Protein AF-A0A819EN70-F1 (afdb_monomer_lite)

pLDDT: mean 70.23, std 19.03, range [30.27, 96.5]

Sequence (640 aa):
MEIKSQLNESVAQLKSLNICFSTIIQRQNETIIMLKDTINECLEINKYIIQAVCLMMTKSSDQQYEGIIKQISNVPIAERQSSIDKIFSTYTPLIDELTSKIVAITKQMQHTDWGCEGNSVSGNLIVSWLELTGNEMIIPDKPTSRRSNSIIDFGLTHDATGWHTEVLEDGTSDHLPILLQSPLCVPLTAVFKKTNWKIFIFFLNTVDEYWLSLVYNYDEQFFFIQFSDFLASLWDRCSTYESARRYRPPWPPHLVALAREVKALFMDERSQLTPQKYESKREWILKDQNIWNFVRPTFHSFSPPFRGLTVNSVIMKNPKDIVDTLANHYERHFAEPTPDMNNVIQQKYISIYDKIALLPNIPLDPIPINEVIKEWRKMSSKKSTDSVDTSAFLLKKLPGQYLNIMTVLFNQCSDKGDFFLAAKHAKLICIPKEGIYPAPNRIKCIAFREARDVGTTFINRHRVADKVHRSVQFVTDWWEKPYDQCFADYSNADRKLKLSPASQDIIFKASSRQRKSCSVVAKKIAEKPKEYVTRRTINNYRHREGLKPFHVIPKPPKSETHISDRLWLCDWLKDWTEEDFLHLAPSDEFYVWVVRRPNYQNDRIWAKSVDDIEEDERYREMIKNQPCIGVFVIFIAKRL

Radius of gyration: 38.66 Å; chains: 1; bounding box: 116×92×97 Å

Foldseek 3Di:
DVVVVVVVVVVVVVVVVVVVVVVVVVVVVVVVVVVVVVVVVVVVVVVVVVVVVVVVVPDDDDDDPPDPVPDPDDDDDPPAPPFQPPFVPPCVVVVVVVVVVVVVLLVFQDDPVQFGPHHGPSVVVVVVVCVVVLKDKARAPFAFAPVGRHNSDIDIGSDNPPWHKDFAPDFPDRTTDIDIDDPPDPDQPQWDKDFPLVQLQVVCVVCLVVLLVVLVVDDLLVSVLVVLLVLVVSRRVRIDIHGCPPDDDDPDVVVVVVVVVVVVVVVVVVVVVVVVVVVVVVVVCVVPVFVPVVVQVVPDPPPDRQCADQDPNDRHNPRNVRVVVVVVVVCQVPPDPDQPPVPPVSVVVVVVVVVCVVVLWDQDDQDDLVVLVVVLVVDDLDCDAAPSRDGNVSVNSHDSSVSVSVSSSVNVCNRRSHDHPRDDDDDDDDDDPPPPDCQLLNDFLCVLLVVVVVPPVVRDLVVNCVSNVHDSVVSVVRSPDDPVRVPPPPVVVDDPQLADPVLVVLLVCCLPPVLDQLVVSQVVQVVDPPRHDDSVSSVVSCVVVVSDRDDDPDDPDADPVNVVVVVVVCVVCVPDDPVNVLQDWDKDKDKAFPDPLQPVVPNDDDDPHNVRVPDCPVVVVCPPTTDIDIDIDIHHNDDD

Structure (mmCIF, N/CA/C/O backbone):
data_AF-A0A819EN70-F1
#
_entry.id   AF-A0A819EN70-F1
#
loop_
_atom_site.group_PDB
_atom_site.id
_atom_site.type_symbol
_atom_site.label_atom_id
_atom_site.label_alt_id
_atom_site.label_comp_id
_atom_site.label_asym_id
_atom_site.label_entity_id
_atom_site.label_seq_id
_atom_site.pdbx_PDB_ins_code
_atom_site.Cartn_x
_atom_site.Cartn_y
_atom_site.Cartn_z
_atom_site.occupancy
_atom_site.B_iso_or_equiv
_atom_site.auth_seq_id
_atom_site.auth_comp_id
_atom_site.auth_asym_id
_atom_site.auth_atom_id
_atom_site.pdbx_PDB_model_num
ATOM 1 N N . MET A 1 1 ? -69.971 10.848 53.864 1.00 67.94 1 MET A N 1
ATOM 2 C CA . MET A 1 1 ? -69.895 12.119 53.104 1.00 67.94 1 MET A CA 1
ATOM 3 C C . MET A 1 1 ? -68.479 12.385 52.602 1.00 67.94 1 MET A C 1
ATOM 5 O O . MET A 1 1 ? -68.323 12.669 51.424 1.00 67.94 1 MET A O 1
ATOM 9 N N . GLU A 1 2 ? -67.461 12.187 53.436 1.00 69.12 2 GLU A N 1
ATOM 10 C CA . GLU A 1 2 ? -66.042 12.424 53.119 1.00 69.12 2 GLU A CA 1
ATOM 11 C C . GLU A 1 2 ? -65.498 11.607 51.930 1.00 69.12 2 GLU A C 1
ATOM 13 O O . GLU A 1 2 ? -64.937 12.179 51.002 1.00 69.12 2 GLU A O 1
ATOM 18 N N . ILE A 1 3 ? -65.804 10.305 51.854 1.00 70.75 3 ILE A N 1
ATOM 19 C CA . ILE A 1 3 ? -65.399 9.446 50.719 1.00 70.75 3 ILE A CA 1
ATOM 20 C C . ILE A 1 3 ? -66.013 9.922 49.391 1.00 70.75 3 ILE A C 1
ATOM 22 O O . ILE A 1 3 ? -65.359 9.908 48.354 1.00 70.75 3 ILE A O 1
ATOM 26 N N . LYS A 1 4 ? -67.268 10.395 49.411 1.00 72.06 4 LYS A N 1
ATOM 27 C CA . LYS A 1 4 ? -67.938 10.927 48.212 1.00 72.06 4 LYS A CA 1
ATOM 28 C C . LYS A 1 4 ? -67.310 12.254 47.768 1.00 72.06 4 LYS A C 1
ATOM 30 O O . LYS A 1 4 ? -67.243 12.514 46.573 1.00 72.06 4 LYS A O 1
ATOM 35 N N . SER A 1 5 ? -66.816 13.054 48.716 1.00 81.31 5 SER A N 1
ATOM 36 C CA . SER A 1 5 ? -66.064 14.281 48.434 1.00 81.31 5 SER A CA 1
ATOM 37 C C . SER A 1 5 ? -64.713 13.971 47.783 1.00 81.31 5 SER A C 1
ATOM 39 O O . SER A 1 5 ? -64.430 14.492 46.710 1.00 81.31 5 SER A O 1
ATOM 41 N N . GLN A 1 6 ? -63.933 13.052 48.361 1.00 75.12 6 GLN A N 1
ATOM 42 C CA . GLN A 1 6 ? -62.622 12.646 47.832 1.00 75.12 6 GLN A CA 1
ATOM 43 C C . GLN A 1 6 ? -62.724 11.972 46.455 1.00 75.12 6 GLN A C 1
ATOM 45 O O . GLN A 1 6 ? -61.894 12.208 45.575 1.00 75.12 6 GLN A O 1
ATOM 50 N N . LEU A 1 7 ? -63.772 11.169 46.236 1.00 74.38 7 LEU A N 1
ATOM 51 C CA . LEU A 1 7 ? -64.030 10.541 44.941 1.00 74.38 7 LEU A CA 1
ATOM 52 C C . LEU A 1 7 ? -64.379 11.587 43.875 1.00 74.38 7 LEU A C 1
ATOM 54 O O . LEU A 1 7 ? -63.862 11.525 42.763 1.00 74.38 7 LEU A O 1
ATOM 58 N N . ASN A 1 8 ? -65.215 12.573 44.211 1.00 83.56 8 ASN A N 1
ATOM 59 C CA . ASN A 1 8 ? -65.559 13.656 43.289 1.00 83.56 8 ASN A CA 1
ATOM 60 C C . ASN A 1 8 ? -64.342 14.525 42.944 1.00 83.56 8 ASN A C 1
ATOM 62 O O . ASN A 1 8 ? -64.190 14.926 41.791 1.00 83.56 8 ASN A O 1
ATOM 66 N N . GLU A 1 9 ? -63.459 14.770 43.910 1.00 83.19 9 GLU A N 1
ATOM 67 C CA . GLU A 1 9 ? -62.216 15.514 43.707 1.00 83.19 9 GLU A CA 1
ATOM 68 C C . GLU A 1 9 ? -61.230 14.740 42.817 1.00 83.19 9 GLU A C 1
ATOM 70 O O . GLU A 1 9 ? -60.704 15.290 41.850 1.00 83.19 9 GLU A O 1
ATOM 75 N N . SER A 1 10 ? -61.081 13.431 43.041 1.00 69.31 10 SER A N 1
ATOM 76 C CA . SER A 1 10 ? -60.254 12.556 42.196 1.00 69.31 10 SER A CA 1
ATOM 77 C C . SER A 1 10 ? -60.795 12.448 40.764 1.00 69.31 10 SER A C 1
ATOM 79 O O . SER A 1 10 ? -60.036 12.481 39.796 1.00 69.31 10 SER A O 1
ATOM 81 N N . VAL A 1 11 ? -62.121 12.381 40.595 1.00 77.88 11 VAL A N 1
ATOM 82 C CA . VAL A 1 11 ? -62.768 12.382 39.270 1.00 77.88 11 VAL A CA 1
ATOM 83 C C . VAL A 1 11 ? -62.592 13.732 38.568 1.00 77.88 11 VAL A C 1
ATOM 85 O O . VAL A 1 11 ? -62.380 13.762 37.354 1.00 77.88 11 VAL A O 1
ATOM 88 N N . ALA A 1 12 ? -62.641 14.849 39.298 1.00 80.88 12 ALA A N 1
ATOM 89 C CA . ALA A 1 12 ? -62.367 16.173 38.742 1.00 80.88 12 ALA A CA 1
ATOM 90 C C . ALA A 1 12 ? -60.899 16.310 38.297 1.00 80.88 12 ALA A C 1
ATOM 92 O O . ALA A 1 12 ? -60.639 16.812 37.201 1.00 80.88 12 ALA A O 1
ATOM 93 N N . GLN A 1 13 ? -59.952 15.790 39.083 1.00 72.88 13 GLN A N 1
ATOM 94 C CA . GLN A 1 13 ? -58.530 15.753 38.728 1.00 72.88 13 GLN A CA 1
ATOM 95 C C . GLN A 1 13 ? -58.268 14.881 37.494 1.00 72.88 13 GLN A C 1
ATOM 97 O O . GLN A 1 13 ? -57.567 15.318 36.585 1.00 72.88 13 GLN A O 1
ATOM 102 N N . LEU A 1 14 ? -58.889 13.700 37.398 1.00 64.56 14 LEU A N 1
ATOM 103 C CA . LEU A 1 14 ? -58.770 12.826 36.224 1.00 64.56 14 LEU A CA 1
ATOM 104 C C . LEU A 1 14 ? -59.365 13.456 34.960 1.00 64.56 14 LEU A C 1
ATOM 106 O O . LEU A 1 14 ? -58.781 13.339 33.884 1.00 64.56 14 LEU A O 1
ATOM 110 N N . LYS A 1 15 ? -60.492 14.169 35.073 1.00 76.50 15 LYS A N 1
ATOM 111 C CA . LYS A 1 15 ? -61.065 14.926 33.948 1.00 76.50 15 LYS A CA 1
ATOM 112 C C . LYS A 1 15 ? -60.146 16.066 33.505 1.00 76.50 15 LYS A C 1
ATOM 114 O O . LYS A 1 15 ? -59.951 16.238 32.307 1.00 76.50 15 LYS A O 1
ATOM 119 N N . SER A 1 16 ? -59.546 16.789 34.451 1.00 75.19 16 SER A N 1
ATOM 120 C CA . SER A 1 16 ? -58.556 17.837 34.166 1.00 75.19 16 SER A CA 1
ATOM 121 C C . SER A 1 16 ? -57.312 17.275 33.462 1.00 75.19 16 SER A C 1
ATOM 123 O O . SER A 1 16 ? -56.881 17.804 32.438 1.00 75.19 16 SER A O 1
ATOM 125 N N . LEU A 1 17 ? -56.793 16.137 33.937 1.00 58.84 17 LEU A N 1
ATOM 126 C CA . LEU A 1 17 ? -55.664 15.436 33.319 1.00 58.84 17 LEU A CA 1
ATOM 127 C C . LEU A 1 17 ? -55.988 14.951 31.905 1.00 58.84 17 LEU A C 1
ATOM 129 O O . LEU A 1 17 ? -55.162 15.105 31.012 1.00 58.84 17 LEU A O 1
ATOM 133 N N . ASN A 1 18 ? -57.190 14.420 31.678 1.00 64.94 18 ASN A N 1
ATOM 134 C CA . ASN A 1 18 ? -57.604 13.955 30.356 1.00 64.94 18 ASN A CA 1
ATOM 135 C C . ASN A 1 18 ? -57.753 15.121 29.359 1.00 64.94 18 ASN A C 1
ATOM 137 O O . ASN A 1 18 ? -57.300 15.031 28.220 1.00 64.94 18 ASN A O 1
ATOM 141 N N . ILE A 1 19 ? -58.290 16.263 29.805 1.00 75.75 19 ILE A N 1
ATOM 142 C CA . ILE A 1 19 ? -58.328 17.494 28.998 1.00 75.75 19 ILE A CA 1
ATOM 143 C C . ILE A 1 19 ? -56.900 17.962 28.675 1.00 75.75 19 ILE A C 1
ATOM 145 O O . ILE A 1 19 ? -56.603 18.263 27.517 1.00 75.75 19 ILE A O 1
ATOM 149 N N . CYS A 1 20 ? -55.989 17.938 29.651 1.00 58.97 20 CYS A N 1
ATOM 150 C CA . CYS A 1 20 ? -54.585 18.297 29.446 1.00 58.97 20 CYS A CA 1
ATOM 151 C C . CYS A 1 20 ? -53.895 17.365 28.431 1.00 58.97 20 CYS A C 1
ATOM 153 O O . CYS A 1 20 ? -53.274 17.841 27.482 1.00 58.97 20 CYS A O 1
ATOM 155 N N . PHE A 1 21 ? -54.089 16.047 28.550 1.00 50.59 21 PHE A N 1
ATOM 156 C CA . PHE A 1 21 ? -53.553 15.060 27.608 1.00 50.59 21 PHE A CA 1
ATOM 157 C C . PHE A 1 21 ? -54.125 15.222 26.198 1.00 50.59 21 PHE A C 1
ATOM 159 O O . PHE A 1 21 ? -53.363 15.219 25.235 1.00 50.59 21 PHE A O 1
ATOM 166 N N . SER A 1 22 ? -55.437 15.430 26.063 1.00 62.84 22 SER A N 1
ATOM 167 C CA . SER A 1 22 ? -56.062 15.668 24.755 1.00 62.84 22 SER A CA 1
ATOM 168 C C . SER A 1 22 ? -55.529 16.940 24.086 1.00 62.84 22 SER A C 1
ATOM 170 O O . SER A 1 22 ? -55.234 16.927 22.894 1.00 62.84 22 SER A O 1
ATOM 172 N N . THR A 1 23 ? -55.283 17.999 24.866 1.00 63.47 23 THR A N 1
ATOM 173 C CA . THR A 1 23 ? -54.694 19.256 24.379 1.00 63.47 23 THR A CA 1
ATOM 174 C C . THR A 1 23 ? -53.229 19.070 23.963 1.00 63.47 23 THR A C 1
ATOM 176 O O . THR A 1 23 ? -52.792 19.647 22.969 1.00 63.47 23 THR A O 1
ATOM 179 N N . ILE A 1 24 ? -52.460 18.245 24.685 1.00 51.81 24 ILE A N 1
ATOM 180 C CA . ILE A 1 24 ? -51.070 17.912 24.332 1.00 51.81 24 ILE A CA 1
ATOM 181 C C . ILE A 1 24 ? -51.020 17.089 23.042 1.00 51.81 24 ILE A C 1
ATOM 183 O O . ILE A 1 24 ? -50.232 17.411 22.157 1.00 51.81 24 ILE A O 1
ATOM 187 N N . ILE A 1 25 ? -51.883 16.080 22.899 1.00 54.25 25 ILE A N 1
ATOM 188 C CA . ILE A 1 25 ? -51.968 15.256 21.685 1.00 54.25 25 ILE A CA 1
ATOM 189 C C . ILE A 1 25 ? -52.411 16.105 20.489 1.00 54.25 25 ILE A C 1
ATOM 191 O O . ILE A 1 25 ? -51.842 15.983 19.407 1.00 54.25 25 ILE A O 1
ATOM 195 N N . GLN A 1 26 ? -53.374 17.010 20.677 1.00 65.44 26 GLN A N 1
ATOM 196 C CA . GLN A 1 26 ? -53.791 17.937 19.629 1.00 65.44 26 GLN A CA 1
ATOM 197 C C . GLN A 1 26 ? -52.635 18.851 19.194 1.00 65.44 26 GLN A C 1
ATOM 199 O O . GLN A 1 26 ? -52.356 18.936 18.002 1.00 65.44 26 GLN A O 1
ATOM 204 N N . ARG A 1 27 ? -51.890 19.443 20.139 1.00 52.53 27 ARG A N 1
ATOM 205 C CA . ARG A 1 27 ? -50.700 20.256 19.825 1.00 52.53 27 ARG A CA 1
ATOM 206 C C . ARG A 1 27 ? -49.592 19.449 19.150 1.00 52.53 27 ARG A C 1
ATOM 208 O O . ARG A 1 27 ? -48.925 19.964 18.257 1.00 52.53 27 ARG A O 1
ATOM 215 N N . GLN A 1 28 ? -49.389 18.192 19.546 1.00 52.34 28 GLN A N 1
ATOM 216 C CA . GLN A 1 28 ? -48.430 17.298 18.891 1.00 52.34 28 GLN A CA 1
ATOM 217 C C . GLN A 1 28 ? -48.847 16.998 17.451 1.00 52.34 28 GLN A C 1
ATOM 219 O O . GLN A 1 28 ? -48.013 17.077 16.556 1.00 52.34 28 GLN A O 1
ATOM 224 N N . ASN A 1 29 ? -50.129 16.734 17.205 1.00 56.31 29 ASN A N 1
ATOM 225 C CA . ASN A 1 29 ? -50.647 16.499 15.860 1.00 56.31 29 ASN A CA 1
ATOM 226 C C . ASN A 1 29 ? -50.568 17.756 14.982 1.00 56.31 29 ASN A C 1
ATOM 228 O O . ASN A 1 29 ? -50.140 17.658 13.836 1.00 56.31 29 ASN A O 1
ATOM 232 N N . GLU A 1 30 ? -50.888 18.936 15.519 1.00 58.22 30 GLU A N 1
ATOM 233 C CA . GLU A 1 30 ? -50.702 20.225 14.832 1.00 58.22 30 GLU A CA 1
ATOM 234 C C . GLU A 1 30 ? -49.219 20.480 14.506 1.00 58.22 30 GLU A C 1
ATOM 236 O O . GLU A 1 30 ? -48.891 20.908 13.402 1.00 58.22 30 GLU A O 1
ATOM 241 N N . THR A 1 31 ? -48.305 20.124 15.417 1.00 44.84 31 THR A N 1
ATOM 242 C CA . THR A 1 31 ? -46.849 20.226 15.200 1.00 44.84 31 THR A CA 1
ATOM 243 C C . THR A 1 31 ? -46.352 19.228 14.152 1.00 44.84 31 THR A C 1
ATOM 245 O O . THR A 1 31 ? -45.489 19.567 13.352 1.00 44.84 31 THR A O 1
ATOM 248 N N . ILE A 1 32 ? -46.903 18.011 14.108 1.00 47.41 32 ILE A N 1
ATOM 249 C CA . ILE A 1 32 ? -46.570 16.992 13.100 1.00 47.41 32 ILE A CA 1
ATOM 250 C C . ILE A 1 32 ? -47.083 17.397 11.715 1.00 47.41 32 ILE A C 1
ATOM 252 O O . ILE A 1 32 ? -46.392 17.160 10.727 1.00 47.41 32 ILE A O 1
ATOM 256 N N . ILE A 1 33 ? -48.270 18.002 11.630 1.00 55.81 33 ILE A N 1
ATOM 257 C CA . ILE A 1 33 ? -48.811 18.540 10.375 1.00 55.81 33 ILE A CA 1
ATOM 258 C C . ILE A 1 33 ? -47.938 19.703 9.899 1.00 55.81 33 ILE A C 1
ATOM 260 O O . ILE A 1 33 ? -47.471 19.665 8.766 1.00 55.81 33 ILE A O 1
ATOM 264 N N . MET A 1 34 ? -47.599 20.646 10.786 1.00 45.91 34 MET A N 1
ATOM 265 C CA . MET A 1 34 ? -46.679 21.739 10.462 1.00 45.91 34 MET A CA 1
ATOM 266 C C . MET A 1 34 ? -45.308 21.212 10.012 1.00 45.91 34 MET A C 1
ATOM 268 O O . MET A 1 34 ? -44.798 21.648 8.992 1.00 45.91 34 MET A O 1
ATOM 272 N N . LEU A 1 35 ? -44.743 20.212 10.701 1.00 40.41 35 LEU A N 1
ATOM 273 C CA . LEU A 1 35 ? -43.484 19.570 10.309 1.00 40.41 35 LEU A CA 1
ATOM 274 C C . LEU A 1 35 ? -43.589 18.854 8.964 1.00 40.41 35 LEU A C 1
ATOM 276 O O . LEU A 1 35 ? -42.641 18.906 8.193 1.00 40.41 35 LEU A O 1
ATOM 280 N N . LYS A 1 36 ? -44.709 18.195 8.655 1.00 47.00 36 LYS A N 1
ATOM 281 C CA . LYS A 1 36 ? -44.927 17.568 7.344 1.00 47.00 36 LYS A CA 1
ATOM 282 C C . LYS A 1 36 ? -45.023 18.604 6.233 1.00 47.00 36 LYS A C 1
ATOM 284 O O . LYS A 1 36 ? -44.421 18.397 5.184 1.00 47.00 36 LYS A O 1
ATOM 289 N N . ASP A 1 37 ? -45.720 19.708 6.471 1.00 45.78 37 ASP A N 1
ATOM 290 C CA . ASP A 1 37 ? -45.845 20.797 5.505 1.00 45.78 37 ASP A CA 1
ATOM 291 C C . ASP A 1 37 ? -44.495 21.499 5.305 1.00 45.78 37 ASP A C 1
ATOM 293 O O . ASP A 1 37 ? -44.071 21.678 4.168 1.00 45.78 37 ASP A O 1
ATOM 297 N N . THR A 1 38 ? -43.737 21.746 6.380 1.00 39.91 38 THR A N 1
ATOM 298 C CA . THR A 1 38 ? -42.359 22.261 6.321 1.00 39.91 38 THR A CA 1
ATOM 299 C C . THR A 1 38 ? -41.394 21.273 5.660 1.00 39.91 38 THR A C 1
ATOM 301 O O . THR A 1 38 ? -40.519 21.689 4.914 1.00 39.91 38 THR A O 1
ATOM 304 N N . ILE A 1 39 ? -41.534 19.960 5.873 1.00 41.97 39 ILE A N 1
ATOM 305 C CA . ILE A 1 39 ? -40.716 18.940 5.194 1.00 41.97 39 ILE A CA 1
ATOM 306 C C . ILE A 1 39 ? -41.052 18.895 3.702 1.00 41.97 39 ILE A C 1
ATOM 308 O O . ILE A 1 39 ? -40.138 18.822 2.888 1.00 41.97 39 ILE A O 1
ATOM 312 N N . ASN A 1 40 ? -42.327 18.984 3.322 1.00 44.88 40 ASN A N 1
ATOM 313 C CA . ASN A 1 40 ? -42.736 19.038 1.918 1.00 44.88 40 ASN A CA 1
ATOM 314 C C . ASN A 1 40 ? -42.264 20.330 1.237 1.00 44.88 40 ASN A C 1
ATOM 316 O O . ASN A 1 40 ? -41.796 20.286 0.101 1.00 44.88 40 ASN A O 1
ATOM 320 N N . GLU A 1 41 ? -42.300 21.457 1.947 1.00 40.84 41 GLU A N 1
ATOM 321 C CA . GLU A 1 41 ? -41.747 22.733 1.492 1.00 40.84 41 GLU A CA 1
ATOM 322 C C . GLU A 1 41 ? -40.214 22.656 1.360 1.00 40.84 41 GLU A C 1
ATOM 324 O O . GLU A 1 41 ? -39.667 23.043 0.332 1.00 40.84 41 GLU A O 1
ATOM 329 N N . CYS A 1 42 ? -39.514 22.027 2.312 1.00 38.66 42 CYS A N 1
ATOM 330 C CA . CYS A 1 42 ? -38.077 21.736 2.238 1.00 38.66 42 CYS A CA 1
ATOM 331 C C . CYS A 1 42 ? -37.713 20.751 1.116 1.00 38.66 42 CYS A C 1
ATOM 333 O O . CYS A 1 42 ? -36.623 20.843 0.553 1.00 38.66 42 CYS A O 1
ATOM 335 N N . LEU A 1 43 ? -38.594 19.809 0.772 1.00 42.94 43 LEU A N 1
ATOM 336 C CA . LEU A 1 43 ? -38.400 18.863 -0.329 1.00 42.94 43 LEU A CA 1
ATOM 337 C C . LEU A 1 43 ? -38.622 19.526 -1.694 1.00 42.94 43 LEU A C 1
ATOM 339 O O . LEU A 1 43 ? -37.846 19.270 -2.614 1.00 42.94 43 LEU A O 1
ATOM 343 N N . GLU A 1 44 ? -39.603 20.424 -1.826 1.00 42.78 44 GLU A N 1
ATOM 344 C CA . GLU A 1 44 ? -39.756 21.262 -3.023 1.00 42.78 44 GLU A CA 1
ATOM 345 C C . GLU A 1 44 ? -38.605 22.274 -3.142 1.00 42.78 44 GLU A C 1
ATOM 347 O O . GLU A 1 44 ? -38.032 22.418 -4.221 1.00 42.78 44 GLU A O 1
ATOM 352 N N . ILE A 1 45 ? -38.148 22.876 -2.038 1.00 41.44 45 ILE A N 1
ATOM 353 C CA . ILE A 1 45 ? -36.926 23.697 -2.007 1.00 41.44 45 ILE A CA 1
ATOM 354 C C . ILE A 1 45 ? -35.704 22.861 -2.418 1.00 41.44 45 ILE A C 1
ATOM 356 O O . ILE A 1 45 ? -34.926 23.308 -3.254 1.00 41.44 45 ILE A O 1
ATOM 360 N N . ASN A 1 46 ? -35.554 21.624 -1.933 1.00 41.66 46 ASN A N 1
ATOM 361 C CA . ASN A 1 46 ? -34.473 20.724 -2.351 1.00 41.66 46 ASN A CA 1
ATOM 362 C C . ASN A 1 46 ? -34.570 20.327 -3.827 1.00 41.66 46 ASN A C 1
ATOM 364 O O . ASN A 1 46 ? -33.548 20.194 -4.491 1.00 41.66 46 ASN A O 1
ATOM 368 N N . LYS A 1 47 ? -35.774 20.186 -4.379 1.00 43.84 47 LYS A N 1
ATOM 369 C CA . LYS A 1 47 ? -35.997 19.948 -5.810 1.00 43.84 47 LYS A CA 1
ATOM 370 C C . LYS A 1 47 ? -35.603 21.164 -6.654 1.00 43.84 47 LYS A C 1
ATOM 372 O O . LYS A 1 47 ? -34.961 20.979 -7.688 1.00 43.84 47 LYS A O 1
ATOM 377 N N . TYR A 1 48 ? -35.874 22.387 -6.190 1.00 40.16 48 TYR A N 1
ATOM 378 C CA . TYR A 1 48 ? -35.383 23.625 -6.811 1.00 40.16 48 TYR A CA 1
ATOM 379 C C . TYR A 1 48 ? -33.870 23.821 -6.636 1.00 40.16 48 TYR A C 1
ATOM 381 O O . TYR A 1 48 ? -33.214 24.269 -7.572 1.00 40.16 48 TYR A O 1
ATOM 389 N N . ILE A 1 49 ? -33.286 23.420 -5.501 1.00 41.34 49 ILE A N 1
ATOM 390 C CA . ILE A 1 49 ? -31.832 23.413 -5.267 1.00 41.34 49 ILE A CA 1
ATOM 391 C C . ILE A 1 49 ? -31.155 22.385 -6.174 1.00 41.34 49 ILE A C 1
ATOM 393 O O . ILE A 1 49 ? -30.137 22.694 -6.777 1.00 41.34 49 ILE A O 1
ATOM 397 N N . ILE A 1 50 ? -31.724 21.192 -6.348 1.00 44.53 50 ILE A N 1
ATOM 398 C CA . ILE A 1 50 ? -31.209 20.173 -7.270 1.00 44.53 50 ILE A CA 1
ATOM 399 C C . ILE A 1 50 ? -31.343 20.654 -8.721 1.00 44.53 50 ILE A C 1
ATOM 401 O O . ILE A 1 50 ? -30.394 20.508 -9.484 1.00 44.53 50 ILE A O 1
ATOM 405 N N . GLN A 1 51 ? -32.451 21.303 -9.099 1.00 42.44 51 GLN A N 1
ATOM 406 C CA . GLN A 1 51 ? -32.593 21.949 -10.412 1.00 42.44 51 GLN A CA 1
ATOM 407 C C . GLN A 1 51 ? -31.585 23.093 -10.612 1.00 42.44 51 GLN A C 1
ATOM 409 O O . GLN A 1 51 ? -30.990 23.184 -11.683 1.00 42.44 51 GLN A O 1
ATOM 414 N N . ALA A 1 52 ? -31.323 23.910 -9.588 1.00 36.69 52 ALA A N 1
ATOM 415 C CA . ALA A 1 52 ? -30.328 24.982 -9.608 1.00 36.69 52 ALA A CA 1
ATOM 416 C C . ALA A 1 52 ? -28.887 24.445 -9.639 1.00 36.69 52 ALA A C 1
ATOM 418 O O . ALA A 1 52 ? -28.051 24.992 -10.345 1.00 36.69 52 ALA A O 1
ATOM 419 N N . VAL A 1 53 ? -28.595 23.335 -8.955 1.00 40.22 53 VAL A N 1
ATOM 420 C CA . VAL A 1 53 ? -27.308 22.620 -9.007 1.00 40.22 53 VAL A CA 1
ATOM 421 C C . VAL A 1 53 ? -27.115 21.954 -10.372 1.00 40.22 53 VAL A C 1
ATOM 423 O O . VAL A 1 53 ? -26.014 21.990 -10.919 1.00 40.22 53 VAL A O 1
ATOM 426 N N . CYS A 1 54 ? -28.177 21.420 -10.980 1.00 38.91 54 CYS A N 1
ATOM 427 C CA . CYS A 1 54 ? -28.160 20.945 -12.364 1.00 38.91 54 CYS A CA 1
ATOM 428 C C . CYS A 1 54 ? -27.918 22.089 -13.366 1.00 38.91 54 CYS A C 1
ATOM 430 O O . CYS A 1 54 ? -27.158 21.894 -14.313 1.00 38.91 54 CYS A O 1
ATOM 432 N N . LEU A 1 55 ? -28.479 23.280 -13.122 1.00 36.25 55 LEU A N 1
ATOM 433 C CA . LEU A 1 55 ? -28.201 24.514 -13.874 1.00 36.25 55 LEU A CA 1
ATOM 434 C C . LEU A 1 55 ? -26.782 25.073 -13.616 1.00 36.25 55 LEU A C 1
ATOM 436 O O . LEU A 1 55 ? -26.159 25.588 -14.538 1.00 36.25 55 LEU A O 1
ATOM 440 N N . MET A 1 56 ? -26.217 24.920 -12.410 1.00 35.25 56 MET A N 1
ATOM 441 C CA . MET A 1 56 ? -24.826 25.298 -12.088 1.00 35.25 56 MET A CA 1
ATOM 442 C C . MET A 1 56 ? -23.784 24.346 -12.697 1.00 35.25 56 MET A C 1
ATOM 444 O O . MET A 1 56 ? -22.652 24.745 -12.965 1.00 35.25 56 MET A O 1
ATOM 448 N N . MET A 1 57 ? -24.143 23.082 -12.940 1.00 40.62 57 MET A N 1
ATOM 449 C CA . MET A 1 57 ? -23.264 22.100 -13.594 1.00 40.62 57 MET A CA 1
ATOM 450 C C . MET A 1 57 ? -23.215 22.267 -15.123 1.00 40.62 57 MET A C 1
ATOM 452 O O . MET A 1 57 ? -22.339 21.695 -15.779 1.00 40.62 57 MET A O 1
ATOM 456 N N . THR A 1 58 ? -24.083 23.103 -15.698 1.00 42.81 58 THR A N 1
ATOM 457 C CA . THR A 1 58 ? -23.952 23.620 -17.064 1.00 42.81 58 THR A CA 1
ATOM 458 C C . THR A 1 58 ? -23.192 24.952 -17.042 1.00 42.81 58 THR A C 1
ATOM 460 O O . THR A 1 58 ? -23.797 26.004 -16.931 1.00 42.81 58 THR A O 1
ATOM 463 N N . LYS A 1 59 ? -21.851 24.879 -17.094 1.00 40.31 59 LYS A N 1
ATOM 464 C CA . LYS A 1 59 ? -20.860 25.975 -17.268 1.00 40.31 59 LYS A CA 1
ATOM 465 C C . LYS A 1 59 ? -21.320 27.428 -16.974 1.00 40.31 59 LYS A C 1
ATOM 467 O O . LYS A 1 59 ? -21.860 28.068 -17.871 1.00 40.31 59 LYS A O 1
ATOM 472 N N . SER A 1 60 ? -20.836 27.996 -15.855 1.00 39.62 60 SER A N 1
ATOM 473 C CA . SER A 1 60 ? -20.052 29.264 -15.827 1.00 39.62 60 SER A CA 1
ATOM 474 C C . SER A 1 60 ? -19.437 29.605 -14.435 1.00 39.62 60 SER A C 1
ATOM 476 O O . SER A 1 60 ? -20.197 29.762 -13.486 1.00 39.62 60 SER A O 1
ATOM 478 N N . SER A 1 61 ? -18.085 29.749 -14.383 1.00 41.94 61 SER A N 1
ATOM 479 C CA . SER A 1 61 ? -17.133 30.437 -13.427 1.00 41.94 61 SER A CA 1
ATOM 480 C C . SER A 1 61 ? -17.154 30.134 -11.900 1.00 41.94 61 SER A C 1
ATOM 482 O O . SER A 1 61 ? -18.218 30.183 -11.301 1.00 41.94 61 SER A O 1
ATOM 484 N N . ASP A 1 62 ? -16.083 29.690 -11.193 1.00 55.50 62 ASP A N 1
ATOM 485 C CA . ASP A 1 62 ? -14.732 30.227 -10.791 1.00 55.50 62 ASP A CA 1
ATOM 486 C C . ASP A 1 62 ? -14.700 31.099 -9.492 1.00 55.50 62 ASP A C 1
ATOM 488 O O . ASP A 1 62 ? -15.166 32.227 -9.546 1.00 55.50 62 ASP A O 1
ATOM 492 N N . GLN A 1 63 ? -14.142 30.604 -8.345 1.00 43.50 63 GLN A N 1
ATOM 493 C CA . GLN A 1 63 ? -13.232 31.346 -7.403 1.00 43.50 63 GLN A CA 1
ATOM 494 C C . GLN A 1 63 ? -12.806 30.705 -6.034 1.00 43.50 63 GLN A C 1
ATOM 496 O O . GLN A 1 63 ? -11.707 31.001 -5.583 1.00 43.50 63 GLN A O 1
ATOM 501 N N . GLN A 1 64 ? -13.528 29.835 -5.311 1.00 40.00 64 GLN A N 1
ATOM 502 C CA . GLN A 1 64 ? -13.187 29.527 -3.882 1.00 40.00 64 GLN A CA 1
ATOM 503 C C . GLN A 1 64 ? -12.268 28.303 -3.614 1.00 40.00 64 GLN A C 1
ATOM 505 O O . GLN A 1 64 ? -12.456 27.543 -2.663 1.00 40.00 64 GLN A O 1
ATOM 510 N N . TYR A 1 65 ? -11.252 28.084 -4.452 1.00 49.16 65 TYR A N 1
ATOM 511 C CA . TYR A 1 65 ? -10.448 26.848 -4.458 1.00 49.16 65 TYR A CA 1
ATOM 512 C C . TYR A 1 65 ? -9.229 26.794 -3.506 1.00 49.16 65 TYR A C 1
ATOM 514 O O . TYR A 1 65 ? -8.617 25.733 -3.382 1.00 49.16 65 TYR A O 1
ATOM 522 N N . GLU A 1 66 ? -8.838 27.876 -2.825 1.00 38.75 66 GLU A N 1
ATOM 523 C CA . GLU A 1 66 ? -7.458 27.985 -2.301 1.00 38.75 66 GLU A CA 1
ATOM 524 C C . GLU A 1 66 ? -7.207 27.673 -0.805 1.00 38.75 66 GLU A C 1
ATOM 526 O O . GLU A 1 66 ? -6.074 27.366 -0.436 1.00 38.75 66 GLU A O 1
ATOM 531 N N . GLY A 1 67 ? -8.194 27.695 0.095 1.00 36.66 67 GLY A N 1
ATOM 532 C CA . GLY A 1 67 ? -7.899 27.810 1.540 1.00 36.66 67 GLY A CA 1
ATOM 533 C C . GLY A 1 67 ? -7.282 26.589 2.253 1.00 36.66 67 GLY A C 1
ATOM 534 O O . GLY A 1 67 ? -6.511 26.745 3.200 1.00 36.66 67 GLY A O 1
ATOM 535 N N . ILE A 1 68 ? -7.601 25.359 1.841 1.00 36.62 68 ILE A N 1
ATOM 536 C CA . ILE A 1 68 ? -7.482 24.191 2.747 1.00 36.62 68 ILE A CA 1
ATOM 537 C C . ILE A 1 68 ? -6.295 23.271 2.410 1.00 36.62 68 ILE A C 1
ATOM 539 O O . ILE A 1 68 ? -5.894 22.434 3.221 1.00 36.62 68 ILE A O 1
ATOM 543 N N . ILE A 1 69 ? -5.621 23.502 1.276 1.00 37.22 69 ILE A N 1
ATOM 544 C CA . ILE A 1 69 ? -4.375 22.810 0.886 1.00 37.22 69 ILE A CA 1
ATOM 545 C C . ILE A 1 69 ? -3.262 22.922 1.960 1.00 37.22 69 ILE A C 1
ATOM 547 O O . ILE A 1 69 ? -2.294 22.164 1.937 1.00 37.22 69 ILE A O 1
ATOM 551 N N . LYS A 1 70 ? -3.373 23.811 2.951 1.00 37.38 70 LYS A N 1
ATOM 552 C CA . LYS A 1 70 ? -2.221 24.256 3.739 1.00 37.38 70 LYS A CA 1
ATOM 553 C C . LYS A 1 70 ? -1.731 23.405 4.925 1.00 37.38 70 LYS A C 1
ATOM 555 O O . LYS A 1 70 ? -0.635 23.719 5.372 1.00 37.38 70 LYS A O 1
ATOM 560 N N . GLN A 1 71 ? -2.409 22.381 5.471 1.00 30.27 71 GLN A N 1
ATOM 561 C CA . GLN A 1 71 ? -2.067 21.979 6.866 1.00 30.27 71 GLN A CA 1
ATOM 562 C C . GLN A 1 71 ? -1.718 20.526 7.258 1.00 30.27 71 GLN A C 1
ATOM 564 O O . GLN A 1 71 ? -1.290 20.351 8.394 1.00 30.27 71 GLN A O 1
ATOM 569 N N . ILE A 1 72 ? -1.755 19.490 6.405 1.00 31.94 72 ILE A N 1
ATOM 570 C CA . ILE A 1 72 ? -1.469 18.097 6.873 1.00 31.94 72 ILE A CA 1
ATOM 571 C C . ILE A 1 72 ? -0.161 17.511 6.315 1.00 31.94 72 ILE A C 1
ATOM 573 O O . ILE A 1 72 ? -0.061 16.348 5.929 1.00 31.94 72 ILE A O 1
ATOM 577 N N . SER A 1 73 ? 0.896 18.315 6.323 1.00 42.75 73 SER A N 1
ATOM 578 C CA . SER A 1 73 ? 2.255 17.767 6.384 1.00 42.75 73 SER A CA 1
ATOM 579 C C . SER A 1 73 ? 2.610 17.518 7.855 1.00 42.75 73 SER A C 1
ATOM 581 O O . SER A 1 73 ? 2.505 18.473 8.618 1.00 42.75 73 SER A O 1
ATOM 583 N N . ASN A 1 74 ? 3.013 16.286 8.250 1.00 36.62 74 ASN A N 1
ATOM 584 C CA . ASN A 1 74 ? 4.237 16.006 9.057 1.00 36.62 74 ASN A CA 1
ATOM 585 C C . ASN A 1 74 ? 4.466 14.517 9.534 1.00 36.62 74 ASN A C 1
ATOM 587 O O . ASN A 1 74 ? 3.996 14.141 10.600 1.00 36.62 74 ASN A O 1
ATOM 591 N N . VAL A 1 75 ? 5.285 13.756 8.751 1.00 36.69 75 VAL A N 1
ATOM 592 C CA . VAL A 1 75 ? 6.470 12.829 9.007 1.00 36.69 75 VAL A CA 1
ATOM 593 C C . VAL A 1 75 ? 6.418 11.557 9.938 1.00 36.69 75 VAL A C 1
ATOM 595 O O . VAL A 1 75 ? 5.454 11.445 10.682 1.00 36.69 75 VAL A O 1
ATOM 598 N N . PRO A 1 76 ? 7.466 10.661 10.112 1.00 44.53 76 PRO A N 1
ATOM 599 C CA . PRO A 1 76 ? 8.530 9.960 9.282 1.00 44.53 76 PRO A CA 1
ATOM 600 C C . PRO A 1 76 ? 8.649 8.396 9.517 1.00 44.53 76 PRO A C 1
ATOM 602 O O . PRO A 1 76 ? 7.924 7.838 10.320 1.00 44.53 76 PRO A O 1
ATOM 605 N N . ILE A 1 77 ? 9.742 7.666 9.181 1.00 44.00 77 ILE A N 1
ATOM 606 C CA . ILE A 1 77 ? 10.131 6.839 7.991 1.00 44.00 77 ILE A CA 1
ATOM 607 C C . ILE A 1 77 ? 11.261 5.824 8.373 1.00 44.00 77 ILE A C 1
ATOM 609 O O . ILE A 1 77 ? 11.529 4.871 7.644 1.00 44.00 77 ILE A O 1
ATOM 613 N N . ALA A 1 78 ? 11.924 5.984 9.525 1.00 33.50 78 ALA A N 1
ATOM 614 C CA . ALA A 1 78 ? 13.218 5.352 9.829 1.00 33.50 78 ALA A CA 1
ATOM 615 C C . ALA A 1 78 ? 13.232 3.820 10.048 1.00 33.50 78 ALA A C 1
ATOM 617 O O . ALA A 1 78 ? 14.288 3.208 9.923 1.00 33.50 78 ALA A O 1
ATOM 618 N N . GLU A 1 79 ? 12.101 3.179 10.335 1.00 37.47 79 GLU A N 1
ATOM 619 C CA . GLU A 1 79 ? 12.078 1.773 10.784 1.00 37.47 79 GLU A CA 1
ATOM 620 C C . GLU A 1 79 ? 12.199 0.726 9.663 1.00 37.47 79 GLU A C 1
ATOM 622 O O . GLU A 1 79 ? 12.318 -0.464 9.931 1.00 37.47 79 GLU A O 1
ATOM 627 N N . ARG A 1 80 ? 12.192 1.141 8.393 1.00 41.06 80 ARG A N 1
ATOM 628 C CA . ARG A 1 80 ? 11.922 0.226 7.268 1.00 41.06 80 ARG A CA 1
ATOM 629 C C . ARG A 1 80 ? 13.167 -0.330 6.563 1.00 41.06 80 ARG A C 1
ATOM 631 O O . ARG A 1 80 ? 13.061 -1.311 5.844 1.00 41.06 80 ARG A O 1
ATOM 638 N N . GLN A 1 81 ? 14.347 0.260 6.763 1.00 33.91 81 GLN A N 1
ATOM 639 C CA . GLN A 1 81 ? 15.502 0.029 5.878 1.00 33.91 81 GLN A CA 1
ATOM 640 C C . GLN A 1 81 ? 16.419 -1.143 6.289 1.00 33.91 81 GLN A C 1
ATOM 642 O O . GLN A 1 81 ? 17.132 -1.681 5.456 1.00 33.91 81 GLN A O 1
ATOM 647 N N . SER A 1 82 ? 16.417 -1.571 7.555 1.00 34.31 82 SER A N 1
ATOM 648 C CA . SER A 1 82 ? 17.462 -2.475 8.080 1.00 34.31 82 SER A CA 1
ATOM 649 C C . SER A 1 82 ? 17.339 -3.945 7.652 1.00 34.31 82 SER A C 1
ATOM 651 O O . SER A 1 82 ? 18.273 -4.718 7.865 1.00 34.31 82 SER A O 1
ATOM 653 N N . SER A 1 83 ? 16.200 -4.349 7.099 1.00 37.72 83 SER A N 1
ATOM 654 C CA . SER A 1 83 ? 15.898 -5.749 6.769 1.00 37.72 83 SER A CA 1
ATOM 655 C C . SER A 1 83 ? 16.287 -6.111 5.329 1.00 37.72 83 SER A C 1
ATOM 657 O O . SER A 1 83 ? 16.386 -7.288 4.998 1.00 37.72 83 SER A O 1
ATOM 659 N N . ILE A 1 84 ? 16.551 -5.094 4.499 1.00 36.50 84 ILE A N 1
ATOM 660 C CA . ILE A 1 84 ? 16.773 -5.196 3.049 1.00 36.50 84 ILE A CA 1
ATOM 661 C C . ILE A 1 84 ? 18.264 -5.404 2.689 1.00 36.50 84 ILE A C 1
ATOM 663 O O . ILE A 1 84 ? 18.617 -5.637 1.544 1.00 36.50 84 ILE A O 1
ATOM 667 N N . ASP A 1 85 ? 19.180 -5.394 3.653 1.00 34.00 85 ASP A N 1
ATOM 668 C CA . ASP A 1 85 ? 20.614 -5.490 3.324 1.00 34.00 85 ASP A CA 1
ATOM 669 C C . ASP A 1 85 ? 21.188 -6.907 3.495 1.00 34.00 85 ASP A C 1
ATOM 671 O O . ASP A 1 85 ? 22.306 -7.185 3.074 1.00 34.00 85 ASP A O 1
ATOM 675 N N . LYS A 1 86 ? 20.454 -7.823 4.137 1.00 35.19 86 LYS A N 1
ATOM 676 C CA . LYS A 1 86 ? 21.023 -9.100 4.611 1.00 35.19 86 LYS A CA 1
ATOM 677 C C . LYS A 1 86 ? 20.837 -10.272 3.654 1.00 35.19 86 LYS A C 1
ATOM 679 O O . LYS A 1 86 ? 21.474 -11.305 3.811 1.00 35.19 86 LYS A O 1
ATOM 684 N N . ILE A 1 87 ? 19.931 -10.117 2.709 1.00 36.41 87 ILE A N 1
ATOM 685 C CA . ILE A 1 87 ? 19.466 -11.216 1.881 1.00 36.41 87 ILE A CA 1
ATOM 686 C C . ILE A 1 87 ? 20.095 -11.118 0.459 1.00 36.41 87 ILE A C 1
ATOM 688 O O . ILE A 1 87 ? 20.400 -12.140 -0.141 1.00 36.41 87 ILE A O 1
ATOM 692 N N . PHE A 1 88 ? 20.534 -9.922 0.026 1.00 35.38 88 PHE A N 1
ATOM 693 C CA . PHE A 1 88 ? 21.289 -9.699 -1.229 1.00 35.38 88 PHE A CA 1
ATOM 694 C C . PHE A 1 88 ? 22.663 -10.401 -1.299 1.00 35.38 88 PHE A C 1
ATOM 696 O O . PHE A 1 88 ? 23.230 -10.499 -2.376 1.00 35.38 88 PHE A O 1
ATOM 703 N N . SER A 1 89 ? 23.254 -10.866 -0.192 1.00 35.16 89 SER A N 1
ATOM 704 C CA . SER A 1 89 ? 24.639 -11.382 -0.201 1.00 35.16 89 SER A CA 1
ATOM 705 C C . SER A 1 89 ? 24.777 -12.875 -0.509 1.00 35.16 89 SER A C 1
ATOM 707 O O . SER A 1 89 ? 25.896 -13.381 -0.560 1.00 35.16 89 SER A O 1
ATOM 709 N N . THR A 1 90 ? 23.666 -13.604 -0.619 1.00 33.91 90 THR A N 1
ATOM 710 C CA . THR A 1 90 ? 23.674 -15.077 -0.639 1.00 33.91 90 THR A CA 1
ATOM 711 C C . THR A 1 90 ? 23.426 -15.665 -2.031 1.00 33.91 90 THR A C 1
ATOM 713 O O . THR A 1 90 ? 23.864 -16.786 -2.280 1.00 33.91 90 THR A O 1
ATOM 716 N N . TYR A 1 91 ? 22.809 -14.918 -2.950 1.00 36.56 91 TYR A N 1
ATOM 717 C CA . TYR A 1 91 ? 22.343 -15.447 -4.241 1.00 36.56 91 TYR A CA 1
ATOM 718 C C . TYR A 1 91 ? 23.142 -14.979 -5.467 1.00 36.56 91 TYR A C 1
ATOM 720 O O . TYR A 1 91 ? 23.109 -15.642 -6.503 1.00 36.56 91 TYR A O 1
ATOM 728 N N . THR A 1 92 ? 23.966 -13.942 -5.317 1.00 36.03 92 THR A N 1
ATOM 729 C CA . THR A 1 92 ? 24.747 -13.318 -6.399 1.00 36.03 92 THR A CA 1
ATOM 730 C C . THR A 1 92 ? 25.634 -14.290 -7.213 1.00 36.03 92 THR A C 1
ATOM 732 O O . THR A 1 92 ? 25.570 -14.242 -8.436 1.00 36.03 92 THR A O 1
ATOM 735 N N . PRO A 1 93 ? 26.390 -15.249 -6.626 1.00 38.19 93 PRO A N 1
ATOM 736 C CA . PRO A 1 93 ? 27.306 -16.097 -7.410 1.00 38.19 93 PRO A CA 1
ATOM 737 C C . PRO A 1 93 ? 26.612 -17.123 -8.323 1.00 38.19 93 PRO A C 1
ATOM 739 O O . PRO A 1 93 ? 27.210 -17.600 -9.283 1.00 38.19 93 PRO A O 1
ATOM 742 N N . LEU A 1 94 ? 25.368 -17.498 -8.006 1.00 36.25 94 LEU A N 1
ATOM 743 C CA . LEU A 1 94 ? 24.572 -18.450 -8.791 1.00 36.25 94 LEU A CA 1
ATOM 744 C C . LEU A 1 94 ? 23.889 -17.750 -9.977 1.00 36.25 94 LEU A C 1
ATOM 746 O O . LEU A 1 94 ? 23.661 -18.356 -11.024 1.00 36.25 94 LEU A O 1
ATOM 750 N N . ILE A 1 95 ? 23.575 -16.469 -9.793 1.00 39.16 95 ILE A N 1
ATOM 751 C CA . ILE A 1 95 ? 22.948 -15.610 -10.793 1.00 39.16 95 ILE A CA 1
ATOM 752 C C . ILE A 1 95 ? 23.987 -15.180 -11.836 1.00 39.16 95 ILE A C 1
ATOM 754 O O . ILE A 1 95 ? 23.722 -15.323 -13.027 1.00 39.16 95 ILE A O 1
ATOM 758 N N . ASP A 1 96 ? 25.223 -14.889 -11.418 1.00 39.78 96 ASP A N 1
ATOM 759 C CA . ASP A 1 96 ? 26.347 -14.618 -12.328 1.00 39.78 96 ASP A CA 1
ATOM 760 C C . ASP A 1 96 ? 26.630 -15.782 -13.322 1.00 39.78 96 ASP A C 1
ATOM 762 O O . ASP A 1 96 ? 26.968 -15.554 -14.489 1.00 39.78 96 ASP A O 1
ATOM 766 N N . GLU A 1 97 ? 26.463 -17.051 -12.911 1.00 39.34 97 GLU A N 1
ATOM 767 C CA . GLU A 1 97 ? 26.680 -18.226 -13.781 1.00 39.34 97 GLU A CA 1
ATOM 768 C C . GLU A 1 97 ? 25.542 -18.431 -14.804 1.00 39.34 97 GLU A C 1
ATOM 770 O O . GLU A 1 97 ? 25.783 -18.793 -15.963 1.00 39.34 97 GLU A O 1
ATOM 775 N N . LEU A 1 98 ? 24.296 -18.187 -14.391 1.00 37.91 98 LEU A N 1
ATOM 776 C CA . LEU A 1 98 ? 23.105 -18.294 -15.241 1.00 37.91 98 LEU A CA 1
ATOM 777 C C . LEU A 1 98 ? 23.046 -17.164 -16.272 1.00 37.91 98 LEU A C 1
ATOM 779 O O . LEU A 1 98 ? 22.752 -17.409 -17.444 1.00 37.91 98 LEU A O 1
ATOM 783 N N . THR A 1 99 ? 23.404 -15.951 -15.868 1.00 37.31 99 THR A N 1
ATOM 784 C CA . THR A 1 99 ? 23.407 -14.774 -16.738 1.00 37.31 99 THR A CA 1
ATOM 785 C C . THR A 1 99 ? 24.492 -14.861 -17.806 1.00 37.31 99 THR A C 1
ATOM 787 O O . THR A 1 99 ? 24.233 -14.549 -18.967 1.00 37.31 99 THR A O 1
ATOM 790 N N . SER A 1 100 ? 25.663 -15.420 -17.483 1.00 37.88 100 SER A N 1
ATOM 791 C CA . SER A 1 100 ? 26.715 -15.700 -18.472 1.00 37.88 100 SER A CA 1
ATOM 792 C C . SER A 1 100 ? 26.258 -16.680 -19.572 1.00 37.88 100 SER A C 1
ATOM 794 O O . SER A 1 100 ? 26.575 -16.496 -20.749 1.00 37.88 100 SER A O 1
ATOM 796 N N . LYS A 1 101 ? 25.433 -17.681 -19.226 1.00 39.91 101 LYS A N 1
ATOM 797 C CA . LYS A 1 101 ? 24.860 -18.645 -20.187 1.00 39.91 101 LYS A CA 1
ATOM 798 C C . LYS A 1 101 ? 23.718 -18.044 -21.018 1.00 39.91 101 LYS A C 1
ATOM 800 O O . LYS A 1 101 ? 23.631 -18.321 -22.209 1.00 39.91 101 LYS A O 1
ATOM 805 N N . ILE A 1 102 ? 22.881 -17.188 -20.431 1.00 39.09 102 ILE A N 1
ATOM 806 C CA . ILE A 1 102 ? 21.752 -16.541 -21.125 1.00 39.09 102 ILE A CA 1
ATOM 807 C C . ILE A 1 102 ? 22.234 -15.455 -22.103 1.00 39.09 102 ILE A C 1
ATOM 809 O O . ILE A 1 102 ? 21.747 -15.402 -23.230 1.00 39.09 102 ILE A O 1
ATOM 813 N N . VAL A 1 103 ? 23.241 -14.656 -21.731 1.00 36.94 103 VAL A N 1
ATOM 814 C CA . VAL A 1 103 ? 23.848 -13.623 -22.600 1.00 36.94 103 VAL A CA 1
ATOM 815 C C . VAL A 1 103 ? 24.587 -14.236 -23.801 1.00 36.94 103 VAL A C 1
ATOM 817 O O . VAL A 1 103 ? 24.654 -13.630 -24.874 1.00 36.94 103 VAL A O 1
ATOM 820 N N . ALA A 1 104 ? 25.118 -15.455 -23.656 1.00 39.16 104 ALA A N 1
ATOM 821 C CA . ALA A 1 104 ? 25.684 -16.213 -24.772 1.00 39.16 104 ALA A CA 1
ATOM 822 C C . ALA A 1 104 ? 24.604 -16.704 -25.758 1.00 39.16 104 ALA A C 1
ATOM 824 O O . ALA A 1 104 ? 24.857 -16.761 -26.959 1.00 39.16 104 ALA A O 1
ATOM 825 N N . ILE A 1 105 ? 23.394 -16.995 -25.266 1.00 43.84 105 ILE A N 1
ATOM 826 C CA . ILE A 1 105 ? 22.266 -17.503 -26.058 1.00 43.84 105 ILE A CA 1
ATOM 827 C C . ILE A 1 105 ? 21.572 -16.377 -26.846 1.00 43.84 105 ILE A C 1
ATOM 829 O O . ILE A 1 105 ? 21.277 -16.568 -28.023 1.00 43.84 105 ILE A O 1
ATOM 833 N N . THR A 1 106 ? 21.380 -15.182 -26.274 1.00 43.09 106 THR A N 1
ATOM 834 C CA . THR A 1 106 ? 20.752 -14.036 -26.973 1.00 43.09 106 THR A CA 1
ATOM 835 C C . THR A 1 106 ? 21.621 -13.418 -28.069 1.00 43.09 106 THR A C 1
ATOM 837 O O . THR A 1 106 ? 21.089 -12.906 -29.048 1.00 43.09 106 THR A O 1
ATOM 840 N N . LYS A 1 107 ? 22.955 -13.513 -27.981 1.00 46.53 107 LYS A N 1
ATOM 841 C CA . LYS A 1 107 ? 23.864 -13.095 -29.071 1.00 46.53 107 LYS A CA 1
ATOM 842 C C . LYS A 1 107 ? 23.938 -14.085 -30.241 1.00 46.53 107 LYS A C 1
ATOM 844 O O . LYS A 1 107 ? 24.633 -13.811 -31.215 1.00 46.53 107 LYS A O 1
ATOM 849 N N . GLN A 1 108 ? 23.252 -15.223 -30.147 1.00 57.84 108 GLN A N 1
ATOM 850 C CA . GLN A 1 108 ? 23.333 -16.328 -31.101 1.00 57.84 108 GLN A CA 1
ATOM 851 C C . GLN A 1 108 ? 21.950 -16.780 -31.585 1.00 57.84 108 GLN A C 1
ATOM 853 O O . GLN A 1 108 ? 21.776 -17.961 -31.835 1.00 57.84 108 GLN A O 1
ATOM 858 N N . MET A 1 109 ? 20.957 -15.890 -31.691 1.00 69.44 109 MET A N 1
ATOM 859 C CA . MET A 1 109 ? 19.634 -16.207 -32.262 1.00 69.44 109 MET A CA 1
ATOM 860 C C . MET A 1 109 ? 19.502 -15.644 -33.680 1.00 69.44 109 MET A C 1
ATOM 862 O O . MET A 1 109 ? 18.719 -14.740 -33.944 1.00 69.44 109 MET A O 1
ATOM 866 N N . GLN A 1 110 ? 20.319 -16.155 -34.593 1.00 82.75 110 GLN A N 1
ATOM 867 C CA . GLN A 1 110 ? 20.227 -15.846 -36.018 1.00 82.75 110 GLN A CA 1
ATOM 868 C C . GLN A 1 110 ? 19.476 -16.963 -36.743 1.00 82.75 110 GLN A C 1
ATOM 870 O O . GLN A 1 110 ? 19.771 -18.140 -36.512 1.00 82.75 110 GLN A O 1
ATOM 875 N N . HIS A 1 111 ? 18.516 -16.611 -37.592 1.00 91.06 111 HIS A N 1
ATOM 876 C CA . HIS A 1 111 ? 17.899 -17.536 -38.536 1.00 91.06 111 HIS A CA 1
ATOM 877 C C . HIS A 1 111 ? 17.496 -16.792 -39.811 1.00 91.06 111 HIS A C 1
ATOM 879 O O . HIS A 1 111 ? 17.044 -15.646 -39.763 1.00 91.06 111 HIS A O 1
ATOM 885 N N . THR A 1 112 ? 17.658 -17.438 -40.958 1.00 92.62 112 THR A N 1
ATOM 886 C CA . THR A 1 112 ? 17.357 -16.877 -42.278 1.00 92.62 112 THR A CA 1
ATOM 887 C C . THR A 1 112 ? 15.875 -16.573 -42.451 1.00 92.62 112 THR A C 1
ATOM 889 O O . THR A 1 112 ? 15.534 -15.604 -43.122 1.00 92.62 112 THR A O 1
ATOM 892 N N . ASP A 1 113 ? 15.003 -17.344 -41.798 1.00 87.75 113 ASP A N 1
ATOM 893 C CA . ASP A 1 113 ? 13.540 -17.218 -41.925 1.00 87.75 113 ASP A CA 1
ATOM 894 C C . ASP A 1 113 ? 12.995 -15.885 -41.410 1.00 87.75 113 ASP A C 1
ATOM 896 O O . ASP A 1 113 ? 11.915 -15.466 -41.813 1.00 87.75 113 ASP A O 1
ATOM 900 N N . TRP A 1 114 ? 13.752 -15.189 -40.561 1.00 87.81 114 TRP A N 1
ATOM 901 C CA . TRP A 1 114 ? 13.428 -13.833 -40.132 1.00 87.81 114 TRP A CA 1
ATOM 902 C C . TRP A 1 114 ? 14.466 -12.810 -40.572 1.00 87.81 114 TRP A C 1
ATOM 904 O O . TRP A 1 114 ? 14.575 -11.765 -39.955 1.00 87.81 114 TRP A O 1
ATOM 914 N N . GLY A 1 115 ? 15.223 -13.076 -41.638 1.00 86.25 115 GLY A N 1
ATOM 915 C CA . GLY A 1 115 ? 16.094 -12.074 -42.255 1.00 86.25 115 GLY A CA 1
ATOM 916 C C . GLY A 1 115 ? 17.435 -11.859 -41.549 1.00 86.25 115 GLY A C 1
ATOM 917 O O . GLY A 1 115 ? 17.972 -10.753 -41.585 1.00 86.25 115 GLY A O 1
ATOM 918 N N . CYS A 1 116 ? 17.997 -12.882 -40.896 1.00 90.75 116 CYS A N 1
ATOM 919 C CA . CYS A 1 116 ? 19.422 -12.891 -40.545 1.00 90.75 116 CYS A CA 1
ATOM 920 C C . CYS A 1 116 ? 20.282 -13.490 -41.672 1.00 90.75 116 CYS A C 1
ATOM 922 O O . CYS A 1 116 ? 19.814 -14.282 -42.484 1.00 90.75 116 CYS A O 1
ATOM 924 N N . GLU A 1 117 ? 21.578 -13.165 -41.679 1.00 86.94 117 GLU A N 1
ATOM 925 C CA . GLU A 1 117 ? 22.542 -13.646 -42.688 1.00 86.94 117 GLU A CA 1
ATOM 926 C C . GLU A 1 117 ? 22.880 -15.147 -42.572 1.00 86.94 117 GLU A C 1
ATOM 928 O O . GLU A 1 117 ? 23.476 -15.719 -43.483 1.00 86.94 117 GLU A O 1
ATOM 933 N N . GLY A 1 118 ? 22.510 -15.804 -41.469 1.00 89.00 118 GLY A N 1
ATOM 934 C CA . GLY A 1 118 ? 22.782 -17.222 -41.255 1.00 89.00 118 GLY A CA 1
ATOM 935 C C . GLY A 1 118 ? 21.948 -17.841 -40.139 1.00 89.00 118 GLY A C 1
ATOM 936 O O . GLY A 1 118 ? 21.225 -17.151 -39.420 1.00 89.00 118 GLY A O 1
ATOM 937 N N . ASN A 1 119 ? 22.081 -19.161 -39.998 1.00 91.50 119 ASN A N 1
ATOM 938 C CA . ASN A 1 119 ? 21.360 -19.945 -39.002 1.00 91.50 119 ASN A CA 1
ATOM 939 C C . ASN A 1 119 ? 22.269 -20.311 -37.839 1.00 91.50 119 ASN A C 1
ATOM 941 O O . ASN A 1 119 ? 23.373 -20.829 -37.996 1.00 91.50 119 ASN A O 1
ATOM 945 N N . SER A 1 120 ? 21.753 -20.077 -36.649 1.00 87.88 120 SER A N 1
ATOM 946 C CA . SER A 1 120 ? 22.348 -20.465 -35.383 1.00 87.88 120 SER A CA 1
ATOM 947 C C . SER A 1 120 ? 21.569 -21.631 -34.783 1.00 87.88 120 SER A C 1
ATOM 949 O O . SER A 1 120 ? 20.389 -21.823 -35.078 1.00 87.88 120 SER A O 1
ATOM 951 N N . VAL A 1 121 ? 22.205 -22.389 -33.888 1.00 82.19 121 VAL A N 1
ATOM 952 C CA . VAL A 1 121 ? 21.538 -23.497 -33.182 1.00 82.19 121 VAL A CA 1
ATOM 953 C C . VAL A 1 121 ? 20.306 -22.994 -32.420 1.00 82.19 121 VAL A C 1
ATOM 955 O O . VAL A 1 121 ? 19.249 -23.615 -32.486 1.00 82.19 121 VAL A O 1
ATOM 958 N N . SER A 1 122 ? 20.411 -21.839 -31.758 1.00 77.31 122 SER A N 1
ATOM 959 C CA . SER A 1 122 ? 19.289 -21.225 -31.040 1.00 77.31 122 SER A CA 1
ATOM 960 C C . SER A 1 122 ? 18.197 -20.719 -31.984 1.00 77.31 122 SER A C 1
ATOM 962 O O . SER A 1 122 ? 17.020 -20.839 -31.662 1.00 77.31 122 SER A O 1
ATOM 964 N N . GLY A 1 123 ? 18.567 -20.191 -33.156 1.00 85.69 123 GLY A N 1
ATOM 965 C CA . GLY A 1 123 ? 17.613 -19.787 -34.187 1.00 85.69 123 GLY A CA 1
ATOM 966 C C . GLY A 1 123 ? 16.778 -20.965 -34.692 1.00 85.69 123 GLY A C 1
ATOM 967 O O . GLY A 1 123 ? 15.553 -20.902 -34.671 1.00 85.69 123 GLY A O 1
ATOM 968 N N . ASN A 1 124 ? 17.433 -22.082 -35.027 1.00 88.25 124 ASN A N 1
ATOM 969 C CA . ASN A 1 124 ? 16.756 -23.309 -35.465 1.00 88.25 124 ASN A CA 1
ATOM 970 C C . ASN A 1 124 ? 15.803 -23.856 -34.385 1.00 88.25 124 ASN A C 1
ATOM 972 O O . ASN A 1 124 ? 14.717 -24.347 -34.695 1.00 88.25 124 ASN A O 1
ATOM 976 N N . LEU A 1 125 ? 16.203 -23.771 -33.109 1.00 79.75 125 LEU A N 1
ATOM 977 C CA . LEU A 1 125 ? 15.368 -24.190 -31.978 1.00 79.75 125 LEU A CA 1
ATOM 978 C C . LEU A 1 125 ? 14.101 -23.339 -31.848 1.00 79.75 125 LEU A C 1
ATOM 980 O O . LEU A 1 125 ? 13.040 -23.879 -31.547 1.00 79.75 125 LEU A O 1
ATOM 984 N N . ILE A 1 126 ? 14.195 -22.029 -32.087 1.00 78.88 126 ILE A N 1
ATOM 985 C CA . ILE A 1 126 ? 13.036 -21.130 -32.049 1.00 78.88 126 ILE A CA 1
ATOM 986 C C . ILE A 1 126 ? 12.091 -21.426 -33.209 1.00 78.88 126 ILE A C 1
ATOM 988 O O . ILE A 1 126 ? 10.899 -21.557 -32.961 1.00 78.88 126 ILE A O 1
ATOM 992 N N . VAL A 1 127 ? 12.600 -21.605 -34.433 1.00 88.25 127 VAL A N 1
ATOM 993 C CA . VAL A 1 127 ? 11.761 -22.010 -35.577 1.00 88.25 127 VAL A CA 1
ATOM 994 C C . VAL A 1 127 ? 11.031 -23.314 -35.277 1.00 88.25 127 VAL A C 1
ATOM 996 O O . VAL A 1 127 ? 9.810 -23.367 -35.373 1.00 88.25 127 VAL A O 1
ATOM 999 N N . SER A 1 128 ? 11.752 -24.323 -34.780 1.00 84.62 128 SER A N 1
ATOM 1000 C CA . SER A 1 128 ? 11.149 -25.608 -34.403 1.00 84.62 128 SER A CA 1
ATOM 1001 C C . SER A 1 128 ? 10.059 -25.439 -33.336 1.00 84.62 128 SER A C 1
ATOM 1003 O O . SER A 1 128 ? 9.023 -26.096 -33.380 1.00 84.62 128 SER A O 1
ATOM 1005 N N . TRP A 1 129 ? 10.268 -24.554 -32.356 1.00 84.06 129 TRP A N 1
ATOM 1006 C CA . TRP A 1 129 ? 9.277 -24.267 -31.318 1.00 84.06 129 TRP A CA 1
ATOM 1007 C C . TRP A 1 129 ? 8.042 -23.528 -31.857 1.00 84.06 129 TRP A C 1
ATOM 1009 O O . TRP A 1 129 ? 6.922 -23.822 -31.434 1.00 84.06 129 TRP A O 1
ATOM 1019 N N . LEU A 1 130 ? 8.219 -22.596 -32.793 1.00 79.00 130 LEU A N 1
ATOM 1020 C CA . LEU A 1 130 ? 7.121 -21.884 -33.452 1.00 79.00 130 LEU A CA 1
ATOM 1021 C C . LEU A 1 130 ? 6.258 -22.846 -34.269 1.00 79.00 130 LEU A C 1
ATOM 1023 O O . LEU A 1 130 ? 5.044 -22.883 -34.075 1.00 79.00 130 LEU A O 1
ATOM 1027 N N . GLU A 1 131 ? 6.892 -23.709 -35.067 1.00 86.12 131 GLU A N 1
ATOM 1028 C CA . GLU A 1 131 ? 6.222 -24.776 -35.820 1.00 86.12 131 GLU A CA 1
ATOM 1029 C C . GLU A 1 131 ? 5.428 -25.715 -34.902 1.00 86.12 131 GLU A C 1
ATOM 1031 O O . GLU A 1 131 ? 4.275 -26.038 -35.181 1.00 86.12 131 GLU A O 1
ATOM 1036 N N . LEU A 1 132 ? 6.016 -26.120 -33.771 1.00 78.06 132 LEU A N 1
ATOM 1037 C CA . LEU A 1 132 ? 5.365 -27.008 -32.803 1.00 78.06 132 LEU A CA 1
ATOM 1038 C C . LEU A 1 132 ? 4.177 -26.358 -32.087 1.00 78.06 132 LEU A C 1
ATOM 1040 O O . LEU A 1 132 ? 3.231 -27.053 -31.722 1.00 78.06 132 LEU A O 1
ATOM 1044 N N . THR A 1 133 ? 4.238 -25.051 -31.829 1.00 69.00 133 THR A N 1
ATOM 1045 C CA . THR A 1 133 ? 3.212 -24.344 -31.047 1.00 69.00 133 THR A CA 1
ATOM 1046 C C . THR A 1 133 ? 2.137 -23.682 -31.902 1.00 69.00 133 THR A C 1
ATOM 1048 O O . THR A 1 133 ? 1.137 -23.228 -31.349 1.00 69.00 133 THR A O 1
ATOM 1051 N N . GLY A 1 134 ? 2.331 -23.619 -33.222 1.00 83.00 134 GLY A N 1
ATOM 1052 C CA . GLY A 1 134 ? 1.471 -22.855 -34.124 1.00 83.00 134 GLY A CA 1
ATOM 1053 C C . GLY A 1 134 ? 1.558 -21.342 -33.899 1.00 83.00 134 GLY A C 1
ATOM 1054 O O . GLY A 1 134 ? 0.652 -20.621 -34.297 1.00 83.00 134 GLY A O 1
ATOM 1055 N N . ASN A 1 135 ? 2.610 -20.863 -33.225 1.00 81.25 135 ASN A N 1
ATOM 1056 C CA . ASN A 1 135 ? 2.873 -19.434 -33.100 1.00 81.25 135 ASN A CA 1
ATOM 1057 C C . ASN A 1 135 ? 3.644 -18.941 -34.327 1.00 81.25 135 ASN A C 1
ATOM 1059 O O . ASN A 1 135 ? 4.482 -19.641 -34.886 1.00 81.25 135 ASN A O 1
ATOM 1063 N N . GLU A 1 136 ? 3.408 -17.691 -34.686 1.00 88.19 136 GLU A N 1
ATOM 1064 C CA . GLU A 1 136 ? 4.013 -17.003 -35.813 1.00 88.19 136 GLU A CA 1
ATOM 1065 C C . GLU A 1 136 ? 4.878 -15.829 -35.339 1.00 88.19 136 GLU A C 1
ATOM 1067 O O . GLU A 1 136 ? 4.684 -15.244 -34.264 1.00 88.19 136 GLU A O 1
ATOM 1072 N N . MET A 1 137 ? 5.853 -15.466 -36.170 1.00 88.75 137 MET A N 1
ATOM 1073 C CA . MET A 1 137 ? 6.693 -14.294 -35.954 1.00 88.75 137 MET A CA 1
ATOM 1074 C C . MET A 1 137 ? 6.131 -13.078 -36.675 1.00 88.75 137 MET A C 1
ATOM 1076 O O . MET A 1 137 ? 5.781 -13.135 -37.850 1.00 88.75 137 MET A O 1
ATOM 1080 N N . ILE A 1 138 ? 6.136 -11.944 -35.983 1.00 89.88 138 ILE A N 1
ATOM 1081 C CA . ILE A 1 138 ? 5.897 -10.635 -36.581 1.00 89.88 138 ILE A CA 1
ATOM 1082 C C . ILE A 1 138 ? 7.267 -10.067 -36.959 1.00 89.88 138 ILE A C 1
ATOM 1084 O O . ILE A 1 138 ? 7.959 -9.476 -36.120 1.00 89.88 138 ILE A O 1
ATOM 1088 N N . ILE A 1 139 ? 7.668 -10.322 -38.204 1.00 92.75 139 ILE A N 1
ATOM 1089 C CA . ILE A 1 139 ? 8.981 -9.970 -38.750 1.00 92.75 139 ILE A CA 1
ATOM 1090 C C . ILE A 1 139 ? 8.930 -8.529 -39.286 1.00 92.75 139 ILE A C 1
ATOM 1092 O O . ILE A 1 139 ? 8.064 -8.233 -40.109 1.00 92.75 139 ILE A O 1
ATOM 1096 N N . PRO A 1 140 ? 9.831 -7.635 -38.844 1.00 91.38 140 PRO A N 1
ATOM 1097 C CA . PRO A 1 140 ? 9.960 -6.293 -39.401 1.00 91.38 140 PRO A CA 1
ATOM 1098 C C . PRO A 1 140 ? 10.296 -6.282 -40.894 1.00 91.38 140 PRO A C 1
ATOM 1100 O O . PRO A 1 140 ? 10.959 -7.179 -41.407 1.00 91.38 140 PRO A O 1
ATOM 1103 N N . ASP A 1 141 ? 9.897 -5.219 -41.585 1.00 89.19 141 ASP A N 1
ATOM 1104 C CA . ASP A 1 141 ? 10.115 -5.034 -43.025 1.00 89.19 141 ASP A CA 1
ATOM 1105 C C . ASP A 1 141 ? 11.576 -4.719 -43.395 1.00 89.19 141 ASP A C 1
ATOM 1107 O O . ASP A 1 141 ? 11.966 -4.812 -44.561 1.00 89.19 141 ASP A O 1
ATOM 1111 N N . LYS A 1 142 ? 12.395 -4.352 -42.404 1.00 93.69 142 LYS A N 1
ATOM 1112 C CA . LYS A 1 142 ? 13.809 -3.998 -42.553 1.00 93.69 142 LYS A CA 1
ATOM 1113 C C . LYS A 1 142 ? 14.657 -4.600 -41.422 1.00 93.69 142 LYS A C 1
ATOM 1115 O O . LYS A 1 142 ? 14.134 -4.893 -40.347 1.00 93.69 142 LYS A O 1
ATOM 1120 N N . PRO A 1 143 ? 15.982 -4.733 -41.618 1.00 93.94 143 PRO A N 1
ATOM 1121 C CA . PRO A 1 143 ? 16.917 -5.063 -40.547 1.00 93.94 143 PRO A CA 1
ATOM 1122 C C . PRO A 1 143 ? 16.769 -4.125 -39.352 1.00 93.94 143 PRO A C 1
ATOM 1124 O O . PRO A 1 143 ? 16.647 -2.913 -39.517 1.00 93.94 143 PRO A O 1
ATOM 1127 N N . THR A 1 144 ? 16.842 -4.676 -38.144 1.00 91.50 144 THR A N 1
ATOM 1128 C CA . THR A 1 144 ? 16.726 -3.892 -36.903 1.00 91.50 144 THR A CA 1
ATOM 1129 C C . THR A 1 144 ? 18.081 -3.690 -36.240 1.00 91.50 144 THR A C 1
ATOM 1131 O O . THR A 1 144 ? 18.205 -2.927 -35.292 1.00 91.50 144 THR A O 1
ATOM 1134 N N . SER A 1 145 ? 19.143 -4.320 -36.742 1.00 89.56 145 SER A N 1
ATOM 1135 C CA . SER A 1 145 ? 20.512 -4.050 -36.312 1.00 89.56 145 SER A CA 1
ATOM 1136 C C . SER A 1 145 ? 21.100 -2.860 -37.072 1.00 89.56 145 SER A C 1
ATOM 1138 O O . SER A 1 145 ? 21.081 -2.836 -38.297 1.00 89.56 145 SER A O 1
ATOM 1140 N N . ARG A 1 146 ? 21.737 -1.903 -36.379 1.00 87.56 146 ARG A N 1
ATOM 1141 C CA . ARG A 1 146 ? 22.567 -0.883 -37.061 1.00 87.56 146 ARG A CA 1
ATOM 1142 C C . ARG A 1 146 ? 23.937 -1.414 -37.494 1.00 87.56 146 ARG A C 1
ATOM 1144 O O . ARG A 1 146 ? 24.656 -0.735 -38.221 1.00 87.56 146 ARG A O 1
ATOM 1151 N N . ARG A 1 147 ? 24.353 -2.576 -36.979 1.00 88.69 147 ARG A N 1
ATOM 1152 C CA . ARG A 1 147 ? 25.712 -3.124 -37.164 1.00 88.69 147 ARG A CA 1
ATOM 1153 C C . ARG A 1 147 ? 25.795 -4.211 -38.230 1.00 88.69 147 ARG A C 1
ATOM 1155 O O . ARG A 1 147 ? 26.898 -4.602 -38.592 1.00 88.69 147 ARG A O 1
ATOM 1162 N N . SER A 1 148 ? 24.657 -4.732 -38.672 1.00 89.06 148 SER A N 1
ATOM 1163 C CA . SER A 1 148 ? 24.562 -5.856 -39.605 1.00 89.06 148 SER A CA 1
ATOM 1164 C C . SER A 1 148 ? 23.239 -5.791 -40.354 1.00 89.06 148 SER A C 1
ATOM 1166 O O . SER A 1 148 ? 22.322 -5.109 -39.904 1.00 89.06 148 SER A O 1
ATOM 1168 N N . ASN A 1 149 ? 23.099 -6.543 -41.445 1.00 89.94 149 ASN A N 1
ATOM 1169 C CA . ASN A 1 149 ? 21.841 -6.620 -42.185 1.00 89.94 149 ASN A CA 1
ATOM 1170 C C . ASN A 1 149 ? 20.839 -7.600 -41.537 1.00 89.94 149 ASN A C 1
ATOM 1172 O O . ASN A 1 149 ? 20.065 -8.245 -42.233 1.00 89.94 149 ASN A O 1
ATOM 1176 N N . SER A 1 150 ? 20.887 -7.760 -40.208 1.00 91.00 150 SER A N 1
ATOM 1177 C CA . SER A 1 150 ? 20.086 -8.738 -39.464 1.00 91.00 150 SER A CA 1
ATOM 1178 C C . SER A 1 150 ? 18.904 -8.095 -38.741 1.00 91.00 150 SER A C 1
ATOM 1180 O O . SER A 1 150 ? 19.027 -7.034 -38.122 1.00 91.00 150 SER A O 1
ATOM 1182 N N . ILE A 1 151 ? 17.771 -8.791 -38.754 1.00 91.06 151 ILE A N 1
ATOM 1183 C CA . ILE A 1 151 ? 16.636 -8.548 -37.859 1.00 91.06 151 ILE A CA 1
ATOM 1184 C C . ILE A 1 151 ? 16.923 -9.251 -36.534 1.00 91.06 151 ILE A C 1
ATOM 1186 O O . ILE A 1 151 ? 17.054 -10.471 -36.475 1.00 91.06 151 ILE A O 1
ATOM 1190 N N . ILE A 1 152 ? 17.064 -8.463 -35.475 1.00 86.56 152 ILE A N 1
ATOM 1191 C CA . ILE A 1 152 ? 17.379 -8.944 -34.122 1.00 86.56 152 ILE A CA 1
ATOM 1192 C C . ILE A 1 152 ? 16.261 -8.642 -33.121 1.00 86.56 152 ILE A C 1
ATOM 1194 O O . ILE A 1 152 ? 16.311 -9.104 -31.985 1.00 86.56 152 ILE A O 1
ATOM 1198 N N . ASP A 1 153 ? 15.241 -7.909 -33.560 1.00 86.31 153 ASP A N 1
ATOM 1199 C CA . ASP A 1 153 ? 14.050 -7.577 -32.798 1.00 86.31 153 ASP A CA 1
ATOM 1200 C C . ASP A 1 153 ? 12.826 -7.995 -33.634 1.00 86.31 153 ASP A C 1
ATOM 1202 O O . ASP A 1 153 ? 12.745 -7.697 -34.822 1.00 86.31 153 ASP A O 1
ATOM 1206 N N . PHE A 1 154 ? 11.881 -8.725 -33.046 1.00 87.56 154 PHE A N 1
ATOM 1207 C CA . PHE A 1 154 ? 10.660 -9.193 -33.714 1.00 87.56 154 PHE A CA 1
ATOM 1208 C C . PHE A 1 154 ? 9.557 -9.454 -32.681 1.00 87.56 154 PHE A C 1
ATOM 1210 O O . PHE A 1 154 ? 9.826 -9.582 -31.483 1.00 87.56 154 PHE A O 1
ATOM 1217 N N . GLY A 1 155 ? 8.303 -9.514 -33.128 1.00 86.25 155 GLY A N 1
ATOM 1218 C CA . GLY A 1 155 ? 7.166 -9.898 -32.286 1.00 86.25 155 GLY A CA 1
ATOM 1219 C C . GLY A 1 155 ? 6.848 -11.391 -32.390 1.00 86.25 155 GLY A C 1
ATOM 1220 O O . GLY A 1 155 ? 7.200 -12.029 -33.376 1.00 86.25 155 GLY A O 1
ATOM 1221 N N . LEU A 1 156 ? 6.144 -11.936 -31.396 1.00 85.50 156 LEU A N 1
ATOM 1222 C CA . LEU A 1 156 ? 5.558 -13.281 -31.436 1.00 85.50 156 LEU A CA 1
ATOM 1223 C C . LEU A 1 156 ? 4.045 -13.180 -31.230 1.00 85.50 156 LEU A C 1
ATOM 1225 O O . LEU A 1 156 ? 3.587 -12.419 -30.374 1.00 85.50 156 LEU A O 1
ATOM 1229 N N . THR A 1 157 ? 3.278 -13.941 -32.000 1.00 80.31 157 THR A N 1
ATOM 1230 C CA . THR A 1 157 ? 1.808 -13.954 -31.975 1.00 80.31 157 THR A CA 1
ATOM 1231 C C . THR A 1 157 ? 1.299 -15.340 -32.357 1.00 80.31 157 THR A C 1
ATOM 1233 O O . THR A 1 157 ? 2.038 -16.127 -32.925 1.00 80.31 157 THR A O 1
ATOM 1236 N N . HIS A 1 158 ? 0.044 -15.657 -32.056 1.00 76.69 158 HIS A N 1
ATOM 1237 C CA . HIS A 1 158 ? -0.589 -16.879 -32.565 1.00 76.69 158 HIS A CA 1
ATOM 1238 C C . HIS A 1 158 ? -1.038 -16.716 -34.033 1.00 76.69 158 HIS A C 1
ATOM 1240 O O . HIS A 1 158 ? -1.230 -17.690 -34.746 1.00 76.69 158 HIS A O 1
ATOM 1246 N N . ASP A 1 159 ? -1.248 -15.478 -34.47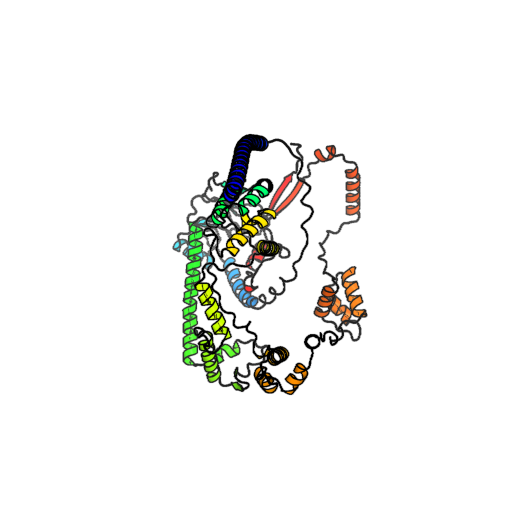3 1.00 82.81 159 ASP A N 1
ATOM 1247 C CA . ASP A 1 159 ? -1.637 -15.136 -35.843 1.00 82.81 159 ASP A CA 1
ATOM 1248 C C . ASP A 1 159 ? -0.985 -13.798 -36.199 1.00 82.81 159 ASP A C 1
ATOM 1250 O O . ASP A 1 159 ? -1.228 -12.780 -35.530 1.00 82.81 159 ASP A O 1
ATOM 1254 N N . ALA A 1 160 ? -0.078 -13.815 -37.174 1.00 85.44 160 ALA A N 1
ATOM 1255 C CA . ALA A 1 160 ? 0.618 -12.636 -37.674 1.00 85.44 160 ALA A CA 1
ATOM 1256 C C . ALA A 1 160 ? -0.206 -11.886 -38.726 1.00 85.44 160 ALA A C 1
ATOM 1258 O O . ALA A 1 160 ? 0.139 -10.754 -39.079 1.00 85.44 160 ALA A O 1
ATOM 1259 N N . THR A 1 161 ? -1.331 -12.447 -39.177 1.00 88.38 161 THR A N 1
ATOM 1260 C CA . THR A 1 161 ? -2.204 -11.823 -40.171 1.00 88.38 161 THR A CA 1
ATOM 1261 C C . THR A 1 161 ? -2.687 -10.453 -39.695 1.00 88.38 161 THR A C 1
ATOM 1263 O O . THR A 1 161 ? -3.300 -10.306 -38.639 1.00 88.38 161 THR A O 1
ATOM 1266 N N . GLY A 1 162 ? -2.423 -9.418 -40.497 1.00 85.12 162 GLY A N 1
ATOM 1267 C CA . GLY A 1 162 ? -2.864 -8.043 -40.237 1.00 85.12 162 GLY A CA 1
ATOM 1268 C C . GLY A 1 162 ? -2.027 -7.268 -39.215 1.00 85.12 162 GLY A C 1
ATOM 1269 O O . GLY A 1 162 ? -2.335 -6.108 -38.943 1.00 85.12 162 GLY A O 1
ATOM 1270 N N . TRP A 1 163 ? -0.970 -7.864 -38.659 1.00 88.69 163 TRP A N 1
ATOM 1271 C CA . TRP A 1 163 ? 0.036 -7.087 -37.945 1.00 88.69 163 TRP A CA 1
ATOM 1272 C C . TRP A 1 163 ? 0.865 -6.276 -38.934 1.00 88.69 163 TRP A C 1
ATOM 1274 O O . TRP A 1 163 ? 1.298 -6.781 -39.968 1.00 88.69 163 TRP A O 1
ATOM 1284 N N . HIS A 1 164 ? 1.106 -5.014 -38.594 1.00 88.94 164 HIS A N 1
ATOM 1285 C CA . HIS A 1 164 ? 2.005 -4.156 -39.353 1.00 88.94 164 HIS A CA 1
ATOM 1286 C C . HIS A 1 164 ? 3.234 -3.828 -38.522 1.00 88.94 164 HIS A C 1
ATOM 1288 O O . HIS A 1 164 ? 3.1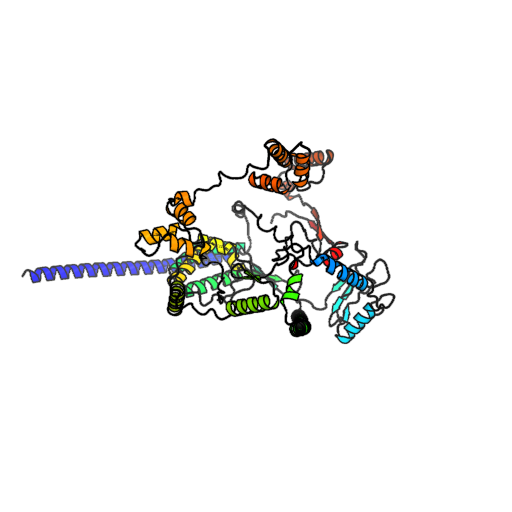43 -3.542 -37.325 1.00 88.94 164 HIS A O 1
ATOM 1294 N N . THR A 1 165 ? 4.385 -3.862 -39.176 1.00 91.56 165 THR A N 1
ATOM 1295 C CA . THR A 1 165 ? 5.668 -3.496 -38.591 1.00 91.56 165 THR A CA 1
ATOM 1296 C C . THR A 1 165 ? 6.275 -2.346 -39.359 1.00 91.56 165 THR A C 1
ATOM 1298 O O . THR A 1 165 ? 6.248 -2.357 -40.587 1.00 91.56 165 THR A O 1
ATOM 1301 N N . GLU A 1 166 ? 6.877 -1.411 -38.644 1.00 92.38 166 GLU A N 1
ATOM 1302 C CA . GLU A 1 166 ? 7.676 -0.346 -39.237 1.00 92.38 166 GLU A CA 1
ATOM 1303 C C . GLU A 1 166 ? 8.971 -0.204 -38.442 1.00 92.38 166 GLU A C 1
ATOM 1305 O O . GLU A 1 166 ? 8.941 -0.021 -37.221 1.00 92.38 166 GLU A O 1
ATOM 1310 N N . VAL A 1 167 ? 10.110 -0.297 -39.124 1.00 92.38 167 VAL A N 1
ATOM 1311 C CA . VAL A 1 167 ? 11.409 0.031 -38.529 1.00 92.38 167 VAL A CA 1
ATOM 1312 C C . VAL A 1 167 ? 11.654 1.533 -38.633 1.00 92.38 167 VAL A C 1
ATOM 1314 O O . VAL A 1 167 ? 11.732 2.090 -39.728 1.00 92.38 167 VAL A O 1
ATOM 1317 N N . LEU A 1 168 ? 11.814 2.190 -37.486 1.00 90.69 168 LEU A N 1
ATOM 1318 C CA . LEU A 1 168 ? 12.103 3.617 -37.408 1.00 90.69 168 LEU A CA 1
ATOM 1319 C C . LEU A 1 168 ? 13.610 3.848 -37.587 1.00 90.69 168 LEU A C 1
ATOM 1321 O O . LEU A 1 168 ? 14.427 3.349 -36.812 1.00 90.69 168 LEU A O 1
ATOM 1325 N N . GLU A 1 169 ? 13.987 4.624 -38.604 1.00 89.31 169 GLU A N 1
ATOM 1326 C CA . GLU A 1 169 ? 15.399 4.904 -38.925 1.00 89.31 169 GLU A CA 1
ATOM 1327 C C . GLU A 1 169 ? 16.061 5.848 -37.894 1.00 89.31 169 GLU A C 1
ATOM 1329 O O . GLU A 1 169 ? 17.289 5.850 -37.717 1.00 89.31 169 GLU A O 1
ATOM 1334 N N . ASP A 1 170 ? 15.240 6.573 -37.131 1.00 79.69 170 ASP A N 1
ATOM 1335 C CA . ASP A 1 170 ? 15.661 7.504 -36.090 1.00 79.69 170 ASP A CA 1
ATOM 1336 C C . ASP A 1 170 ? 15.805 6.821 -34.721 1.00 79.69 170 ASP A C 1
ATOM 1338 O O . ASP A 1 170 ? 14.909 6.149 -34.211 1.00 79.69 170 ASP A O 1
ATOM 1342 N N . GLY A 1 171 ? 16.957 7.022 -34.080 1.00 75.75 171 GLY A N 1
ATOM 1343 C CA . GLY A 1 171 ? 17.219 6.534 -32.728 1.00 75.75 171 GLY A CA 1
ATOM 1344 C C . GLY A 1 171 ? 18.705 6.518 -32.387 1.00 75.75 171 GLY A C 1
ATOM 1345 O O . GLY A 1 171 ? 19.559 6.399 -33.259 1.00 75.75 171 GLY A O 1
ATOM 1346 N N . THR A 1 172 ? 19.036 6.620 -31.102 1.00 74.62 172 THR A N 1
ATOM 1347 C CA . THR A 1 172 ? 20.430 6.587 -30.617 1.00 74.62 172 THR A CA 1
ATOM 1348 C C . THR A 1 172 ? 20.904 5.184 -30.222 1.00 74.62 172 THR A C 1
ATOM 1350 O O . THR A 1 172 ? 22.064 5.013 -29.851 1.00 74.62 172 THR A O 1
ATOM 1353 N N . SER A 1 173 ? 20.018 4.185 -30.294 1.00 81.75 173 SER A N 1
ATOM 1354 C CA . SER A 1 173 ? 20.322 2.788 -29.975 1.00 81.75 173 SER A CA 1
ATOM 1355 C C . SER A 1 173 ? 21.157 2.119 -31.069 1.00 81.75 173 SER A C 1
ATOM 1357 O O . SER A 1 173 ? 21.096 2.510 -32.232 1.00 81.75 173 SER A O 1
ATOM 1359 N N . ASP A 1 174 ? 21.909 1.073 -30.715 1.00 77.88 174 ASP A N 1
ATOM 1360 C CA . ASP A 1 174 ? 22.578 0.184 -31.675 1.00 77.88 174 ASP A CA 1
ATOM 1361 C C . ASP A 1 174 ? 21.606 -0.728 -32.446 1.00 77.88 174 ASP A C 1
ATOM 1363 O O . ASP A 1 174 ? 22.016 -1.420 -33.382 1.00 77.88 174 ASP A O 1
ATOM 1367 N N . HIS A 1 175 ? 20.326 -0.682 -32.079 1.00 87.94 175 HIS A N 1
ATOM 1368 C CA . HIS A 1 175 ? 19.201 -1.296 -32.769 1.00 87.94 175 HIS A CA 1
ATOM 1369 C C . HIS A 1 175 ? 18.270 -0.192 -33.304 1.00 87.94 175 HIS A C 1
ATOM 1371 O O . HIS A 1 175 ? 18.140 0.870 -32.689 1.00 87.94 175 HIS A O 1
ATOM 1377 N N . LEU A 1 176 ? 17.612 -0.418 -34.434 1.00 86.00 176 LEU A N 1
ATOM 1378 C CA . LEU A 1 176 ? 16.550 0.435 -34.951 1.00 86.00 176 LEU A CA 1
ATOM 1379 C C . LEU A 1 176 ? 15.233 0.081 -34.237 1.00 86.00 176 LEU A C 1
ATOM 1381 O O . LEU A 1 176 ? 14.879 -1.098 -34.184 1.00 86.00 176 LEU A O 1
ATOM 1385 N N . PRO A 1 177 ? 14.514 1.056 -33.650 1.00 85.31 177 PRO A N 1
ATOM 1386 C CA . PRO A 1 177 ? 13.227 0.791 -33.014 1.00 85.31 177 PRO A CA 1
ATOM 1387 C C . PRO A 1 177 ? 12.213 0.194 -33.997 1.00 85.31 177 PRO A C 1
ATOM 1389 O O . PRO A 1 177 ? 12.146 0.624 -35.145 1.00 85.31 177 PRO A O 1
ATOM 1392 N N . ILE A 1 178 ? 11.369 -0.727 -33.524 1.00 85.69 178 ILE A N 1
ATOM 1393 C CA . ILE A 1 178 ? 10.238 -1.254 -34.299 1.00 85.69 178 ILE A CA 1
ATOM 1394 C C . ILE A 1 178 ? 8.931 -0.749 -33.705 1.00 85.69 178 ILE A C 1
ATOM 1396 O O . ILE A 1 178 ? 8.686 -0.872 -32.501 1.00 85.69 178 ILE A O 1
ATOM 1400 N N . LEU A 1 179 ? 8.057 -0.246 -34.566 1.00 84.25 179 LEU A N 1
ATOM 1401 C CA . LEU A 1 179 ? 6.655 -0.025 -34.269 1.00 84.25 179 LEU A CA 1
ATOM 1402 C C . LEU A 1 179 ? 5.850 -1.259 -34.695 1.00 84.25 179 LEU A C 1
ATOM 1404 O O . LEU A 1 179 ? 5.774 -1.570 -35.878 1.00 84.25 179 LEU A O 1
ATOM 1408 N N . LEU A 1 180 ? 5.241 -1.954 -33.729 1.00 84.62 180 LEU A N 1
ATOM 1409 C CA . LEU A 1 180 ? 4.301 -3.052 -33.977 1.00 84.62 180 LEU A CA 1
ATOM 1410 C C . LEU A 1 180 ? 2.868 -2.532 -33.839 1.00 84.62 180 LEU A C 1
ATOM 1412 O O . LEU A 1 180 ? 2.472 -2.067 -32.766 1.00 84.62 180 LEU A O 1
ATOM 1416 N N . GLN A 1 181 ? 2.079 -2.630 -34.902 1.00 82.50 181 GLN A N 1
ATOM 1417 C CA . GLN A 1 181 ? 0.669 -2.256 -34.915 1.00 82.50 181 GLN A CA 1
ATOM 1418 C C . GLN A 1 181 ? -0.193 -3.517 -34.985 1.00 82.50 181 GLN A C 1
ATOM 1420 O O . GLN A 1 181 ? -0.071 -4.318 -35.909 1.00 82.50 181 GLN A O 1
ATOM 1425 N N . SER A 1 182 ? -1.055 -3.694 -33.982 1.00 80.62 182 SER A N 1
ATOM 1426 C CA . SER A 1 182 ? -1.951 -4.848 -33.897 1.00 80.62 182 SER A CA 1
ATOM 1427 C C . SER A 1 182 ? -3.169 -4.679 -34.811 1.00 80.62 182 SER A C 1
ATOM 1429 O O . SER A 1 182 ? -3.749 -3.589 -34.816 1.00 80.62 182 SER A O 1
ATOM 1431 N N . PRO A 1 183 ? -3.640 -5.749 -35.486 1.00 71.31 183 PRO A N 1
ATOM 1432 C CA . PRO A 1 183 ? -4.919 -5.744 -36.201 1.00 71.31 183 PRO A CA 1
ATOM 1433 C C . PRO A 1 183 ? -6.114 -5.631 -35.245 1.00 71.31 183 PRO A C 1
ATOM 1435 O O . PRO A 1 183 ? -7.227 -5.305 -35.661 1.00 71.31 183 PRO A O 1
ATOM 1438 N N . LEU A 1 184 ? -5.903 -5.894 -33.948 1.00 64.44 184 LEU A N 1
ATOM 1439 C CA . LEU A 1 184 ? -6.919 -5.737 -32.919 1.00 64.44 184 LEU A CA 1
ATOM 1440 C C . LEU A 1 184 ? -7.187 -4.250 -32.694 1.00 64.44 184 LEU A C 1
ATOM 1442 O O . LEU A 1 184 ? -6.569 -3.586 -31.858 1.00 64.44 184 LEU A O 1
ATOM 1446 N N . CYS A 1 185 ? -8.167 -3.731 -33.425 1.00 58.50 185 CYS A N 1
ATOM 1447 C CA . CYS A 1 185 ? -8.751 -2.442 -33.120 1.00 58.50 185 CYS A CA 1
ATOM 1448 C C . CYS A 1 185 ? -9.463 -2.567 -31.766 1.00 58.50 185 CYS A C 1
ATOM 1450 O O . CYS A 1 185 ? -10.548 -3.144 -31.676 1.00 58.50 185 CYS A O 1
ATOM 1452 N N . VAL A 1 186 ? -8.855 -2.050 -30.689 1.00 56.09 186 VAL A N 1
ATOM 1453 C CA . VAL A 1 186 ? -9.615 -1.779 -29.462 1.00 56.09 186 VAL A CA 1
ATOM 1454 C C . VAL A 1 186 ? -10.734 -0.847 -29.901 1.00 56.09 186 VAL A C 1
ATOM 1456 O O . VAL A 1 186 ? -10.429 0.235 -30.416 1.00 56.09 186 VAL A O 1
ATOM 1459 N N . PRO A 1 187 ? -12.008 -1.254 -29.773 1.00 55.06 187 PRO A N 1
ATOM 1460 C CA . PRO A 1 187 ? -13.084 -0.469 -30.330 1.00 55.06 187 PRO A CA 1
ATOM 1461 C C . PRO A 1 187 ? -12.990 0.935 -29.737 1.00 55.06 187 PRO A C 1
ATOM 1463 O O . PRO A 1 187 ? -12.844 1.101 -28.525 1.00 55.06 187 PRO A O 1
ATOM 1466 N N . LEU A 1 188 ? -13.062 1.957 -30.595 1.00 56.88 188 LEU A N 1
ATOM 1467 C CA . LEU A 1 188 ? -13.038 3.374 -30.197 1.00 56.88 188 LEU A CA 1
ATOM 1468 C C . LEU A 1 188 ? -14.099 3.708 -29.123 1.00 56.88 188 LEU A C 1
ATOM 1470 O O . LEU A 1 188 ? -14.036 4.762 -28.486 1.00 56.88 188 LEU A O 1
ATOM 1474 N N . THR A 1 189 ? -15.058 2.798 -28.928 1.00 60.88 189 THR A N 1
ATOM 1475 C CA . THR A 1 189 ? -16.141 2.827 -27.947 1.00 60.88 189 THR A CA 1
ATOM 1476 C C . THR A 1 189 ? -15.765 2.309 -26.556 1.00 60.88 189 THR A C 1
ATOM 1478 O O . THR A 1 189 ? -16.573 2.457 -25.643 1.00 60.88 189 THR A O 1
ATOM 1481 N N . ALA A 1 190 ? -14.581 1.722 -26.341 1.00 60.44 190 ALA A N 1
ATOM 1482 C CA . ALA A 1 190 ? -14.157 1.328 -25.001 1.00 60.44 190 ALA A CA 1
ATOM 1483 C C . ALA A 1 190 ? -14.050 2.576 -24.113 1.00 60.44 190 ALA A C 1
ATOM 1485 O O . ALA A 1 190 ? -13.398 3.554 -24.481 1.00 60.44 190 ALA A O 1
ATOM 1486 N N . VAL A 1 191 ? -14.694 2.548 -22.947 1.00 70.50 191 VAL A N 1
ATOM 1487 C CA . VAL A 1 191 ? -14.726 3.671 -22.006 1.00 70.50 191 VAL A CA 1
ATOM 1488 C C . VAL A 1 191 ? -14.213 3.260 -20.631 1.00 70.50 191 VAL A C 1
ATOM 1490 O O . VAL A 1 191 ? -14.398 2.122 -20.206 1.00 70.50 191 VAL A O 1
ATOM 1493 N N . PHE A 1 192 ? -13.580 4.186 -19.911 1.00 74.94 192 PHE A N 1
ATOM 1494 C CA . PHE A 1 192 ? -13.167 3.978 -18.523 1.00 74.94 192 PHE A CA 1
ATOM 1495 C C . PHE A 1 192 ? -13.814 4.999 -17.590 1.00 74.94 192 PHE A C 1
ATOM 1497 O O . PHE A 1 192 ? -13.982 6.169 -17.934 1.00 74.94 192 PHE A O 1
ATOM 1504 N N . LYS A 1 193 ? -14.150 4.546 -16.379 1.00 82.44 193 LYS A N 1
ATOM 1505 C CA . LYS A 1 193 ? -14.761 5.370 -15.334 1.00 82.44 193 LYS A CA 1
ATOM 1506 C C . LYS A 1 193 ? -13.719 6.320 -14.733 1.00 82.44 193 LYS A C 1
ATOM 1508 O O . LYS A 1 193 ? -12.715 5.881 -14.166 1.00 82.44 193 LYS A O 1
ATOM 1513 N N . LYS A 1 194 ? -13.969 7.623 -14.820 1.00 88.06 194 LYS A N 1
ATOM 1514 C CA . LYS A 1 194 ? -13.189 8.695 -14.198 1.00 88.06 194 LYS A CA 1
ATOM 1515 C C . LYS A 1 194 ? -14.064 9.453 -13.216 1.00 88.06 194 LYS A C 1
ATOM 1517 O O . LYS A 1 194 ? -14.984 10.161 -13.598 1.00 88.06 194 LYS A O 1
ATOM 1522 N N . THR A 1 195 ? -13.741 9.335 -11.938 1.00 89.62 195 THR A N 1
ATOM 1523 C CA . THR A 1 195 ? -14.499 9.988 -10.869 1.00 89.62 195 THR A CA 1
ATOM 1524 C C . THR A 1 195 ? -13.958 11.380 -10.566 1.00 89.62 195 THR A C 1
ATOM 1526 O O . THR A 1 195 ? -12.769 11.547 -10.277 1.00 89.62 195 THR A O 1
ATOM 1529 N N . ASN A 1 196 ? -14.842 12.376 -10.546 1.00 93.69 196 ASN A N 1
ATOM 1530 C CA . ASN A 1 196 ? -14.572 13.686 -9.977 1.00 93.69 196 ASN A CA 1
ATOM 1531 C C . ASN A 1 196 ? -14.673 13.624 -8.445 1.00 93.69 196 ASN A C 1
ATOM 1533 O O . ASN A 1 196 ? -15.706 13.910 -7.841 1.00 93.69 196 ASN A O 1
ATOM 1537 N N . TRP A 1 197 ? -13.558 13.262 -7.809 1.00 92.62 197 TRP A N 1
ATOM 1538 C CA . TRP A 1 197 ? -13.468 13.139 -6.352 1.00 92.62 197 TRP A CA 1
ATOM 1539 C C . TRP A 1 197 ? -13.758 14.439 -5.601 1.00 92.62 197 TRP A C 1
ATOM 1541 O O . TRP A 1 197 ? -14.134 14.378 -4.438 1.00 92.62 197 TRP A O 1
ATOM 1551 N N . LYS A 1 198 ? -13.595 15.604 -6.239 1.00 93.44 198 LYS A N 1
ATOM 1552 C CA . LYS A 1 198 ? -13.881 16.889 -5.595 1.00 93.44 198 LYS A CA 1
ATOM 1553 C C . LYS A 1 198 ? -15.383 17.088 -5.412 1.00 93.44 198 LYS A C 1
ATOM 1555 O O . LYS A 1 198 ? -15.796 17.441 -4.318 1.00 93.44 198 LYS A O 1
ATOM 1560 N N . ILE A 1 199 ? -16.180 16.790 -6.443 1.00 91.62 199 ILE A N 1
ATOM 1561 C CA . ILE A 1 199 ? -17.650 16.827 -6.356 1.00 91.62 199 ILE A CA 1
ATOM 1562 C C . ILE A 1 199 ? -18.146 15.759 -5.379 1.00 91.62 199 ILE A C 1
ATOM 1564 O O . ILE A 1 199 ? -18.978 16.056 -4.531 1.00 91.62 199 ILE A O 1
ATOM 1568 N N . PHE A 1 200 ? -17.581 14.549 -5.447 1.00 94.69 200 PHE A N 1
ATOM 1569 C CA . PHE A 1 200 ? -17.915 13.461 -4.525 1.00 94.69 200 PHE A CA 1
ATOM 1570 C C . PHE A 1 200 ? -17.713 13.874 -3.058 1.00 94.69 200 PHE A C 1
ATOM 1572 O O . PHE A 1 200 ? -18.624 13.764 -2.246 1.00 94.69 200 PHE A O 1
ATOM 1579 N N . ILE A 1 201 ? -16.533 14.409 -2.728 1.00 94.25 201 ILE A N 1
ATOM 1580 C CA . ILE A 1 201 ? -16.204 14.870 -1.372 1.00 94.25 201 ILE A CA 1
ATOM 1581 C C . ILE A 1 201 ? -17.056 16.076 -0.968 1.00 94.25 201 ILE A C 1
ATOM 1583 O O . ILE A 1 201 ? -17.509 16.131 0.169 1.00 94.25 201 ILE A O 1
ATOM 1587 N N . PHE A 1 202 ? -17.275 17.029 -1.879 1.00 94.31 202 PHE A N 1
ATOM 1588 C CA . PHE A 1 202 ? -18.129 18.188 -1.626 1.00 94.31 202 PHE A CA 1
ATOM 1589 C C . PHE A 1 202 ? -19.537 17.750 -1.223 1.00 94.31 202 PHE A C 1
ATOM 1591 O O . PHE A 1 202 ? -19.998 18.143 -0.159 1.00 94.31 202 PHE A O 1
ATOM 1598 N N . PHE A 1 203 ? -20.162 16.872 -2.012 1.00 94.44 203 PHE A N 1
ATOM 1599 C CA . PHE A 1 203 ? -21.506 16.380 -1.727 1.00 94.44 203 PHE A CA 1
ATOM 1600 C C . PHE A 1 203 ? -21.560 15.650 -0.386 1.00 94.44 203 PHE A C 1
ATOM 1602 O O . PHE A 1 203 ? -22.444 15.920 0.418 1.00 94.44 203 PHE A O 1
ATOM 1609 N N . LEU A 1 204 ? -20.584 14.778 -0.108 1.00 95.94 204 LEU A N 1
ATOM 1610 C CA . LEU A 1 204 ? -20.493 14.110 1.189 1.00 95.94 204 LEU A CA 1
ATOM 1611 C C . LEU A 1 204 ? -20.407 15.110 2.345 1.00 95.94 204 LEU A C 1
ATOM 1613 O O . LEU A 1 204 ? -21.127 14.952 3.321 1.00 95.94 204 LEU A O 1
ATOM 1617 N N . ASN A 1 205 ? -19.591 16.155 2.243 1.00 94.75 205 ASN A N 1
ATOM 1618 C CA . ASN A 1 205 ? -19.529 17.187 3.282 1.00 94.75 205 ASN A CA 1
ATOM 1619 C C . ASN A 1 205 ? -20.833 17.989 3.420 1.00 94.75 205 ASN A C 1
ATOM 1621 O O . ASN A 1 205 ? -21.039 18.608 4.451 1.00 94.75 205 ASN A O 1
ATOM 1625 N N . THR A 1 206 ? -21.682 18.037 2.392 1.00 94.00 206 THR A N 1
ATOM 1626 C CA . THR A 1 206 ? -22.981 18.727 2.455 1.00 94.00 206 THR A CA 1
ATOM 1627 C C . THR A 1 206 ? -24.044 17.898 3.172 1.00 94.00 206 THR A C 1
ATOM 1629 O O . THR A 1 206 ? -24.947 18.464 3.777 1.00 94.00 206 THR A O 1
ATOM 1632 N N . VAL A 1 207 ? -23.967 16.567 3.089 1.00 95.62 207 VAL A N 1
ATOM 1633 C CA . VAL A 1 207 ? -24.992 15.660 3.636 1.00 95.62 207 VAL A CA 1
ATOM 1634 C C . VAL A 1 207 ? -24.518 14.866 4.858 1.00 95.62 207 VAL A C 1
ATOM 1636 O O . VAL A 1 207 ? -25.181 13.912 5.262 1.00 95.62 207 VAL A O 1
ATOM 1639 N N . ASP A 1 208 ? -23.378 15.216 5.454 1.00 95.50 208 ASP A N 1
ATOM 1640 C CA . ASP A 1 208 ? -22.804 14.466 6.576 1.00 95.50 208 ASP A CA 1
ATOM 1641 C C . ASP A 1 208 ? -23.673 14.536 7.837 1.00 95.50 208 ASP A C 1
ATOM 1643 O O . ASP A 1 208 ? -23.922 13.499 8.446 1.00 95.50 208 ASP A O 1
ATOM 1647 N N . GLU A 1 209 ? -24.208 15.710 8.185 1.00 94.38 209 GLU A N 1
ATOM 1648 C CA . GLU A 1 209 ? -25.136 15.875 9.313 1.00 94.38 209 GLU A CA 1
ATOM 1649 C C . GLU A 1 209 ? -26.408 15.034 9.141 1.00 94.38 209 GLU A C 1
ATOM 1651 O O . GLU A 1 209 ? -26.886 14.422 10.099 1.00 94.38 209 GLU A O 1
ATOM 1656 N N . TYR A 1 210 ? -26.921 14.933 7.910 1.00 95.81 210 TYR A N 1
ATOM 1657 C CA . TYR A 1 210 ? -28.062 14.075 7.595 1.00 95.81 210 TYR A CA 1
ATOM 1658 C C . TYR A 1 210 ? -27.741 12.606 7.892 1.00 95.81 210 TYR A C 1
ATOM 1660 O O . TYR A 1 210 ? -28.460 11.965 8.660 1.00 95.81 210 TYR A O 1
ATOM 1668 N N . TRP A 1 211 ? -26.628 12.081 7.370 1.00 96.50 211 TRP A N 1
ATOM 1669 C CA . TRP A 1 211 ? -26.228 10.691 7.620 1.00 96.50 211 TRP A CA 1
ATOM 1670 C C . TRP A 1 211 ? -25.865 10.427 9.083 1.00 96.50 211 TRP A C 1
ATOM 1672 O O . TRP A 1 211 ? -26.179 9.358 9.607 1.00 96.50 211 TRP A O 1
ATOM 1682 N N . LEU A 1 212 ? -25.269 11.404 9.766 1.00 94.94 212 LEU A N 1
ATOM 1683 C CA . LEU A 1 212 ? -25.006 11.332 11.199 1.00 94.94 212 LEU A CA 1
ATOM 1684 C C . LEU A 1 212 ? -26.303 11.305 12.013 1.00 94.94 212 LEU A C 1
ATOM 1686 O O . LEU A 1 212 ? -26.355 10.637 13.035 1.00 94.94 212 LEU A O 1
ATOM 1690 N N . SER A 1 213 ? -27.363 11.985 11.581 1.00 96.00 213 SER A N 1
ATOM 1691 C CA . SER A 1 213 ? -28.661 11.867 12.251 1.00 96.00 213 SER A CA 1
ATOM 1692 C C . SER A 1 213 ? -29.289 10.488 12.023 1.00 96.00 213 SER A C 1
ATOM 1694 O O . SER A 1 213 ? -29.848 9.899 12.946 1.00 96.00 213 SER A O 1
ATOM 1696 N N . LEU A 1 214 ? -29.164 9.934 10.814 1.00 95.50 214 LEU A N 1
ATOM 1697 C CA . LEU A 1 214 ? -29.775 8.656 10.464 1.00 95.50 214 LEU A CA 1
ATOM 1698 C C . LEU A 1 214 ? -29.126 7.466 11.172 1.00 95.50 214 LEU A C 1
ATOM 1700 O O . LEU A 1 214 ? -29.847 6.547 11.551 1.00 95.50 214 LEU A O 1
ATOM 1704 N N . VAL A 1 215 ? -27.808 7.489 11.407 1.00 95.94 215 VAL A N 1
ATOM 1705 C CA . VAL A 1 215 ? -27.117 6.367 12.073 1.00 95.94 215 VAL A CA 1
ATOM 1706 C C . VAL A 1 215 ? -27.628 6.127 13.498 1.00 95.94 215 VAL A C 1
ATOM 1708 O O . VAL A 1 215 ? -27.628 5.000 13.974 1.00 95.94 215 VAL A O 1
ATOM 1711 N N . TYR A 1 216 ? -28.135 7.160 14.178 1.00 94.81 216 TYR A N 1
ATOM 1712 C CA . TYR A 1 216 ? -28.748 7.007 15.502 1.00 94.81 216 TYR A CA 1
ATOM 1713 C C . TYR A 1 216 ? -30.216 6.569 15.462 1.00 94.81 216 TYR A C 1
ATOM 1715 O O . TYR A 1 216 ? -30.729 6.096 16.472 1.00 94.81 216 TYR A O 1
ATOM 1723 N N . ASN A 1 217 ? -30.900 6.756 14.332 1.00 94.00 217 ASN A N 1
ATOM 1724 C CA . ASN A 1 217 ? -32.349 6.578 14.230 1.00 94.00 217 ASN A CA 1
ATOM 1725 C C . ASN A 1 217 ? -32.761 5.292 13.506 1.00 94.00 217 ASN A C 1
ATOM 1727 O O . ASN A 1 217 ? -33.913 4.875 13.623 1.00 94.00 217 ASN A O 1
ATOM 1731 N N . TYR A 1 218 ? -31.869 4.698 12.715 1.00 93.94 218 TYR A N 1
ATOM 1732 C CA . TYR A 1 218 ? -32.158 3.519 11.901 1.00 93.94 218 TYR A CA 1
ATOM 1733 C C . TYR A 1 218 ? -31.539 2.254 12.492 1.00 93.94 218 TYR A C 1
ATOM 1735 O O . TYR A 1 218 ? -30.540 2.305 13.202 1.00 93.94 218 TYR A O 1
ATOM 1743 N N . ASP A 1 219 ? -32.142 1.112 12.154 1.00 94.06 219 ASP A N 1
ATOM 1744 C CA . ASP A 1 219 ? -31.535 -0.203 12.359 1.00 94.06 219 ASP A CA 1
ATOM 1745 C C . ASP A 1 219 ? -30.175 -0.278 11.648 1.00 94.06 219 ASP A C 1
ATOM 1747 O O . ASP A 1 219 ? -30.023 0.237 10.538 1.00 94.06 219 ASP A O 1
ATOM 1751 N N . GLU A 1 220 ? -29.184 -0.914 12.271 1.00 92.81 220 GLU A N 1
ATOM 1752 C CA . GLU A 1 220 ? -27.798 -0.856 11.809 1.00 92.81 220 GLU A CA 1
ATOM 1753 C C . GLU A 1 220 ? -27.606 -1.558 10.458 1.00 92.81 220 GLU A C 1
ATOM 1755 O O . GLU A 1 220 ? -26.828 -1.089 9.623 1.00 92.81 220 GLU A O 1
ATOM 1760 N N . GLN A 1 221 ? -28.336 -2.650 10.198 1.00 90.50 221 GLN A N 1
ATOM 1761 C CA . GLN A 1 221 ? -28.277 -3.343 8.906 1.00 90.50 221 GLN A CA 1
ATOM 1762 C C . GLN A 1 221 ? -28.942 -2.494 7.826 1.00 90.50 221 GLN A C 1
ATOM 1764 O O . GLN A 1 221 ? -28.384 -2.319 6.740 1.00 90.50 221 GLN A O 1
ATOM 1769 N N . PHE A 1 222 ? -30.114 -1.933 8.134 1.00 92.50 222 PHE A N 1
ATOM 1770 C CA . PHE A 1 222 ? -30.822 -1.056 7.208 1.00 92.50 222 PHE A CA 1
ATOM 1771 C C . PHE A 1 222 ? -29.994 0.188 6.869 1.00 92.50 222 PHE A C 1
ATOM 1773 O O . PHE A 1 222 ? -29.816 0.504 5.691 1.00 92.50 222 PHE A O 1
ATOM 1780 N N . PHE A 1 223 ? -29.427 0.856 7.878 1.00 94.56 223 PHE A N 1
ATOM 1781 C CA . PHE A 1 223 ? -28.543 2.000 7.687 1.00 94.56 223 PHE A CA 1
ATOM 1782 C C . PHE A 1 223 ? -27.332 1.626 6.831 1.00 94.56 223 PHE A C 1
ATOM 1784 O O . PHE A 1 223 ? -27.029 2.337 5.876 1.00 94.56 223 PHE A O 1
ATOM 1791 N N . PHE A 1 224 ? -26.660 0.508 7.130 1.00 91.25 224 PHE A N 1
ATOM 1792 C CA . PHE A 1 224 ? -25.479 0.072 6.384 1.00 91.25 224 PHE A CA 1
ATOM 1793 C C . PHE A 1 224 ? -25.777 -0.127 4.893 1.00 91.25 224 PHE A C 1
ATOM 1795 O O . PHE A 1 224 ? -25.006 0.336 4.050 1.00 91.25 224 PHE A O 1
ATOM 1802 N N . ILE A 1 225 ? -26.900 -0.773 4.565 1.00 88.81 225 ILE A N 1
ATOM 1803 C CA . ILE A 1 225 ? -27.333 -0.994 3.179 1.00 88.81 225 ILE A CA 1
ATOM 1804 C C . ILE A 1 225 ? -27.626 0.346 2.499 1.00 88.81 225 ILE A C 1
ATOM 1806 O O . ILE A 1 225 ? -27.024 0.655 1.475 1.00 88.81 225 ILE A O 1
ATOM 1810 N N . GLN A 1 226 ? -28.476 1.183 3.105 1.00 92.00 226 GLN A N 1
ATOM 1811 C CA . GLN A 1 226 ? -28.859 2.477 2.528 1.00 92.00 226 GLN A CA 1
ATOM 1812 C C . GLN A 1 226 ? -27.658 3.407 2.333 1.00 92.00 226 GLN A C 1
ATOM 1814 O O . GLN A 1 226 ? -27.542 4.083 1.310 1.00 92.00 226 GLN A O 1
ATOM 1819 N N . PHE A 1 227 ? -26.739 3.429 3.297 1.00 93.69 227 PHE A N 1
ATOM 1820 C CA . PHE A 1 227 ? -25.534 4.240 3.215 1.00 93.69 227 PHE A CA 1
ATOM 1821 C C . PHE A 1 227 ? -24.568 3.717 2.141 1.00 93.69 227 PHE A C 1
ATOM 1823 O O . PHE A 1 227 ? -24.004 4.509 1.386 1.00 93.69 227 PHE A O 1
ATOM 1830 N N . SER A 1 228 ? -24.413 2.396 2.015 1.00 89.50 228 SER A N 1
ATOM 1831 C CA . SER A 1 228 ? -23.585 1.784 0.965 1.00 89.50 228 SER A CA 1
ATOM 1832 C C . SER A 1 228 ? -24.148 2.064 -0.433 1.00 89.50 228 SER A C 1
ATOM 1834 O O . SER A 1 228 ? -23.408 2.517 -1.310 1.00 89.50 228 SER A O 1
ATOM 1836 N N . ASP A 1 229 ? -25.460 1.902 -0.619 1.00 88.44 229 ASP A N 1
ATOM 1837 C CA . ASP A 1 229 ? -26.156 2.199 -1.878 1.00 88.44 229 ASP A CA 1
ATOM 1838 C C . ASP A 1 229 ? -26.033 3.678 -2.254 1.00 88.44 229 ASP A C 1
ATOM 1840 O O . ASP A 1 229 ? -25.792 4.027 -3.417 1.00 88.44 229 ASP A O 1
ATOM 1844 N N . PHE A 1 230 ? -26.140 4.564 -1.261 1.00 94.06 230 PHE A N 1
ATOM 1845 C CA . PHE A 1 230 ? -25.895 5.987 -1.436 1.00 94.06 230 PHE A CA 1
ATOM 1846 C C . PHE A 1 230 ? -24.463 6.265 -1.907 1.00 94.06 230 PHE A C 1
ATOM 1848 O O . PHE A 1 230 ? -24.277 6.991 -2.887 1.00 94.06 230 PHE A O 1
ATOM 1855 N N . LEU A 1 231 ? -23.447 5.682 -1.260 1.00 93.00 231 LEU A N 1
ATOM 1856 C CA . LEU A 1 231 ? -22.048 5.876 -1.649 1.00 93.00 231 LEU A CA 1
ATOM 1857 C C . LEU A 1 231 ? -21.766 5.357 -3.061 1.00 93.00 231 LEU A C 1
ATOM 1859 O O . LEU A 1 231 ? -21.079 6.036 -3.830 1.00 93.00 231 LEU A O 1
ATOM 1863 N N . ALA A 1 232 ? -22.304 4.190 -3.419 1.00 87.12 232 ALA A N 1
ATOM 1864 C CA . ALA A 1 232 ? -22.177 3.619 -4.756 1.00 87.12 232 ALA A CA 1
ATOM 1865 C C . ALA A 1 232 ? -22.849 4.514 -5.812 1.00 87.12 232 ALA A C 1
ATOM 1867 O O . ALA A 1 232 ? -22.232 4.855 -6.826 1.00 87.12 232 ALA A O 1
ATOM 1868 N N . SER A 1 233 ? -24.070 4.976 -5.531 1.00 89.56 233 SER A N 1
ATOM 1869 C CA . SER A 1 233 ? -24.834 5.871 -6.407 1.00 89.56 233 SER A CA 1
ATOM 1870 C C . SER A 1 233 ? -24.140 7.217 -6.594 1.00 89.56 233 SER A C 1
ATOM 1872 O O . SER A 1 233 ? -23.990 7.691 -7.721 1.00 89.56 233 SER A O 1
ATOM 1874 N N . LEU A 1 234 ? -23.661 7.827 -5.508 1.00 91.69 234 LEU A N 1
ATOM 1875 C CA . LEU A 1 234 ? -22.912 9.078 -5.561 1.00 91.69 234 LEU A CA 1
ATOM 1876 C C . LEU A 1 234 ? -21.610 8.895 -6.344 1.00 91.69 234 LEU A C 1
ATOM 1878 O O . LEU A 1 234 ? -21.255 9.734 -7.172 1.00 91.69 234 LEU A O 1
ATOM 1882 N N . TRP A 1 235 ? -20.905 7.784 -6.126 1.00 92.62 235 TRP A N 1
ATOM 1883 C CA . TRP A 1 235 ? -19.676 7.485 -6.849 1.00 92.62 235 TRP A CA 1
ATOM 1884 C C . TRP A 1 235 ? -19.922 7.366 -8.355 1.00 92.62 235 TRP A C 1
ATOM 1886 O O . TRP A 1 235 ? -19.139 7.895 -9.150 1.00 92.62 235 TRP A O 1
ATOM 1896 N N . ASP A 1 236 ? -21.009 6.710 -8.758 1.00 87.50 236 ASP A N 1
ATOM 1897 C CA . ASP A 1 236 ? -21.407 6.609 -10.158 1.00 87.50 236 ASP A CA 1
ATOM 1898 C C . ASP A 1 236 ? -21.800 7.961 -10.759 1.00 87.50 236 ASP A C 1
ATOM 1900 O O . ASP A 1 236 ? -21.243 8.355 -11.782 1.00 87.50 236 ASP A O 1
ATOM 1904 N N . ARG A 1 237 ? -22.629 8.742 -10.058 1.00 91.62 237 ARG A N 1
ATOM 1905 C CA . ARG A 1 237 ? -23.032 10.097 -10.474 1.00 91.62 237 ARG A CA 1
ATOM 1906 C C . ARG A 1 237 ? -21.863 11.068 -10.599 1.00 91.62 237 ARG A C 1
ATOM 1908 O O . ARG A 1 237 ? -21.870 11.929 -11.474 1.00 91.62 237 ARG A O 1
ATOM 1915 N N . CYS A 1 238 ? -20.852 10.938 -9.745 1.00 91.12 238 CYS A N 1
ATOM 1916 C CA . CYS A 1 238 ? -19.635 11.743 -9.816 1.00 91.12 238 CYS A CA 1
ATOM 1917 C C . CYS A 1 238 ? -18.629 11.224 -10.847 1.00 91.12 238 CYS A C 1
ATOM 1919 O O . CYS A 1 238 ? -17.517 11.752 -10.919 1.00 91.12 238 CYS A O 1
ATOM 1921 N N . SER A 1 239 ? -18.960 10.186 -11.611 1.00 90.81 239 SER A N 1
ATOM 1922 C CA . SER A 1 239 ? -18.060 9.613 -12.598 1.00 90.81 239 SER A CA 1
ATOM 1923 C C . SER A 1 239 ? -18.507 9.885 -14.023 1.00 90.81 239 SER A C 1
ATOM 1925 O O . SER A 1 239 ? -19.683 9.817 -14.357 1.00 90.81 239 SER A O 1
ATOM 1927 N N . THR A 1 240 ? -17.537 10.155 -14.887 1.00 90.50 240 THR A N 1
ATOM 1928 C CA . THR A 1 240 ? -17.723 10.191 -16.334 1.00 90.50 240 THR A CA 1
ATOM 1929 C C . THR A 1 240 ? -17.019 9.005 -16.970 1.00 90.50 240 THR A C 1
ATOM 1931 O O . THR A 1 240 ? -16.060 8.458 -16.424 1.00 90.50 240 THR A O 1
ATOM 1934 N N . TYR A 1 241 ? -17.505 8.593 -18.133 1.00 83.81 241 TYR A N 1
ATOM 1935 C CA . TYR A 1 241 ? -16.894 7.544 -18.931 1.00 83.81 241 TYR A CA 1
ATOM 1936 C C . TYR A 1 241 ? -16.099 8.209 -20.055 1.00 83.81 241 TYR A C 1
ATOM 1938 O O . TYR A 1 241 ? -16.669 8.850 -20.934 1.00 83.81 241 TYR A O 1
ATOM 1946 N N . GLU A 1 242 ? -14.771 8.125 -19.993 1.00 79.69 242 GLU A N 1
ATOM 1947 C CA . GLU A 1 242 ? -13.886 8.687 -21.018 1.00 79.69 242 GLU A CA 1
ATOM 1948 C C . GLU A 1 242 ? -13.480 7.595 -22.013 1.00 79.69 242 GLU A C 1
ATOM 1950 O O . GLU A 1 242 ? -13.184 6.468 -21.617 1.00 79.69 242 GLU A O 1
ATOM 1955 N N . SER A 1 243 ? -13.456 7.924 -23.311 1.00 71.31 243 SER A N 1
ATOM 1956 C CA . SER A 1 243 ? -13.002 7.000 -24.360 1.00 71.31 243 SER A CA 1
ATOM 1957 C C . SER A 1 243 ? -11.540 6.604 -24.138 1.00 71.31 243 SER A C 1
ATOM 1959 O O . SER A 1 243 ? -10.673 7.441 -23.869 1.00 71.31 243 SER A O 1
ATOM 1961 N N . ALA A 1 244 ? -11.254 5.316 -24.295 1.00 61.97 244 ALA A N 1
ATOM 1962 C CA . ALA A 1 244 ? -9.977 4.670 -24.028 1.00 61.97 244 ALA A CA 1
ATOM 1963 C C . ALA A 1 244 ? -8.866 5.004 -25.045 1.00 61.97 244 ALA A C 1
ATOM 1965 O O . ALA A 1 244 ? -7.869 4.288 -25.105 1.00 61.97 244 ALA A O 1
ATOM 1966 N N . ARG A 1 245 ? -8.965 6.121 -25.790 1.00 55.91 245 ARG A N 1
ATOM 1967 C CA . ARG A 1 245 ? -7.967 6.594 -26.780 1.00 55.91 245 ARG A CA 1
ATOM 1968 C C . ARG A 1 245 ? -6.533 6.743 -26.236 1.00 55.91 245 ARG A C 1
ATOM 1970 O O . ARG A 1 245 ? -5.620 7.001 -27.008 1.00 55.91 245 ARG A O 1
ATOM 1977 N N . ARG A 1 246 ? -6.319 6.618 -24.920 1.00 49.28 246 ARG A N 1
ATOM 1978 C CA . ARG A 1 246 ? -5.012 6.728 -24.244 1.00 49.28 246 ARG A CA 1
ATOM 1979 C C . ARG A 1 246 ? -4.647 5.510 -23.385 1.00 49.28 246 ARG A C 1
ATOM 1981 O O . ARG A 1 246 ? -3.772 5.618 -22.528 1.00 49.28 246 ARG A O 1
ATOM 1988 N N . TYR A 1 247 ? -5.323 4.375 -23.554 1.00 47.44 247 TYR A N 1
ATOM 1989 C CA . TYR A 1 247 ? -5.155 3.220 -22.671 1.00 47.44 247 TYR A CA 1
ATOM 1990 C C . TYR A 1 247 ? -4.411 2.066 -23.355 1.00 47.44 247 TYR A C 1
ATOM 1992 O O . TYR A 1 247 ? -4.731 1.695 -24.480 1.00 47.44 247 TYR A O 1
ATOM 2000 N N . ARG A 1 248 ? -3.442 1.458 -22.653 1.00 48.47 248 ARG A N 1
ATOM 2001 C CA . ARG A 1 248 ? -2.931 0.128 -23.021 1.00 48.47 248 ARG A CA 1
ATOM 2002 C C . ARG A 1 248 ? -4.044 -0.882 -22.753 1.00 48.47 248 ARG A C 1
ATOM 2004 O O . ARG A 1 248 ? -4.450 -0.962 -21.594 1.00 48.47 248 ARG A O 1
ATOM 2011 N N . PRO A 1 249 ? -4.521 -1.654 -23.739 1.00 43.38 249 PRO A N 1
ATOM 2012 C CA . PRO A 1 249 ? -5.538 -2.655 -23.470 1.00 43.38 249 PRO A CA 1
ATOM 2013 C C . PRO A 1 249 ? -5.044 -3.629 -22.389 1.00 43.38 249 PRO A C 1
ATOM 2015 O O . PRO A 1 249 ? -3.847 -3.941 -22.334 1.00 43.38 249 PRO A O 1
ATOM 2018 N N . PRO A 1 250 ? -5.939 -4.103 -21.505 1.00 48.91 250 PRO A N 1
ATOM 2019 C CA . PRO A 1 250 ? -5.611 -5.252 -20.677 1.00 48.91 250 PRO A CA 1
ATOM 2020 C C . PRO A 1 250 ? -5.257 -6.421 -21.605 1.00 48.91 250 PRO A C 1
ATOM 2022 O O . PRO A 1 250 ? -5.753 -6.492 -22.730 1.00 48.91 250 PRO A O 1
ATOM 2025 N N . TRP A 1 251 ? -4.388 -7.326 -21.150 1.00 43.31 251 TRP A N 1
ATOM 2026 C CA . TRP A 1 251 ? -4.046 -8.511 -21.936 1.00 43.31 251 TRP A CA 1
ATOM 2027 C C . TRP A 1 251 ? -5.336 -9.235 -22.356 1.00 43.31 251 TRP A C 1
ATOM 2029 O O . TRP A 1 251 ? -6.222 -9.398 -21.507 1.00 43.31 251 TRP A O 1
ATOM 2039 N N . PRO A 1 252 ? -5.463 -9.652 -23.630 1.00 56.62 252 PRO A N 1
ATOM 2040 C CA . PRO A 1 252 ? -6.587 -10.451 -24.085 1.00 56.62 252 PRO A CA 1
ATOM 2041 C C . PRO A 1 252 ? -6.878 -11.605 -23.113 1.00 56.62 252 PRO A C 1
ATOM 2043 O O . PRO A 1 252 ? -5.933 -12.242 -22.637 1.00 56.62 252 PRO A O 1
ATOM 2046 N N . PRO A 1 253 ? -8.154 -11.907 -22.807 1.00 54.94 253 PRO A N 1
ATOM 2047 C CA . PRO A 1 253 ? -8.505 -12.936 -21.829 1.00 54.94 253 PRO A CA 1
ATOM 2048 C C . PRO A 1 253 ? -7.852 -14.297 -22.097 1.00 54.94 253 PRO A C 1
ATOM 2050 O O . PRO A 1 253 ? -7.483 -14.981 -21.147 1.00 54.94 253 PRO A O 1
ATOM 2053 N N . HIS A 1 254 ? -7.641 -14.656 -23.369 1.00 54.31 254 HIS A N 1
ATOM 2054 C CA . HIS A 1 254 ? -6.941 -15.880 -23.759 1.00 54.31 254 HIS A CA 1
ATOM 2055 C C . HIS A 1 254 ? -5.441 -15.843 -23.417 1.00 54.31 254 HIS A C 1
ATOM 2057 O O . HIS A 1 254 ? -4.926 -16.838 -22.931 1.00 54.31 254 HIS A O 1
ATOM 2063 N N . LEU A 1 255 ? -4.748 -14.702 -23.554 1.00 48.16 255 LEU A N 1
ATOM 2064 C CA . LEU A 1 255 ? -3.354 -14.559 -23.103 1.00 48.16 255 LEU A CA 1
ATOM 2065 C C . LEU A 1 255 ? -3.250 -14.553 -21.577 1.00 48.16 255 LEU A C 1
ATOM 2067 O O . LEU A 1 255 ? -2.288 -15.071 -21.019 1.00 48.16 255 LEU A O 1
ATOM 2071 N N . VAL A 1 256 ? -4.246 -13.998 -20.881 1.00 53.66 256 VAL A N 1
ATOM 2072 C CA . VAL A 1 256 ? -4.329 -14.099 -19.415 1.00 53.66 256 VAL A CA 1
ATOM 2073 C C . VAL A 1 256 ? -4.565 -15.550 -18.987 1.00 53.66 256 VAL A C 1
ATOM 2075 O O . VAL A 1 256 ? -3.977 -15.987 -17.998 1.00 53.66 256 VAL A O 1
ATOM 2078 N N . ALA A 1 257 ? -5.403 -16.297 -19.710 1.00 63.38 257 ALA A N 1
ATOM 2079 C CA . ALA A 1 257 ? -5.636 -17.719 -19.476 1.00 63.38 257 ALA A CA 1
ATOM 2080 C C . ALA A 1 257 ? -4.374 -18.545 -19.757 1.00 63.38 257 ALA A C 1
ATOM 2082 O O . ALA A 1 257 ? -3.951 -19.286 -18.878 1.00 63.38 257 ALA A O 1
ATOM 2083 N N . LEU A 1 258 ? -3.704 -18.315 -20.888 1.00 57.06 258 LEU A N 1
ATOM 2084 C CA . LEU A 1 258 ? -2.442 -18.962 -21.244 1.00 57.06 258 LEU A CA 1
ATOM 2085 C C . LEU A 1 258 ? -1.342 -18.649 -20.224 1.00 57.06 258 LEU A C 1
ATOM 2087 O O . LEU A 1 258 ? -0.658 -19.546 -19.755 1.00 57.06 258 LEU A O 1
ATOM 2091 N N . ALA A 1 259 ? -1.204 -17.394 -19.789 1.00 52.03 259 ALA A N 1
ATOM 2092 C CA . ALA A 1 259 ? -0.246 -17.029 -18.745 1.00 52.03 259 ALA A CA 1
ATOM 2093 C C . ALA A 1 259 ? -0.558 -17.714 -17.403 1.00 52.03 259 ALA A C 1
ATOM 2095 O O . ALA A 1 259 ? 0.355 -18.054 -16.649 1.00 52.03 259 ALA A O 1
ATOM 2096 N N . ARG A 1 260 ? -1.843 -17.929 -17.085 1.00 65.62 260 ARG A N 1
ATOM 2097 C CA . ARG A 1 260 ? -2.257 -18.715 -15.913 1.00 65.62 260 ARG A CA 1
ATOM 2098 C C . ARG A 1 260 ? -1.957 -20.200 -16.093 1.00 65.62 260 ARG A C 1
ATOM 2100 O O . ARG A 1 260 ? -1.533 -20.815 -15.124 1.00 65.62 260 ARG A O 1
ATOM 2107 N N . GLU A 1 261 ? -2.142 -20.742 -17.288 1.00 74.12 261 GLU A N 1
ATOM 2108 C CA . GLU A 1 261 ? -1.886 -22.142 -17.627 1.00 74.12 261 GLU A CA 1
ATOM 2109 C C . GLU A 1 261 ? -0.390 -22.456 -17.642 1.00 74.12 261 GLU A C 1
ATOM 2111 O O . GLU A 1 261 ? 0.035 -23.371 -16.954 1.00 74.12 261 GLU A O 1
ATOM 2116 N N . VAL A 1 262 ? 0.440 -21.622 -18.273 1.00 63.19 262 VAL A N 1
ATOM 2117 C CA . VAL A 1 262 ? 1.910 -21.705 -18.205 1.00 63.19 262 VAL A CA 1
ATOM 2118 C C . VAL A 1 262 ? 2.386 -21.609 -16.759 1.00 63.19 262 VAL A C 1
ATOM 2120 O O . VAL A 1 262 ? 3.246 -22.371 -16.327 1.00 63.19 262 VAL A O 1
ATOM 2123 N N . LYS A 1 263 ? 1.799 -20.704 -15.967 1.00 59.66 263 LYS A N 1
ATOM 2124 C CA . LYS A 1 263 ? 2.098 -20.617 -14.536 1.00 59.66 263 LYS A CA 1
ATOM 2125 C C . LYS A 1 263 ? 1.657 -21.873 -13.782 1.00 59.66 263 LYS A C 1
ATOM 2127 O O . LYS A 1 263 ? 2.357 -22.275 -12.859 1.00 59.66 263 LYS A O 1
ATOM 2132 N N . ALA A 1 264 ? 0.521 -22.469 -14.137 1.00 74.06 264 ALA A N 1
ATOM 2133 C CA . ALA A 1 264 ? 0.043 -23.709 -13.541 1.00 74.06 264 ALA A CA 1
ATOM 2134 C C . ALA A 1 264 ? 0.966 -24.878 -13.904 1.00 74.06 264 ALA A C 1
ATOM 2136 O O . ALA A 1 264 ? 1.430 -25.541 -12.992 1.00 74.06 264 ALA A O 1
ATOM 2137 N N . LEU A 1 265 ? 1.327 -25.045 -15.179 1.00 67.56 265 LEU A N 1
ATOM 2138 C CA . LEU A 1 265 ? 2.280 -26.045 -15.670 1.00 67.56 265 LEU A CA 1
ATOM 2139 C C . LEU A 1 265 ? 3.652 -25.891 -15.014 1.00 67.56 265 LEU A C 1
ATOM 2141 O O . LEU A 1 265 ? 4.214 -26.868 -14.545 1.00 67.56 265 LEU A O 1
ATOM 2145 N N . PHE A 1 266 ? 4.160 -24.665 -14.884 1.00 58.34 266 PHE A N 1
ATOM 2146 C CA . PHE A 1 266 ? 5.421 -24.404 -14.189 1.00 58.34 266 PHE A CA 1
ATOM 2147 C C . PHE A 1 266 ? 5.344 -24.747 -12.696 1.00 58.34 266 PHE A C 1
ATOM 2149 O O . PHE A 1 266 ? 6.293 -25.271 -12.113 1.00 58.34 266 PHE A O 1
ATOM 2156 N N . MET A 1 267 ? 4.216 -24.444 -12.046 1.00 63.75 267 MET A N 1
ATOM 2157 C CA . MET A 1 267 ? 3.987 -24.847 -10.658 1.00 63.75 267 MET A CA 1
ATOM 2158 C C . MET A 1 267 ? 3.836 -26.364 -10.532 1.00 63.75 267 MET A C 1
ATOM 2160 O O . MET A 1 267 ? 4.327 -26.917 -9.553 1.00 63.75 267 MET A O 1
ATOM 2164 N N . ASP A 1 268 ? 3.226 -27.022 -11.516 1.00 64.75 268 ASP A N 1
ATOM 2165 C CA . ASP A 1 268 ? 3.013 -28.466 -11.558 1.00 64.75 268 ASP A CA 1
ATOM 2166 C C . ASP A 1 268 ? 4.336 -29.208 -11.796 1.00 64.75 268 ASP A C 1
ATOM 2168 O O . ASP A 1 268 ? 4.709 -30.065 -11.004 1.00 64.75 268 ASP A O 1
ATOM 2172 N N . GLU A 1 269 ? 5.149 -28.779 -12.760 1.00 60.59 269 GLU A N 1
ATOM 2173 C CA . GLU A 1 269 ? 6.506 -29.280 -13.011 1.00 60.59 269 GLU A CA 1
ATOM 2174 C C . GLU A 1 269 ? 7.418 -29.067 -11.792 1.00 60.59 269 GLU A C 1
ATOM 2176 O O . GLU A 1 269 ? 8.130 -29.971 -11.347 1.00 60.59 269 GLU A O 1
ATOM 2181 N N . ARG A 1 270 ? 7.331 -27.897 -11.146 1.00 54.69 270 ARG A N 1
ATOM 2182 C CA . ARG A 1 270 ? 8.021 -27.632 -9.875 1.00 54.69 270 ARG A CA 1
ATOM 2183 C C . ARG A 1 270 ? 7.512 -28.533 -8.747 1.00 54.69 270 ARG A C 1
ATOM 2185 O O . ARG A 1 270 ? 8.310 -28.922 -7.885 1.00 54.69 270 ARG A O 1
ATOM 2192 N N . SER A 1 271 ? 6.222 -28.867 -8.753 1.00 56.94 271 SER A N 1
ATOM 2193 C CA . SER A 1 271 ? 5.587 -29.796 -7.814 1.00 56.94 271 SER A CA 1
ATOM 2194 C C . SER A 1 271 ? 5.895 -31.267 -8.104 1.00 56.94 271 SER A C 1
ATOM 2196 O O . SER A 1 271 ? 5.735 -32.074 -7.202 1.00 56.94 271 SER A O 1
ATOM 2198 N N . GLN A 1 272 ? 6.387 -31.610 -9.302 1.00 58.12 272 GLN A N 1
ATOM 2199 C CA . GLN A 1 272 ? 6.860 -32.949 -9.692 1.00 58.12 272 GLN A CA 1
ATOM 2200 C C . GLN A 1 272 ? 8.381 -33.118 -9.481 1.00 58.12 272 GLN A C 1
ATOM 2202 O O . GLN A 1 272 ? 8.849 -34.171 -9.043 1.00 58.12 272 GLN A O 1
ATOM 2207 N N . LEU A 1 273 ? 9.160 -32.043 -9.651 1.00 53.41 273 LEU A N 1
ATOM 2208 C CA . LEU A 1 273 ? 10.587 -31.979 -9.292 1.00 53.41 273 LEU A CA 1
ATOM 2209 C C . LEU A 1 273 ? 10.830 -32.049 -7.774 1.00 53.41 273 LEU A C 1
ATOM 2211 O O . LEU A 1 273 ? 11.924 -32.405 -7.322 1.00 53.41 273 LEU A O 1
ATOM 2215 N N . THR A 1 274 ? 9.829 -31.690 -6.965 1.00 53.34 274 THR A N 1
ATOM 2216 C CA . THR A 1 274 ? 9.898 -31.792 -5.500 1.00 53.34 274 THR A CA 1
ATOM 2217 C C . THR A 1 274 ? 9.821 -33.244 -5.011 1.00 53.34 274 THR A C 1
ATOM 2219 O O . THR A 1 274 ? 10.692 -33.597 -4.223 1.00 53.34 274 THR A O 1
ATOM 2222 N N . PRO A 1 275 ? 8.894 -34.098 -5.486 1.00 51.06 275 PRO A N 1
ATOM 2223 C CA . PRO A 1 275 ? 8.840 -35.537 -5.247 1.00 51.06 275 PRO A CA 1
ATOM 2224 C C . PRO A 1 275 ? 10.116 -36.274 -5.618 1.00 51.06 275 PRO A C 1
ATOM 2226 O O . PRO A 1 275 ? 10.620 -36.986 -4.769 1.00 51.06 275 PRO A O 1
ATOM 2229 N N . GLN A 1 276 ? 10.724 -36.044 -6.787 1.00 56.41 276 GLN A N 1
ATOM 2230 C CA . GLN A 1 276 ? 11.988 -36.718 -7.134 1.00 56.41 276 GLN A CA 1
ATOM 2231 C C . GLN A 1 276 ? 13.141 -36.312 -6.204 1.00 56.41 276 GLN A C 1
ATOM 2233 O O . GLN A 1 276 ? 13.860 -37.163 -5.683 1.00 56.41 276 GLN A O 1
ATOM 2238 N N . LYS A 1 277 ? 13.290 -35.012 -5.898 1.00 56.97 277 LYS A N 1
ATOM 2239 C CA . LYS A 1 277 ? 14.263 -34.548 -4.888 1.00 56.97 277 LYS A CA 1
ATOM 2240 C C . LYS A 1 277 ? 13.931 -35.050 -3.482 1.00 56.97 277 LYS A C 1
ATOM 2242 O O . LYS A 1 277 ? 14.841 -35.216 -2.669 1.00 56.97 277 LYS A O 1
ATOM 2247 N N . TYR A 1 278 ? 12.652 -35.247 -3.180 1.00 56.53 278 TYR A N 1
ATOM 2248 C CA . TYR A 1 278 ? 12.166 -35.780 -1.915 1.00 56.53 278 TYR A CA 1
ATOM 2249 C C . TYR A 1 278 ? 12.416 -37.284 -1.822 1.00 56.53 278 TYR A C 1
ATOM 2251 O O . TYR A 1 278 ? 12.868 -37.726 -0.781 1.00 56.53 278 TYR A O 1
ATOM 2259 N N . GLU A 1 279 ? 12.226 -38.050 -2.893 1.00 62.50 279 GLU A N 1
ATOM 2260 C CA . GLU A 1 279 ? 12.494 -39.484 -2.993 1.00 62.50 279 GLU A CA 1
ATOM 2261 C C . GLU A 1 279 ? 13.988 -39.764 -2.925 1.00 62.50 279 GLU A C 1
ATOM 2263 O O . GLU A 1 279 ? 14.393 -40.549 -2.079 1.00 62.50 279 GLU A O 1
ATOM 2268 N N . SER A 1 280 ? 14.833 -39.035 -3.662 1.00 64.44 280 SER A N 1
ATOM 2269 C CA . SER A 1 280 ? 16.292 -39.169 -3.526 1.00 64.44 280 SER A CA 1
ATOM 2270 C C . SER A 1 280 ? 16.786 -38.790 -2.120 1.00 64.44 280 SER A C 1
ATOM 2272 O O . SER A 1 280 ? 17.684 -39.433 -1.576 1.00 64.44 280 SER A O 1
ATOM 2274 N N . LYS A 1 281 ? 16.186 -37.771 -1.481 1.00 57.31 281 LYS A N 1
ATOM 2275 C CA . LYS A 1 281 ? 16.471 -37.434 -0.071 1.00 57.31 281 LYS A CA 1
ATOM 2276 C C . LYS A 1 281 ? 15.924 -38.479 0.900 1.00 57.31 281 LYS A C 1
ATOM 2278 O O . LYS A 1 281 ? 16.570 -38.756 1.903 1.00 57.31 281 LYS A O 1
ATOM 2283 N N . ARG A 1 282 ? 14.751 -39.046 0.630 1.00 58.53 282 ARG A N 1
ATOM 2284 C CA . ARG A 1 282 ? 14.084 -40.056 1.456 1.00 58.53 282 ARG A CA 1
ATOM 2285 C C . ARG A 1 282 ? 14.833 -41.379 1.387 1.00 58.53 282 ARG A C 1
ATOM 2287 O O . ARG A 1 282 ? 15.078 -41.957 2.433 1.00 58.53 282 ARG A O 1
ATOM 2294 N N . GLU A 1 283 ? 15.264 -41.814 0.208 1.00 68.12 283 GLU A N 1
ATOM 2295 C CA . GLU A 1 283 ? 16.147 -42.969 0.026 1.00 68.12 283 GLU A CA 1
ATOM 2296 C C . GLU A 1 283 ? 17.460 -42.786 0.788 1.00 68.12 283 GLU A C 1
ATOM 2298 O O . GLU A 1 283 ? 17.884 -43.698 1.493 1.00 68.12 283 GLU A O 1
ATOM 2303 N N . TRP A 1 284 ? 18.063 -41.593 0.740 1.00 63.12 284 TRP A N 1
ATOM 2304 C CA . TRP A 1 284 ? 19.260 -41.275 1.524 1.00 63.12 284 TRP A CA 1
ATOM 2305 C C . TRP A 1 284 ? 18.999 -41.327 3.044 1.00 63.12 284 TRP A C 1
ATOM 2307 O O . TRP A 1 284 ? 19.757 -41.956 3.781 1.00 63.12 284 TRP A O 1
ATOM 2317 N N . ILE A 1 285 ? 17.890 -40.739 3.517 1.00 55.28 285 ILE A N 1
ATOM 2318 C CA . ILE A 1 285 ? 17.467 -40.777 4.932 1.00 55.28 285 ILE A CA 1
ATOM 2319 C C . ILE A 1 285 ? 17.195 -42.217 5.395 1.00 55.28 285 ILE A C 1
ATOM 2321 O O . ILE A 1 285 ? 17.539 -42.571 6.523 1.00 55.28 285 ILE A O 1
ATOM 2325 N N . LEU A 1 286 ? 16.599 -43.051 4.539 1.00 59.44 286 LEU A N 1
ATOM 2326 C CA . LEU A 1 286 ? 16.283 -44.449 4.836 1.00 59.44 286 LEU A CA 1
ATOM 2327 C C . LEU A 1 286 ? 17.534 -45.338 4.887 1.00 59.44 286 LEU A C 1
ATOM 2329 O O . LEU A 1 286 ? 17.547 -46.301 5.651 1.00 59.44 286 LEU A O 1
ATOM 2333 N N . LYS A 1 287 ? 18.583 -45.014 4.116 1.00 66.75 287 LYS A N 1
ATOM 2334 C CA . LYS A 1 287 ? 19.823 -45.805 4.040 1.00 66.75 287 LYS A CA 1
ATOM 2335 C C . LYS A 1 287 ? 20.738 -45.620 5.255 1.00 66.75 287 LYS A C 1
ATOM 2337 O O . LYS A 1 287 ? 21.306 -46.602 5.717 1.00 66.75 287 LYS A O 1
ATOM 2342 N N . ASP A 1 288 ? 20.831 -44.397 5.787 1.00 57.62 288 ASP A N 1
ATOM 2343 C CA . ASP A 1 288 ? 21.738 -44.051 6.901 1.00 57.62 288 ASP A CA 1
ATOM 2344 C C . ASP A 1 288 ? 21.027 -43.724 8.233 1.00 57.62 288 ASP A C 1
ATOM 2346 O O . ASP A 1 288 ? 21.690 -43.411 9.222 1.00 57.62 288 ASP A O 1
ATOM 2350 N N . GLN A 1 289 ? 19.687 -43.786 8.282 1.00 57.03 289 GLN A N 1
ATOM 2351 C CA . GLN A 1 289 ? 18.819 -43.582 9.464 1.00 57.03 289 GLN A CA 1
ATOM 2352 C C . GLN A 1 289 ? 19.200 -42.414 10.397 1.00 57.03 289 GLN A C 1
ATOM 2354 O O . GLN A 1 289 ? 18.894 -42.431 11.590 1.00 57.03 289 GLN A O 1
ATOM 2359 N N . ASN A 1 290 ? 19.878 -41.377 9.897 1.00 61.81 290 ASN A N 1
ATOM 2360 C CA . ASN A 1 290 ? 20.372 -40.315 10.761 1.00 61.81 290 ASN A CA 1
ATOM 2361 C C . ASN A 1 290 ? 20.267 -38.936 10.123 1.00 61.81 290 ASN A C 1
ATOM 2363 O O . ASN A 1 290 ? 21.245 -38.346 9.660 1.00 61.81 290 ASN A O 1
ATOM 2367 N N . ILE A 1 291 ? 19.048 -38.393 10.153 1.00 64.56 291 ILE A N 1
ATOM 2368 C CA . ILE A 1 291 ? 18.753 -37.037 9.682 1.00 64.56 291 ILE A CA 1
ATOM 2369 C C . ILE A 1 291 ? 19.671 -35.993 10.340 1.00 64.56 291 ILE A C 1
ATOM 2371 O O . ILE A 1 291 ? 20.052 -35.021 9.695 1.00 64.56 291 ILE A O 1
ATOM 2375 N N . TRP A 1 292 ? 20.136 -36.220 11.574 1.00 63.84 292 TRP A N 1
ATOM 2376 C CA . TRP A 1 292 ? 21.052 -35.310 12.264 1.00 63.84 292 TRP A CA 1
ATOM 2377 C C . TRP A 1 292 ? 22.383 -35.105 11.531 1.00 63.84 292 TRP A C 1
ATOM 2379 O O . TRP A 1 292 ? 22.891 -33.984 11.496 1.00 63.84 292 TRP A O 1
ATOM 2389 N N . ASN A 1 293 ? 22.926 -36.139 10.882 1.00 63.16 293 ASN A N 1
ATOM 2390 C CA . ASN A 1 293 ? 24.162 -36.020 10.101 1.00 63.16 293 ASN A CA 1
ATOM 2391 C C . ASN A 1 293 ? 23.991 -35.132 8.858 1.00 63.16 293 ASN A C 1
ATOM 2393 O O . ASN A 1 293 ? 24.964 -34.537 8.401 1.00 63.16 293 ASN A O 1
ATOM 2397 N N . PHE A 1 294 ? 22.761 -34.994 8.355 1.00 62.94 294 PHE A N 1
ATOM 2398 C CA . PHE A 1 294 ? 22.418 -34.122 7.231 1.00 62.94 294 PHE A CA 1
ATOM 2399 C C . PHE A 1 294 ? 22.175 -32.670 7.648 1.00 62.94 294 PHE A C 1
ATOM 2401 O O . PHE A 1 294 ? 22.565 -31.754 6.927 1.00 62.94 294 PHE A O 1
ATOM 2408 N N . VAL A 1 295 ? 21.545 -32.445 8.809 1.00 58.41 295 VAL A N 1
ATOM 2409 C CA . VAL A 1 295 ? 21.232 -31.086 9.294 1.00 58.41 295 VAL A CA 1
ATOM 2410 C C . VAL A 1 295 ? 22.438 -30.437 9.990 1.00 58.41 295 VAL A C 1
ATOM 2412 O O . VAL A 1 295 ? 22.609 -29.220 9.946 1.00 58.41 295 VAL A O 1
ATOM 2415 N N . ARG A 1 296 ? 23.330 -31.230 10.604 1.00 61.44 296 ARG A N 1
ATOM 2416 C CA . ARG A 1 296 ? 24.522 -30.734 11.318 1.00 61.44 296 ARG A CA 1
ATOM 2417 C C . ARG A 1 296 ? 25.433 -29.824 10.467 1.00 61.44 296 ARG A C 1
ATOM 2419 O O . ARG A 1 296 ? 25.872 -28.813 11.014 1.00 61.44 296 ARG A O 1
ATOM 2426 N N . PRO A 1 297 ? 25.722 -30.113 9.181 1.00 53.81 297 PRO A N 1
ATOM 2427 C CA . PRO A 1 297 ? 26.537 -29.246 8.324 1.00 53.81 297 PRO A CA 1
ATOM 2428 C C . PRO A 1 297 ? 25.808 -27.989 7.824 1.00 53.81 297 PRO A C 1
ATOM 2430 O O . PRO A 1 297 ? 26.462 -27.039 7.406 1.00 53.81 297 PRO A O 1
ATOM 2433 N N . THR A 1 298 ? 24.469 -27.967 7.839 1.00 54.78 298 THR A N 1
ATOM 2434 C CA . THR A 1 298 ? 23.661 -26.853 7.304 1.00 54.78 298 THR A CA 1
ATOM 2435 C C . THR A 1 298 ? 23.587 -25.658 8.259 1.00 54.78 298 THR A C 1
ATOM 2437 O O . THR A 1 298 ? 23.235 -24.552 7.849 1.00 54.78 298 THR A O 1
ATOM 2440 N N . PHE A 1 299 ? 23.953 -25.841 9.530 1.00 53.84 299 PHE A N 1
ATOM 2441 C CA . PHE A 1 299 ? 24.149 -24.736 10.462 1.00 53.84 299 PHE A CA 1
ATOM 2442 C C . PHE A 1 299 ? 25.489 -24.046 10.153 1.00 53.84 299 PHE A C 1
ATOM 2444 O O . PHE A 1 299 ? 26.546 -24.648 10.312 1.00 53.84 299 PHE A O 1
ATOM 2451 N N . HIS A 1 300 ? 25.432 -22.790 9.685 1.00 47.88 300 HIS A N 1
ATOM 2452 C CA . HIS A 1 300 ? 26.570 -21.969 9.235 1.00 47.88 300 HIS A CA 1
ATOM 2453 C C . HIS A 1 300 ? 27.884 -22.178 10.013 1.00 47.88 300 HIS A C 1
ATOM 2455 O O . HIS A 1 300 ? 27.883 -22.218 11.243 1.00 47.88 300 HIS A O 1
ATOM 2461 N N . SER A 1 301 ? 29.011 -22.110 9.297 1.00 45.00 301 SER A N 1
ATOM 2462 C CA . SER A 1 301 ? 30.403 -22.180 9.786 1.00 45.00 301 SER A CA 1
ATOM 2463 C C . SER A 1 301 ? 30.784 -21.193 10.905 1.00 45.00 301 SER A C 1
ATOM 2465 O O . SER A 1 301 ? 31.818 -21.367 11.545 1.00 45.00 301 SER A O 1
ATOM 2467 N N . PHE A 1 302 ? 29.957 -20.178 11.170 1.00 48.47 302 PHE A N 1
ATOM 2468 C CA . PHE A 1 302 ? 30.144 -19.200 12.252 1.00 48.47 302 PHE A CA 1
ATOM 2469 C C . PHE A 1 302 ? 29.321 -19.495 13.515 1.00 48.47 302 PHE A C 1
ATOM 2471 O O . PHE A 1 302 ? 29.433 -18.772 14.506 1.00 48.47 302 PHE A O 1
ATOM 2478 N N . SER A 1 303 ? 28.497 -20.543 13.504 1.00 44.34 303 SER A N 1
ATOM 2479 C CA . SER A 1 303 ? 27.824 -21.030 14.707 1.00 44.34 303 SER A CA 1
ATOM 2480 C C . SER A 1 303 ? 28.804 -21.917 15.477 1.00 44.34 303 SER A C 1
ATOM 2482 O O . SER A 1 303 ? 29.450 -22.764 14.857 1.00 44.34 303 SER A O 1
ATOM 2484 N N . PRO A 1 304 ? 28.955 -21.761 16.808 1.00 46.59 304 PRO A N 1
ATOM 2485 C CA . PRO A 1 304 ? 29.770 -22.688 17.582 1.00 46.59 304 PRO A CA 1
ATOM 2486 C C . PRO A 1 304 ? 29.286 -24.115 17.288 1.00 46.59 304 PRO A C 1
ATOM 2488 O O . PRO A 1 304 ? 28.070 -24.330 17.274 1.00 46.59 304 PRO A O 1
ATOM 2491 N N . PRO A 1 305 ? 30.195 -25.070 17.003 1.00 55.34 305 PRO A N 1
ATOM 2492 C CA . PRO A 1 305 ? 29.814 -26.402 16.555 1.00 55.34 305 PRO A CA 1
ATOM 2493 C C . PRO A 1 305 ? 28.802 -26.965 17.541 1.00 55.34 305 PRO A C 1
ATOM 2495 O O . PRO A 1 305 ? 29.079 -26.987 18.743 1.00 55.34 305 PRO A O 1
ATOM 2498 N N . PHE A 1 306 ? 27.627 -27.358 17.042 1.00 61.19 306 PHE A N 1
ATOM 2499 C CA . PHE A 1 306 ? 26.563 -27.929 17.861 1.00 61.19 306 PHE A CA 1
ATOM 2500 C C . PHE A 1 306 ? 27.174 -29.098 18.644 1.00 61.19 306 PHE A C 1
ATOM 2502 O O . PHE A 1 306 ? 27.514 -30.135 18.071 1.00 61.19 306 PHE A O 1
ATOM 2509 N N . ARG A 1 307 ? 27.426 -28.896 19.946 1.00 62.62 307 ARG A N 1
ATOM 2510 C CA . ARG A 1 307 ? 28.154 -29.864 20.789 1.00 62.62 307 ARG A CA 1
ATOM 2511 C C . ARG A 1 307 ? 27.298 -31.085 21.135 1.00 62.62 307 ARG A C 1
ATOM 2513 O O . ARG A 1 307 ? 27.816 -32.006 21.758 1.00 62.62 307 ARG A O 1
ATOM 2520 N N . GLY A 1 308 ? 26.027 -31.061 20.742 1.00 73.62 308 GLY A N 1
ATOM 2521 C CA . GLY A 1 308 ? 24.977 -32.016 21.066 1.00 73.62 308 GLY A CA 1
ATOM 2522 C C . GLY A 1 308 ? 23.647 -31.296 21.314 1.00 73.62 308 GLY A C 1
ATOM 2523 O O . GLY A 1 308 ? 23.615 -30.065 21.355 1.00 73.62 308 GLY A O 1
ATOM 2524 N N . LEU A 1 309 ? 22.560 -32.046 21.479 1.00 75.56 309 LEU A N 1
ATOM 2525 C CA . LEU A 1 309 ? 21.271 -31.512 21.930 1.00 75.56 309 LEU A CA 1
ATOM 2526 C C . LEU A 1 309 ? 21.281 -31.422 23.462 1.00 75.56 309 LEU A C 1
ATOM 2528 O O . LEU A 1 309 ? 21.504 -32.427 24.130 1.00 75.56 309 LEU A O 1
ATOM 2532 N N . THR A 1 310 ? 21.064 -30.239 24.037 1.00 78.56 310 THR A N 1
ATOM 2533 C CA . THR A 1 310 ? 20.978 -30.098 25.500 1.00 78.56 310 THR A CA 1
ATOM 2534 C C . THR A 1 310 ? 19.565 -30.429 25.970 1.00 78.56 310 THR A C 1
ATOM 2536 O O . THR A 1 310 ? 18.635 -29.679 25.684 1.00 78.56 310 THR A O 1
ATOM 2539 N N . VAL A 1 311 ? 19.408 -31.515 26.726 1.00 79.06 311 VAL A N 1
ATOM 2540 C CA . VAL A 1 311 ? 18.131 -31.963 27.299 1.00 79.06 311 VAL A CA 1
ATOM 2541 C C . VAL A 1 311 ? 18.335 -32.158 28.795 1.00 79.06 311 VAL A C 1
ATOM 2543 O O . VAL A 1 311 ? 19.244 -32.874 29.203 1.00 79.06 311 VAL A O 1
ATOM 2546 N N . ASN A 1 312 ? 17.535 -31.485 29.629 1.00 83.44 312 ASN A N 1
ATOM 2547 C CA . ASN A 1 312 ? 17.647 -31.546 31.097 1.00 83.44 312 ASN A CA 1
ATOM 2548 C C . ASN A 1 312 ? 19.081 -31.312 31.618 1.00 83.44 312 ASN A C 1
ATOM 2550 O O . ASN A 1 312 ? 19.567 -32.031 32.486 1.00 83.44 312 ASN A O 1
ATOM 2554 N N . SER A 1 313 ? 19.772 -30.312 31.058 1.00 81.75 313 SER A N 1
ATOM 2555 C CA . SER A 1 313 ? 21.169 -29.962 31.382 1.00 81.75 313 SER A CA 1
ATOM 2556 C C . SER A 1 313 ? 22.230 -31.005 30.993 1.00 81.75 313 SER A C 1
ATOM 2558 O O . SER A 1 313 ? 23.409 -30.797 31.275 1.00 81.75 313 SER A O 1
ATOM 2560 N N . VAL A 1 314 ? 21.856 -32.083 30.296 1.00 83.19 314 VAL A N 1
ATOM 2561 C CA . VAL A 1 314 ? 22.781 -33.075 29.729 1.00 83.19 314 VAL A CA 1
ATOM 2562 C C . VAL A 1 314 ? 22.941 -32.820 28.231 1.00 83.19 314 VAL A C 1
ATOM 2564 O O . VAL A 1 314 ? 21.963 -32.624 27.514 1.00 83.19 314 VAL A O 1
ATOM 2567 N N . ILE A 1 315 ? 24.184 -32.812 27.741 1.00 83.69 315 ILE A N 1
ATOM 2568 C CA . ILE A 1 315 ? 24.479 -32.646 26.311 1.00 83.69 315 ILE A CA 1
ATOM 2569 C C . ILE A 1 315 ? 24.472 -34.025 25.645 1.00 83.69 315 ILE A C 1
ATOM 2571 O O . ILE A 1 315 ? 25.421 -34.797 25.789 1.00 83.69 315 ILE A O 1
ATOM 2575 N N . MET A 1 316 ? 23.421 -34.316 24.885 1.00 83.75 316 MET A N 1
ATOM 2576 C CA . MET A 1 316 ? 23.289 -35.535 24.092 1.00 83.75 316 MET A CA 1
ATOM 2577 C C . MET A 1 316 ? 24.131 -35.429 22.825 1.00 83.75 316 MET A C 1
ATOM 2579 O O . MET A 1 316 ? 23.896 -34.553 21.997 1.00 83.75 316 MET A O 1
ATOM 2583 N N . LYS A 1 317 ? 25.124 -36.309 22.669 1.00 83.56 317 LYS A N 1
ATOM 2584 C CA . LYS A 1 317 ? 26.046 -36.309 21.515 1.00 83.56 317 LYS A CA 1
ATOM 2585 C C . LYS A 1 317 ? 25.735 -37.382 20.479 1.00 83.56 317 LYS A C 1
ATOM 2587 O O . LYS A 1 317 ? 26.153 -37.235 19.334 1.00 83.56 317 LYS A O 1
ATOM 2592 N N . ASN A 1 318 ? 25.051 -38.448 20.886 1.00 83.81 318 ASN A N 1
ATOM 2593 C CA . ASN A 1 318 ? 24.683 -39.546 20.006 1.00 83.81 318 ASN A CA 1
ATOM 2594 C C . ASN A 1 318 ? 23.632 -39.054 18.997 1.00 83.81 318 ASN A C 1
ATOM 2596 O O . ASN A 1 318 ? 22.539 -38.669 19.413 1.00 83.81 318 ASN A O 1
ATOM 2600 N N . PRO A 1 319 ? 23.937 -39.059 17.690 1.00 75.88 319 PRO A N 1
ATOM 2601 C CA . PRO A 1 319 ? 23.022 -38.568 16.671 1.00 75.88 319 PRO A CA 1
ATOM 2602 C C . PRO A 1 319 ? 21.664 -39.282 16.679 1.00 75.88 319 PRO A C 1
ATOM 2604 O O . PRO A 1 319 ? 20.652 -38.622 16.490 1.00 75.88 319 PRO A O 1
ATOM 2607 N N . LYS A 1 320 ? 21.618 -40.595 16.958 1.00 79.06 320 LYS A N 1
ATOM 2608 C CA . LYS A 1 320 ? 20.358 -41.353 17.033 1.00 79.06 320 LYS A CA 1
ATOM 2609 C C . LYS A 1 320 ? 19.465 -40.841 18.164 1.00 79.06 320 LYS A C 1
ATOM 2611 O O . LYS A 1 320 ? 18.329 -40.458 17.918 1.00 79.06 320 LYS A O 1
ATOM 2616 N N . ASP A 1 321 ? 20.023 -40.711 19.364 1.00 80.88 321 ASP A N 1
ATOM 2617 C CA . ASP A 1 321 ? 19.268 -40.239 20.527 1.00 80.88 321 ASP A CA 1
ATOM 2618 C C . ASP A 1 321 ? 18.783 -38.786 20.336 1.00 80.88 321 ASP A C 1
ATOM 2620 O O . ASP A 1 321 ? 17.707 -38.414 20.808 1.00 80.88 321 ASP A O 1
ATOM 2624 N N . ILE A 1 322 ? 19.557 -37.953 19.624 1.00 76.69 322 ILE A N 1
ATOM 2625 C CA . ILE A 1 322 ? 19.149 -36.591 19.247 1.00 76.69 322 ILE A CA 1
ATOM 2626 C C . ILE A 1 322 ? 17.943 -36.631 18.302 1.00 76.69 322 ILE A C 1
ATOM 2628 O O . ILE A 1 322 ? 16.982 -35.896 18.526 1.00 76.69 322 ILE A O 1
ATOM 2632 N N . VAL A 1 323 ? 17.985 -37.475 17.266 1.00 74.19 323 VAL A N 1
ATOM 2633 C CA . VAL A 1 323 ? 16.877 -37.640 16.313 1.00 74.19 323 VAL A CA 1
ATOM 2634 C C . VAL A 1 323 ? 15.627 -38.135 17.026 1.00 74.19 323 VAL A C 1
ATOM 2636 O O . VAL A 1 323 ? 14.584 -37.510 16.874 1.00 74.19 323 VAL A O 1
ATOM 2639 N N . ASP A 1 324 ? 15.739 -39.170 17.855 1.00 78.31 324 ASP A N 1
ATOM 2640 C CA . ASP A 1 324 ? 14.605 -39.732 18.594 1.00 78.31 324 ASP A CA 1
ATOM 2641 C C . ASP A 1 324 ? 14.011 -38.700 19.565 1.00 78.31 324 ASP A C 1
ATOM 2643 O O . ASP A 1 324 ? 12.794 -38.569 19.694 1.00 78.31 324 ASP A O 1
ATOM 2647 N N . THR A 1 325 ? 14.852 -37.896 20.220 1.00 79.31 325 THR A N 1
ATOM 2648 C CA . THR A 1 325 ? 14.374 -36.847 21.133 1.00 79.31 325 THR A CA 1
ATOM 2649 C C . THR A 1 325 ? 13.676 -35.710 20.396 1.00 79.31 325 THR A C 1
ATOM 2651 O O . THR A 1 325 ? 12.643 -35.225 20.856 1.00 79.31 325 THR A O 1
ATOM 2654 N N . LEU A 1 326 ? 14.212 -35.285 19.250 1.00 72.06 326 LEU A N 1
ATOM 2655 C CA . LEU A 1 326 ? 13.581 -34.264 18.415 1.00 72.06 326 LEU A CA 1
ATOM 2656 C C . LEU A 1 326 ? 12.287 -34.779 17.783 1.00 72.06 326 LEU A C 1
ATOM 2658 O O . LEU A 1 326 ? 11.307 -34.043 17.766 1.00 72.06 326 LEU A O 1
ATOM 2662 N N . ALA A 1 327 ? 12.258 -36.029 17.317 1.00 73.75 327 ALA A N 1
ATOM 2663 C CA . ALA A 1 327 ? 11.059 -36.670 16.786 1.00 73.75 327 ALA A CA 1
ATOM 2664 C C . ALA A 1 327 ? 9.956 -36.706 17.849 1.00 73.75 327 ALA A C 1
ATOM 2666 O O . ALA A 1 327 ? 8.886 -36.155 17.621 1.00 73.75 327 ALA A O 1
ATOM 2667 N N . ASN A 1 328 ? 10.263 -37.208 19.049 1.00 74.75 328 ASN A N 1
ATOM 2668 C CA . ASN A 1 328 ? 9.334 -37.207 20.181 1.00 74.75 328 ASN A CA 1
ATOM 2669 C C . ASN A 1 328 ? 8.885 -35.789 20.579 1.00 74.75 328 ASN A C 1
ATOM 2671 O O . ASN A 1 328 ? 7.741 -35.583 20.980 1.00 74.75 328 ASN A O 1
ATOM 2675 N N . HIS A 1 329 ? 9.778 -34.797 20.508 1.00 75.88 329 HIS A N 1
ATOM 2676 C CA . HIS A 1 329 ? 9.435 -33.404 20.791 1.00 75.88 329 HIS A CA 1
ATOM 2677 C C . HIS A 1 329 ? 8.460 -32.837 19.756 1.00 75.88 329 HIS A C 1
ATOM 2679 O O . HIS A 1 329 ? 7.448 -32.258 20.139 1.00 75.88 329 HIS A O 1
ATOM 2685 N N . TYR A 1 330 ? 8.741 -33.015 18.464 1.00 63.00 330 TYR A N 1
ATOM 2686 C CA . TYR A 1 330 ? 7.891 -32.510 17.390 1.00 63.00 330 TYR A CA 1
ATOM 2687 C C . TYR A 1 330 ? 6.568 -33.267 17.293 1.00 63.00 330 TYR A C 1
ATOM 2689 O O . TYR A 1 330 ? 5.542 -32.632 17.092 1.00 63.00 330 TYR A O 1
ATOM 2697 N N . GLU A 1 331 ? 6.559 -34.581 17.504 1.00 72.88 331 GLU A N 1
ATOM 2698 C CA . GLU A 1 331 ? 5.328 -35.370 17.590 1.00 72.88 331 GLU A CA 1
ATOM 2699 C C . GLU A 1 331 ? 4.424 -34.842 18.707 1.00 72.88 331 GLU A C 1
ATOM 2701 O O . GLU A 1 331 ? 3.246 -34.602 18.477 1.00 72.88 331 GLU A O 1
ATOM 2706 N N . ARG A 1 332 ? 4.983 -34.534 19.886 1.00 69.00 332 ARG A N 1
ATOM 2707 C CA . ARG A 1 332 ? 4.226 -33.893 20.974 1.00 69.00 332 ARG A CA 1
ATOM 2708 C C . ARG A 1 332 ? 3.814 -32.452 20.669 1.00 69.00 332 ARG A C 1
ATOM 2710 O O . ARG A 1 332 ? 2.755 -32.037 21.115 1.00 69.00 332 ARG A O 1
ATOM 2717 N N . HIS A 1 333 ? 4.644 -31.689 19.961 1.00 60.47 333 HIS A N 1
ATOM 2718 C CA . HIS A 1 333 ? 4.370 -30.288 19.621 1.00 60.47 333 HIS A CA 1
ATOM 2719 C C . HIS A 1 333 ? 3.282 -30.142 18.546 1.00 60.47 333 HIS A C 1
ATOM 2721 O O . HIS A 1 333 ? 2.527 -29.175 18.565 1.00 60.47 333 HIS A O 1
ATOM 2727 N N . PHE A 1 334 ? 3.208 -31.089 17.606 1.00 58.50 334 PHE A N 1
ATOM 2728 C CA . PHE A 1 334 ? 2.223 -31.098 16.522 1.00 58.50 334 PHE A CA 1
ATOM 2729 C C . PHE A 1 334 ? 1.022 -32.010 16.780 1.00 58.50 334 PHE A C 1
ATOM 2731 O O . PHE A 1 334 ? 0.058 -31.949 16.017 1.00 58.50 334 PHE A O 1
ATOM 2738 N N . ALA A 1 335 ? 1.055 -32.842 17.822 1.00 70.94 335 ALA A N 1
ATOM 2739 C CA . ALA A 1 335 ? -0.142 -33.509 18.307 1.00 70.94 335 ALA A CA 1
ATOM 2740 C C . ALA A 1 335 ? -1.211 -32.464 18.647 1.00 70.94 335 ALA A C 1
ATOM 2742 O O . ALA A 1 335 ? -0.900 -31.346 19.067 1.00 70.94 335 ALA A O 1
ATOM 2743 N N . GLU A 1 336 ? -2.479 -32.834 18.458 1.00 61.03 336 GLU A N 1
ATOM 2744 C CA . GLU A 1 336 ? -3.592 -32.001 18.895 1.00 61.03 336 GLU A CA 1
ATOM 2745 C C . GLU A 1 336 ? -3.369 -31.652 20.373 1.00 61.03 336 GLU A C 1
ATOM 2747 O O . GLU A 1 336 ? -3.138 -32.568 21.171 1.00 61.03 336 GLU A O 1
ATOM 2752 N N . PRO A 1 337 ? -3.330 -30.356 20.743 1.00 60.34 337 PRO A N 1
ATOM 2753 C CA . PRO A 1 337 ? -2.974 -29.956 22.091 1.00 60.34 337 PRO A CA 1
ATOM 2754 C C . PRO A 1 337 ? -4.007 -30.536 23.047 1.00 60.34 337 PRO A C 1
ATOM 2756 O O . PRO A 1 337 ? -5.111 -30.012 23.181 1.00 60.34 337 PRO A O 1
ATOM 2759 N N . THR A 1 338 ? -3.650 -31.633 23.711 1.00 70.44 338 THR A N 1
ATOM 2760 C CA . THR A 1 338 ? -4.508 -32.247 24.714 1.00 70.44 338 THR A CA 1
ATOM 2761 C C . THR A 1 338 ? -4.627 -31.259 25.862 1.00 70.44 338 THR A C 1
ATOM 2763 O O . THR A 1 338 ? -3.594 -30.897 26.442 1.00 70.44 338 THR A O 1
ATOM 2766 N N . PRO A 1 339 ? -5.842 -30.791 26.192 1.00 63.19 339 PRO A N 1
ATOM 2767 C CA . PRO A 1 339 ? -6.038 -29.923 27.333 1.00 63.19 339 PRO A CA 1
ATOM 2768 C C . PRO A 1 339 ? -5.420 -30.552 28.575 1.00 63.19 339 PRO A C 1
ATOM 2770 O O . PRO A 1 339 ? -5.747 -31.690 28.914 1.00 63.19 339 PRO A O 1
ATOM 2773 N N . ASP A 1 340 ? -4.537 -29.833 29.266 1.00 75.25 340 ASP A N 1
ATOM 2774 C CA . ASP A 1 340 ? -4.125 -30.272 30.589 1.00 75.25 340 ASP A CA 1
ATOM 2775 C C . ASP A 1 340 ? -5.323 -30.077 31.520 1.00 75.25 340 ASP A C 1
ATOM 2777 O O . ASP A 1 340 ? -5.614 -28.974 31.987 1.00 75.25 340 ASP A O 1
ATOM 2781 N N . MET A 1 341 ? -6.045 -31.170 31.768 1.00 74.75 341 MET A N 1
ATOM 2782 C CA . MET A 1 341 ? -7.227 -31.186 32.629 1.00 74.75 341 MET A CA 1
ATOM 2783 C C . MET A 1 341 ? -6.885 -30.877 34.094 1.00 74.75 341 MET A C 1
ATOM 2785 O O . MET A 1 341 ? -7.784 -30.631 34.888 1.00 74.75 341 MET A O 1
ATOM 2789 N N . ASN A 1 342 ? -5.605 -30.840 34.468 1.00 77.62 342 ASN A N 1
ATOM 2790 C CA . ASN A 1 342 ? -5.172 -30.391 35.790 1.00 77.62 342 ASN A CA 1
ATOM 2791 C C . ASN A 1 342 ? -4.777 -28.904 35.800 1.00 77.62 342 ASN A C 1
ATOM 2793 O O . ASN A 1 342 ? -4.577 -28.315 36.867 1.00 77.62 342 ASN A O 1
ATOM 2797 N N . ASN A 1 343 ? -4.680 -28.265 34.630 1.00 77.38 343 ASN A N 1
ATOM 2798 C CA . ASN A 1 343 ? -4.380 -26.848 34.505 1.00 77.38 343 ASN A CA 1
ATOM 2799 C C . ASN A 1 343 ? -5.664 -26.018 34.610 1.00 77.38 343 ASN A C 1
ATOM 2801 O O . ASN A 1 343 ? -6.367 -25.762 33.631 1.00 77.38 343 ASN A O 1
ATOM 2805 N N . VAL A 1 344 ? -5.927 -25.534 35.824 1.00 76.62 344 VAL A N 1
ATOM 2806 C CA . VAL A 1 344 ? -7.096 -24.705 36.169 1.00 76.62 344 VAL A CA 1
ATOM 2807 C C . VAL A 1 344 ? -7.258 -23.492 35.238 1.00 76.62 344 VAL A C 1
ATOM 2809 O O . VAL A 1 344 ? -8.377 -23.094 34.919 1.00 76.62 344 VAL A O 1
ATOM 2812 N N . ILE A 1 345 ? -6.156 -22.903 34.760 1.00 60.56 345 ILE A N 1
ATOM 2813 C CA . ILE A 1 345 ? -6.192 -21.748 33.851 1.00 60.56 345 ILE A CA 1
ATOM 2814 C C . ILE A 1 345 ? -6.639 -22.180 32.449 1.00 60.56 345 ILE A C 1
ATOM 2816 O O . ILE A 1 345 ? -7.460 -21.503 31.832 1.00 60.56 345 ILE A O 1
ATOM 2820 N N . GLN A 1 346 ? -6.134 -23.311 31.952 1.00 68.38 346 GLN A N 1
ATOM 2821 C CA . GLN A 1 346 ? -6.533 -23.850 30.652 1.00 68.38 346 GLN A CA 1
ATOM 2822 C C . GLN A 1 346 ? -8.003 -24.281 30.655 1.00 68.38 346 GLN A C 1
ATOM 2824 O O . GLN A 1 346 ? -8.733 -23.932 29.730 1.00 68.38 346 GLN A O 1
ATOM 2829 N N . GLN A 1 347 ? -8.469 -24.926 31.729 1.00 75.31 347 GLN A N 1
ATOM 2830 C CA . GLN A 1 347 ? -9.890 -25.236 31.913 1.00 75.31 347 GLN A CA 1
ATOM 2831 C C . GLN A 1 347 ? -10.761 -23.977 31.951 1.00 75.31 347 GLN A C 1
ATOM 2833 O O . GLN A 1 347 ? -11.825 -23.944 31.335 1.00 75.31 347 GLN A O 1
ATOM 2838 N N . LYS A 1 348 ? -10.295 -22.906 32.608 1.00 71.94 348 LYS A N 1
ATOM 2839 C CA . LYS A 1 348 ? -10.983 -21.611 32.583 1.00 71.94 348 LYS A CA 1
ATOM 2840 C C . LYS A 1 348 ? -11.110 -21.080 31.153 1.00 71.94 348 LYS A C 1
ATOM 2842 O O . LYS A 1 348 ? -12.201 -20.663 30.779 1.00 71.94 348 LYS A O 1
ATOM 2847 N N . TYR A 1 349 ? -10.051 -21.124 30.344 1.00 67.94 349 TYR A N 1
ATOM 2848 C CA . TYR A 1 349 ? -10.119 -20.682 28.946 1.00 67.94 349 TYR A CA 1
ATOM 2849 C C . TYR A 1 349 ? -11.046 -21.543 28.092 1.00 67.94 349 TYR A C 1
ATOM 2851 O O . TYR A 1 349 ? -11.845 -20.980 27.356 1.00 67.94 349 TYR A O 1
ATOM 2859 N N . ILE A 1 350 ? -10.996 -22.870 28.226 1.00 72.62 350 ILE A N 1
ATOM 2860 C CA . ILE A 1 350 ? -11.909 -23.780 27.518 1.00 72.62 350 ILE A CA 1
ATOM 2861 C C . ILE A 1 350 ? -13.357 -23.460 27.891 1.00 72.62 350 ILE A C 1
ATOM 2863 O O . ILE A 1 350 ? -14.162 -23.196 27.011 1.00 72.62 350 ILE A O 1
ATOM 2867 N N . SER A 1 351 ? -13.656 -23.301 29.183 1.00 75.62 351 SER A N 1
ATOM 2868 C CA . SER A 1 351 ? -14.999 -22.910 29.626 1.00 75.62 351 SER A CA 1
ATOM 2869 C C . SER A 1 351 ? -15.444 -21.534 29.111 1.00 75.62 351 SER A C 1
ATOM 2871 O O . SER A 1 351 ? -16.636 -21.303 28.934 1.00 75.62 351 SER A O 1
ATOM 2873 N N . ILE A 1 352 ? -14.509 -20.602 28.885 1.00 67.56 352 ILE A N 1
ATOM 2874 C CA . ILE A 1 352 ? -14.798 -19.296 28.281 1.00 67.56 352 ILE A CA 1
ATOM 2875 C C . ILE A 1 352 ? -15.083 -19.471 26.790 1.00 67.56 352 ILE A C 1
ATOM 2877 O O . ILE A 1 352 ? -16.064 -18.914 26.318 1.00 67.56 352 ILE A O 1
ATOM 2881 N N . TYR A 1 353 ? -14.284 -20.256 26.064 1.00 66.75 353 TYR A N 1
ATOM 2882 C CA . TYR A 1 353 ? -14.532 -20.563 24.654 1.00 66.75 353 TYR A CA 1
ATOM 2883 C C . TYR A 1 353 ? -15.867 -21.276 24.450 1.00 66.75 353 TYR A C 1
ATOM 2885 O O . TYR A 1 353 ? -16.619 -20.873 23.572 1.00 66.75 353 TYR A O 1
ATOM 2893 N N . ASP A 1 354 ? -16.201 -22.248 25.297 1.00 70.69 354 ASP A N 1
ATOM 2894 C CA . ASP A 1 354 ? -17.487 -22.946 25.257 1.00 70.69 354 ASP A CA 1
ATOM 2895 C C . ASP A 1 354 ? -18.644 -21.983 25.554 1.00 70.69 354 ASP A C 1
ATOM 2897 O O . ASP A 1 354 ? -19.667 -22.005 24.876 1.00 70.69 354 ASP A O 1
ATOM 2901 N N . LYS A 1 355 ? -18.474 -21.060 26.512 1.00 66.56 355 LYS A N 1
ATOM 2902 C CA . LYS A 1 355 ? -19.458 -19.995 26.770 1.00 66.56 355 LYS A CA 1
ATOM 2903 C C . LYS A 1 355 ? -19.601 -19.028 25.597 1.00 66.56 355 LYS A C 1
ATOM 2905 O O . LYS A 1 355 ? -20.721 -18.650 25.291 1.00 66.56 355 LYS A O 1
ATOM 2910 N N . ILE A 1 356 ? -18.503 -18.639 24.947 1.00 57.56 356 ILE A N 1
ATOM 2911 C CA . ILE A 1 356 ? -18.516 -17.777 23.754 1.00 57.56 356 ILE A CA 1
ATOM 2912 C C . ILE A 1 356 ? -19.200 -18.499 22.589 1.00 57.56 356 ILE A C 1
ATOM 2914 O O . ILE A 1 356 ? -20.030 -17.911 21.910 1.00 57.56 356 ILE A O 1
ATOM 2918 N N . ALA A 1 357 ? -18.913 -19.786 22.386 1.00 58.69 357 ALA A N 1
ATOM 2919 C CA . ALA A 1 357 ? -19.553 -20.600 21.355 1.00 58.69 357 ALA A CA 1
ATOM 2920 C C . ALA A 1 357 ? -21.071 -20.748 21.574 1.00 58.69 357 ALA A C 1
ATOM 2922 O O . ALA A 1 357 ? -21.813 -20.929 20.612 1.00 58.69 357 ALA A O 1
ATOM 2923 N N . LEU A 1 358 ? -21.528 -20.651 22.827 1.00 60.19 358 LEU A N 1
ATOM 2924 C CA . LEU A 1 358 ? -22.937 -20.718 23.225 1.00 60.19 358 LEU A CA 1
ATOM 2925 C C . LEU A 1 358 ? -23.621 -19.341 23.341 1.00 60.19 358 LEU A C 1
ATOM 2927 O O . LEU A 1 358 ? -24.836 -19.287 23.528 1.00 60.19 358 LEU A O 1
ATOM 2931 N N . LEU A 1 359 ? -22.874 -18.239 23.231 1.00 55.84 359 LEU A N 1
ATOM 2932 C CA . LEU A 1 359 ? -23.378 -16.865 23.289 1.00 55.84 359 LEU A CA 1
ATOM 2933 C C . LEU A 1 359 ? -23.052 -16.175 21.958 1.00 55.84 359 LEU A C 1
ATOM 2935 O O . LEU A 1 359 ? -21.991 -15.564 21.846 1.00 55.84 359 LEU A O 1
ATOM 2939 N N . PRO A 1 360 ? -23.937 -16.253 20.946 1.00 56.81 360 PRO A N 1
ATOM 2940 C CA . PRO A 1 360 ? -23.638 -15.736 19.607 1.00 56.81 360 PRO A CA 1
ATOM 2941 C C . PRO A 1 360 ? -23.368 -14.222 19.582 1.00 56.81 360 PRO A C 1
ATOM 2943 O O . PRO A 1 360 ? -22.744 -13.736 18.646 1.00 56.81 360 PRO A O 1
ATOM 2946 N N . ASN A 1 361 ? -23.763 -13.507 20.639 1.00 64.81 361 ASN A N 1
ATOM 2947 C CA . ASN A 1 361 ? -23.861 -12.057 20.677 1.00 64.81 361 ASN A CA 1
ATOM 2948 C C . ASN A 1 361 ? -23.285 -11.512 21.995 1.00 64.81 361 ASN A C 1
ATOM 2950 O O . ASN A 1 361 ? -24.023 -11.052 22.866 1.00 64.81 361 ASN A O 1
ATOM 2954 N N . ILE A 1 362 ? -21.970 -11.625 22.200 1.00 68.88 362 ILE A N 1
ATOM 2955 C CA . ILE A 1 362 ? -21.316 -10.977 23.346 1.00 68.88 362 ILE A CA 1
ATOM 2956 C C . ILE A 1 362 ? -21.117 -9.498 23.000 1.00 68.88 362 ILE A C 1
ATOM 2958 O O . ILE A 1 362 ? -20.390 -9.224 22.042 1.00 68.88 362 ILE A O 1
ATOM 2962 N N . PRO A 1 363 ? -21.708 -8.562 23.770 1.00 76.44 363 PRO A N 1
ATOM 2963 C CA . PRO A 1 363 ? -21.438 -7.141 23.616 1.00 76.44 363 PRO A CA 1
ATOM 2964 C C . PRO A 1 363 ? -19.936 -6.878 23.701 1.00 76.44 363 PRO A C 1
ATOM 2966 O O . PRO A 1 363 ? -19.271 -7.341 24.634 1.00 76.44 363 PRO A O 1
ATOM 2969 N N . LEU A 1 364 ? -19.395 -6.163 22.724 1.00 79.62 364 LEU A N 1
ATOM 2970 C CA . LEU A 1 364 ? -18.007 -5.717 22.722 1.00 79.62 364 LEU A CA 1
ATOM 2971 C C . LEU A 1 364 ? -17.933 -4.284 23.246 1.00 79.62 364 LEU A C 1
ATOM 2973 O O . LEU A 1 364 ? -18.845 -3.494 23.024 1.00 79.62 364 LEU A O 1
ATOM 2977 N N . ASP A 1 365 ? -16.828 -3.948 23.913 1.00 85.06 365 ASP A N 1
ATOM 2978 C CA . ASP A 1 365 ? -16.606 -2.583 24.386 1.00 85.06 365 ASP A CA 1
ATOM 2979 C C . ASP A 1 365 ? -16.623 -1.592 23.205 1.00 85.06 365 ASP A C 1
ATOM 2981 O O . ASP A 1 365 ? -16.051 -1.884 22.145 1.00 85.06 365 ASP A O 1
ATOM 2985 N N . PRO A 1 366 ? -17.221 -0.399 23.379 1.00 88.44 366 PRO A N 1
ATOM 2986 C CA . PRO A 1 366 ? -17.286 0.596 22.323 1.00 88.44 366 PRO A CA 1
ATOM 2987 C C . PRO A 1 366 ? -15.880 1.031 21.904 1.00 88.44 366 PRO A C 1
ATOM 2989 O O . PRO A 1 366 ? -15.027 1.390 22.722 1.00 88.44 366 PRO A O 1
ATOM 2992 N N . ILE A 1 367 ? -15.647 1.046 20.596 1.00 90.69 367 ILE A N 1
ATOM 2993 C CA . ILE A 1 367 ? -14.368 1.400 19.997 1.00 90.69 367 ILE A CA 1
ATOM 2994 C C . ILE A 1 367 ? -14.253 2.929 19.966 1.00 90.69 367 ILE A C 1
ATOM 2996 O O . ILE A 1 367 ? -15.110 3.610 19.384 1.00 90.69 367 ILE A O 1
ATOM 3000 N N . PRO A 1 368 ? -13.193 3.519 20.545 1.00 92.94 368 PRO A N 1
ATOM 3001 C CA . PRO A 1 368 ? -12.990 4.955 20.468 1.00 92.94 368 PRO A CA 1
ATOM 3002 C C . PRO A 1 368 ? -12.643 5.370 19.032 1.00 92.94 368 PRO A C 1
ATOM 3004 O O . PRO A 1 368 ? -11.828 4.739 18.356 1.00 92.94 368 PRO A O 1
ATOM 3007 N N . ILE A 1 369 ? -13.174 6.510 18.586 1.00 93.06 369 ILE A N 1
ATOM 3008 C CA . ILE A 1 369 ? -12.924 7.061 17.240 1.00 93.06 369 ILE A CA 1
ATOM 3009 C C . ILE A 1 369 ? -11.430 7.155 16.884 1.00 93.06 369 ILE A C 1
ATOM 3011 O O . ILE A 1 369 ? -11.028 6.903 15.748 1.00 93.06 369 ILE A O 1
ATOM 3015 N N . ASN A 1 370 ? -10.571 7.459 17.861 1.00 91.62 370 ASN A N 1
ATOM 3016 C CA . ASN A 1 370 ? -9.124 7.550 17.654 1.00 91.62 370 ASN A CA 1
ATOM 3017 C C . ASN A 1 370 ? -8.502 6.217 17.211 1.00 91.62 370 ASN A C 1
ATOM 3019 O O . ASN A 1 370 ? -7.547 6.209 16.428 1.00 91.62 370 ASN A O 1
ATOM 3023 N N . GLU A 1 371 ? -9.038 5.098 17.692 1.00 90.88 371 GLU A N 1
ATOM 3024 C CA . GLU A 1 371 ? -8.608 3.765 17.285 1.00 90.88 371 GLU A CA 1
ATOM 3025 C C . GLU A 1 371 ? -9.086 3.444 15.869 1.00 90.88 371 GLU A C 1
ATOM 3027 O O . GLU A 1 371 ? -8.279 3.022 15.038 1.00 90.88 371 GLU A O 1
ATOM 3032 N N . VAL A 1 372 ? -10.337 3.780 15.542 1.00 88.00 372 VAL A N 1
ATOM 3033 C CA . VAL A 1 372 ? -10.868 3.643 14.177 1.00 88.00 372 VAL A CA 1
ATOM 3034 C C . VAL A 1 372 ? -10.031 4.446 13.181 1.00 88.00 372 VAL A C 1
ATOM 3036 O O . VAL A 1 372 ? -9.583 3.899 12.175 1.00 88.00 372 VAL A O 1
ATOM 3039 N N . ILE A 1 373 ? -9.712 5.710 13.479 1.00 87.00 373 ILE A N 1
ATOM 3040 C CA . ILE A 1 373 ? -8.841 6.548 12.636 1.00 87.00 373 ILE A CA 1
ATOM 3041 C C . ILE A 1 373 ? -7.460 5.900 12.446 1.00 87.00 373 ILE A C 1
ATOM 3043 O O . ILE A 1 373 ? -6.898 5.924 11.343 1.00 87.00 373 ILE A O 1
ATOM 3047 N N . LYS A 1 374 ? -6.885 5.333 13.514 1.00 88.88 374 LYS A N 1
ATOM 3048 C CA . LYS A 1 374 ? -5.569 4.683 13.478 1.00 88.88 374 LYS A CA 1
ATOM 3049 C C . LYS A 1 374 ? -5.575 3.458 12.566 1.00 88.88 374 LYS A C 1
ATOM 3051 O O . LYS A 1 374 ? -4.659 3.327 11.752 1.00 88.88 374 LYS A O 1
ATOM 3056 N N . GLU A 1 375 ? -6.581 2.595 12.668 1.00 87.25 375 GLU A N 1
ATOM 3057 C CA . GLU A 1 375 ? -6.700 1.414 11.808 1.00 87.25 375 GLU A CA 1
ATOM 3058 C C . GLU A 1 375 ? -7.059 1.791 10.364 1.00 87.25 375 GLU A C 1
ATOM 3060 O O . GLU A 1 375 ? -6.449 1.280 9.420 1.00 87.25 375 GLU A O 1
ATOM 3065 N N . TRP A 1 376 ? -7.929 2.784 10.165 1.00 85.75 376 TRP A N 1
ATOM 3066 C CA . TRP A 1 376 ? -8.299 3.285 8.838 1.00 85.75 376 TRP A CA 1
ATOM 3067 C C . TRP A 1 376 ? -7.089 3.761 8.028 1.00 85.75 376 TRP A C 1
ATOM 3069 O O . TRP A 1 376 ? -6.943 3.459 6.839 1.00 85.75 376 TRP A O 1
ATOM 3079 N N . ARG A 1 377 ? -6.150 4.457 8.685 1.00 86.12 377 ARG A N 1
ATOM 3080 C CA . ARG A 1 377 ? -4.895 4.916 8.065 1.00 86.12 377 ARG A CA 1
ATOM 3081 C C . ARG A 1 377 ? -4.003 3.764 7.594 1.00 86.12 377 ARG A C 1
ATOM 3083 O O . ARG A 1 377 ? -3.252 3.948 6.633 1.00 86.12 377 ARG A O 1
ATOM 3090 N N . LYS A 1 378 ? -4.085 2.587 8.224 1.00 86.75 378 LYS A N 1
ATOM 3091 C CA . LYS A 1 378 ? -3.305 1.394 7.850 1.00 86.75 378 LYS A CA 1
ATOM 3092 C C . LYS A 1 378 ? -3.907 0.623 6.675 1.00 86.75 378 LYS A C 1
ATOM 3094 O O . LYS A 1 378 ? -3.184 -0.142 6.036 1.00 86.75 378 LYS A O 1
ATOM 3099 N N . MET A 1 379 ? -5.194 0.812 6.372 1.00 81.75 379 MET A N 1
ATOM 3100 C CA . MET A 1 379 ? -5.865 0.110 5.276 1.00 81.75 379 MET A CA 1
ATOM 3101 C C . MET A 1 379 ? -5.137 0.355 3.942 1.00 81.75 379 MET A C 1
ATOM 3103 O O . MET A 1 379 ? -4.604 1.436 3.705 1.00 81.75 379 MET A O 1
ATOM 3107 N N . SER A 1 380 ? -5.092 -0.624 3.037 1.00 83.31 380 SER A N 1
ATOM 3108 C CA . SER A 1 380 ? -4.512 -0.445 1.692 1.00 83.31 380 SER A CA 1
ATOM 3109 C C . SER A 1 380 ? -5.591 -0.022 0.689 1.00 83.31 380 SER A C 1
ATOM 3111 O O . SER A 1 380 ? -6.729 -0.469 0.773 1.00 83.31 380 SER A O 1
ATOM 3113 N N . SER A 1 381 ? -5.260 0.858 -0.259 1.00 84.44 381 SER A N 1
ATOM 3114 C CA . SER A 1 381 ? -6.213 1.394 -1.244 1.00 84.44 381 SER A CA 1
ATOM 3115 C C . SER A 1 381 ? -6.439 0.414 -2.402 1.00 84.44 381 SER A C 1
ATOM 3117 O O . SER A 1 381 ? -5.972 0.641 -3.520 1.00 84.44 381 SER A O 1
ATOM 3119 N N . LYS A 1 382 ? -7.105 -0.710 -2.130 1.00 82.00 382 LYS A N 1
ATOM 3120 C CA . LYS A 1 382 ? -7.436 -1.717 -3.149 1.00 82.00 382 LYS A CA 1
ATOM 3121 C C . LYS A 1 382 ? -8.691 -1.306 -3.924 1.00 82.00 382 LYS A C 1
ATOM 3123 O O . LYS A 1 382 ? -9.665 -0.870 -3.319 1.00 82.00 382 LYS A O 1
ATOM 3128 N N . LYS A 1 383 ? -8.655 -1.458 -5.256 1.00 75.12 383 LYS A N 1
ATOM 3129 C CA . LYS A 1 383 ? -9.779 -1.151 -6.165 1.00 75.12 383 LYS A CA 1
ATOM 3130 C C . LYS A 1 383 ? -10.819 -2.271 -6.271 1.00 75.12 383 LYS A C 1
ATOM 3132 O O . LYS A 1 383 ? -11.879 -2.036 -6.829 1.00 75.12 383 LYS A O 1
ATOM 3137 N N . SER A 1 384 ? -10.511 -3.470 -5.774 1.00 73.38 384 SER A N 1
ATOM 3138 C CA . SER A 1 384 ? -11.480 -4.565 -5.697 1.00 73.38 384 SER A CA 1
ATOM 3139 C C . SER A 1 384 ? -12.661 -4.148 -4.826 1.00 73.38 384 SER A C 1
ATOM 3141 O O . SER A 1 384 ? -12.437 -3.640 -3.722 1.00 73.38 384 SER A O 1
ATOM 3143 N N . THR A 1 385 ? -13.870 -4.380 -5.316 1.00 69.56 385 THR A N 1
ATOM 3144 C CA . THR A 1 385 ? -15.117 -4.149 -4.593 1.00 69.56 385 THR A CA 1
ATOM 3145 C C . THR A 1 385 ? -15.485 -5.350 -3.718 1.00 69.56 385 THR A C 1
ATOM 3147 O O . THR A 1 385 ? -14.965 -6.458 -3.902 1.00 69.56 385 THR A O 1
ATOM 3150 N N . ASP A 1 386 ? -16.303 -5.111 -2.700 1.00 70.69 386 ASP A N 1
ATOM 3151 C CA . ASP A 1 386 ? -17.038 -6.145 -1.975 1.00 70.69 386 ASP A CA 1
ATOM 3152 C C . ASP A 1 386 ? -18.362 -6.483 -2.691 1.00 70.69 386 ASP A C 1
ATOM 3154 O O . ASP A 1 386 ? -18.554 -6.139 -3.856 1.00 70.69 386 ASP A O 1
ATOM 3158 N N . SER A 1 387 ? -19.252 -7.214 -2.017 1.00 67.81 387 SER A N 1
ATOM 3159 C CA . SER A 1 387 ? -20.565 -7.613 -2.539 1.00 67.81 387 SER A CA 1
ATOM 3160 C C . SER A 1 387 ? -21.556 -6.459 -2.715 1.00 67.81 387 SER A C 1
ATOM 3162 O O . SER A 1 387 ? -22.603 -6.680 -3.313 1.00 67.81 387 SER A O 1
ATOM 3164 N N . VAL A 1 388 ? -21.245 -5.261 -2.210 1.00 67.38 388 VAL A N 1
ATOM 3165 C CA . VAL A 1 388 ? -22.081 -4.052 -2.311 1.00 67.38 388 VAL A CA 1
ATOM 3166 C C . VAL A 1 388 ? -21.373 -2.950 -3.109 1.00 67.38 388 VAL A C 1
ATOM 3168 O O . VAL A 1 388 ? -21.564 -1.760 -2.872 1.00 67.38 388 VAL A O 1
ATOM 3171 N N . ASP A 1 389 ? -20.483 -3.348 -4.025 1.00 71.19 389 ASP A N 1
ATOM 3172 C CA . ASP A 1 389 ? -19.693 -2.466 -4.892 1.00 71.19 389 ASP A CA 1
ATOM 3173 C C . ASP A 1 389 ? -18.856 -1.397 -4.166 1.00 71.19 389 ASP A C 1
ATOM 3175 O O . ASP A 1 389 ? -18.328 -0.452 -4.767 1.00 71.19 389 ASP A O 1
ATOM 3179 N N . THR A 1 390 ? -18.626 -1.588 -2.868 1.00 76.06 390 THR A N 1
ATOM 3180 C CA . THR A 1 390 ? -17.813 -0.700 -2.052 1.00 76.06 390 THR A CA 1
ATOM 3181 C C . THR A 1 390 ? -16.374 -1.198 -2.062 1.00 76.06 390 THR A C 1
ATOM 3183 O O . THR A 1 390 ? -16.061 -2.356 -1.793 1.00 76.06 390 THR A O 1
ATOM 3186 N N . SER A 1 391 ? -15.437 -0.324 -2.426 1.00 81.88 391 SER A N 1
ATOM 3187 C CA . SER A 1 391 ? -14.010 -0.661 -2.435 1.00 81.88 391 SER A CA 1
ATOM 3188 C C . SER A 1 391 ? -13.279 0.023 -1.286 1.00 81.88 391 SER A C 1
ATOM 3190 O O . SER A 1 391 ? -13.601 1.146 -0.898 1.00 81.88 391 SER A O 1
ATOM 3192 N N . ALA A 1 392 ? -12.198 -0.592 -0.796 1.00 83.38 392 ALA A N 1
ATOM 3193 C CA . ALA A 1 392 ? -11.288 0.069 0.146 1.00 83.38 392 ALA A CA 1
ATOM 3194 C C . ALA A 1 392 ? -10.724 1.386 -0.429 1.00 83.38 392 ALA A C 1
ATOM 3196 O O . ALA A 1 392 ? -10.366 2.303 0.311 1.00 83.38 392 ALA A O 1
ATOM 3197 N N . PHE A 1 393 ? -10.645 1.490 -1.761 1.00 85.88 393 PHE A N 1
ATOM 3198 C CA . PHE A 1 393 ? -10.330 2.729 -2.460 1.00 85.88 393 PHE A CA 1
ATOM 3199 C C . PHE A 1 393 ? -11.417 3.800 -2.280 1.00 85.88 393 PHE A C 1
ATOM 3201 O O . PHE A 1 393 ? -11.058 4.926 -1.946 1.00 85.88 393 PHE A O 1
ATOM 3208 N N . LEU A 1 394 ? -12.701 3.457 -2.450 1.00 87.12 394 LEU A N 1
ATOM 3209 C CA . LEU A 1 394 ? -13.844 4.355 -2.231 1.00 87.12 394 LEU A CA 1
ATOM 3210 C C . LEU A 1 394 ? -13.929 4.805 -0.769 1.00 87.12 394 LEU A C 1
ATOM 3212 O O . LEU A 1 394 ? -13.981 6.000 -0.496 1.00 87.12 394 LEU A O 1
ATOM 3216 N N . LEU A 1 395 ? -13.829 3.865 0.171 1.00 87.19 395 LEU A N 1
ATOM 3217 C CA . LEU A 1 395 ? -13.848 4.155 1.605 1.00 87.19 395 LEU A CA 1
ATOM 3218 C C . LEU A 1 395 ? -12.732 5.135 2.000 1.00 87.19 395 LEU A C 1
ATOM 3220 O O . LEU A 1 395 ? -12.959 6.107 2.712 1.00 87.19 395 LEU A O 1
ATOM 3224 N N . LYS A 1 396 ? -11.523 4.980 1.450 1.00 90.56 396 LYS A N 1
ATOM 3225 C CA . LYS A 1 396 ? -10.426 5.936 1.683 1.00 90.56 396 LYS A CA 1
ATOM 3226 C C . LYS A 1 396 ? -10.664 7.349 1.150 1.00 90.56 396 LYS A C 1
ATOM 3228 O O . LYS A 1 396 ? -9.865 8.235 1.453 1.00 90.56 396 LYS A O 1
ATOM 3233 N N . LYS A 1 397 ? -11.686 7.553 0.321 1.00 93.00 397 LYS A N 1
ATOM 3234 C CA . LYS A 1 397 ? -12.082 8.868 -0.191 1.00 93.00 397 LYS A CA 1
ATOM 3235 C C . LYS A 1 397 ? -13.151 9.537 0.667 1.00 93.00 397 LYS A C 1
ATOM 3237 O O . LYS A 1 397 ? -13.435 10.703 0.414 1.00 93.00 397 LYS A O 1
ATOM 3242 N N . LEU A 1 398 ? -13.691 8.844 1.673 1.00 92.38 398 LEU A N 1
ATOM 3243 C CA . LEU A 1 398 ? -14.626 9.436 2.621 1.00 92.38 398 LEU A CA 1
ATOM 3244 C C . LEU A 1 398 ? -13.946 10.545 3.445 1.00 92.38 398 LEU A C 1
ATOM 3246 O O . LEU A 1 398 ? -12.804 10.367 3.888 1.00 92.38 398 LEU A O 1
ATOM 3250 N N . PRO A 1 399 ? -14.631 11.680 3.668 1.00 93.94 399 PRO A N 1
ATOM 3251 C CA . PRO A 1 399 ? -14.198 12.696 4.618 1.00 93.94 399 PRO A CA 1
ATOM 3252 C C . PRO A 1 399 ? -14.055 12.133 6.038 1.00 93.94 399 PRO A C 1
ATOM 3254 O O . PRO A 1 399 ? -14.699 11.151 6.404 1.00 93.94 399 PRO A O 1
ATOM 3257 N N . GLY A 1 400 ? -13.222 12.772 6.863 1.00 90.25 400 GLY A N 1
ATOM 3258 C CA . GLY A 1 400 ? -12.961 12.311 8.231 1.00 90.25 400 GLY A CA 1
ATOM 3259 C C . GLY A 1 400 ? -14.215 12.248 9.110 1.00 90.25 400 GLY A C 1
ATOM 3260 O O . GLY A 1 400 ? -14.295 11.374 9.966 1.00 90.25 400 GLY A O 1
ATOM 3261 N N . GLN A 1 401 ? -15.207 13.109 8.865 1.00 91.81 401 GLN A N 1
ATOM 3262 C CA . GLN A 1 401 ? -16.485 13.141 9.587 1.00 91.81 401 GLN A CA 1
ATOM 3263 C C . GLN A 1 401 ? -17.260 11.827 9.443 1.00 91.81 401 GLN A C 1
ATOM 3265 O O . GLN A 1 401 ? -17.860 11.350 10.402 1.00 91.81 401 GLN A O 1
ATOM 3270 N N . TYR A 1 402 ? -17.171 11.180 8.280 1.00 94.50 402 TYR A N 1
ATOM 3271 C CA . TYR A 1 402 ? -17.826 9.897 8.038 1.00 94.50 402 TYR A CA 1
ATOM 3272 C C . TYR A 1 402 ? -17.190 8.753 8.826 1.00 94.50 402 TYR A C 1
ATOM 3274 O O . TYR A 1 402 ? -17.842 7.737 9.042 1.00 94.50 402 TYR A O 1
ATOM 3282 N N . LEU A 1 403 ? -15.958 8.912 9.328 1.00 92.88 403 LEU A N 1
ATOM 3283 C CA . LEU A 1 403 ? -15.397 7.945 10.271 1.00 92.88 403 LEU A CA 1
ATOM 3284 C C . LEU A 1 403 ? -16.165 7.949 11.591 1.00 92.88 403 LEU A C 1
ATOM 3286 O O . LEU A 1 403 ? -16.320 6.882 12.166 1.00 92.88 403 LEU A O 1
ATOM 3290 N N . ASN A 1 404 ? -16.704 9.094 12.029 1.00 93.62 404 ASN A N 1
ATOM 3291 C CA . ASN A 1 404 ? -17.563 9.143 13.215 1.00 93.62 404 ASN A CA 1
ATOM 3292 C C . ASN A 1 404 ? -18.845 8.343 12.986 1.00 93.62 404 ASN A C 1
ATOM 3294 O O . ASN A 1 404 ? -19.212 7.542 13.836 1.00 93.62 404 ASN A O 1
ATOM 3298 N N . ILE A 1 405 ? -19.480 8.518 11.822 1.00 95.00 405 ILE A N 1
ATOM 3299 C CA . ILE A 1 405 ? -20.693 7.781 11.438 1.00 95.00 405 ILE A CA 1
ATOM 3300 C C . ILE A 1 405 ? -20.411 6.276 11.437 1.00 95.00 405 ILE A C 1
ATOM 3302 O O . ILE A 1 405 ? -21.133 5.511 12.069 1.00 95.00 405 ILE A O 1
ATOM 3306 N N . MET A 1 406 ? -19.309 5.856 10.808 1.00 91.88 406 MET A N 1
ATOM 3307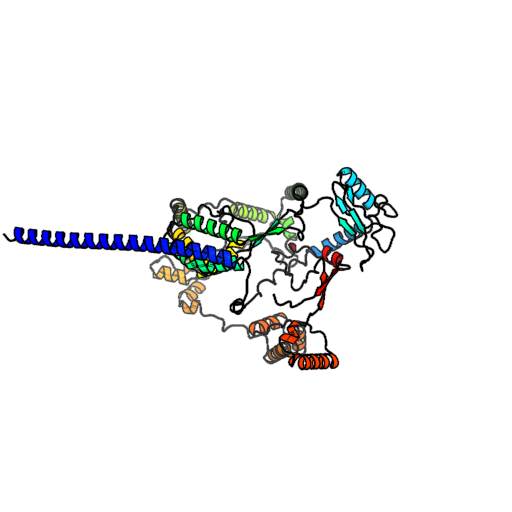 C CA . MET A 1 406 ? -18.906 4.450 10.808 1.00 91.88 406 MET A CA 1
ATOM 3308 C C . MET A 1 406 ? -18.613 3.948 12.227 1.00 91.88 406 MET A C 1
ATOM 3310 O O . MET A 1 406 ? -19.039 2.856 12.572 1.00 91.88 406 MET A O 1
ATOM 3314 N N . THR A 1 407 ? -17.926 4.725 13.072 1.00 94.06 407 THR A N 1
ATOM 3315 C CA . THR A 1 407 ? -17.659 4.349 14.470 1.00 94.06 407 THR A CA 1
ATOM 3316 C C . THR A 1 407 ? -18.942 4.163 15.271 1.00 94.06 407 THR A C 1
ATOM 3318 O O . THR A 1 407 ? -19.042 3.180 15.996 1.00 94.06 407 THR A O 1
ATOM 3321 N N . VAL A 1 408 ? -19.921 5.061 15.131 1.00 95.12 408 VAL A N 1
ATOM 3322 C CA . VAL A 1 408 ? -21.228 4.924 15.794 1.00 95.12 408 VAL A CA 1
ATOM 3323 C C . VAL A 1 408 ? -21.902 3.631 15.353 1.00 95.12 408 VAL A C 1
ATOM 3325 O O . VAL A 1 408 ? -22.270 2.827 16.203 1.00 95.12 408 VAL A O 1
ATOM 3328 N N . LEU A 1 409 ? -21.959 3.392 14.042 1.00 93.50 409 LEU A N 1
ATOM 3329 C CA . LEU A 1 409 ? -22.565 2.194 13.473 1.00 93.50 409 LEU A CA 1
ATOM 3330 C C . LEU A 1 409 ? -21.878 0.904 13.960 1.00 93.50 409 LEU A C 1
ATOM 3332 O O . LEU A 1 409 ? -22.542 -0.055 14.350 1.00 93.50 409 LEU A O 1
ATOM 3336 N N . PHE A 1 410 ? -20.539 0.876 13.971 1.00 90.44 410 PHE A N 1
ATOM 3337 C CA . PHE A 1 410 ? -19.770 -0.261 14.483 1.00 90.44 410 PHE A CA 1
ATOM 3338 C C . PHE A 1 410 ? -20.000 -0.479 15.977 1.00 90.44 410 PHE A C 1
ATOM 3340 O O . PHE A 1 410 ? -20.109 -1.630 16.390 1.00 90.44 410 PHE A O 1
ATOM 3347 N N . ASN A 1 411 ? -20.085 0.586 16.777 1.00 92.88 411 ASN A N 1
ATOM 3348 C CA . ASN A 1 411 ? -20.316 0.480 18.216 1.00 92.88 411 ASN A CA 1
ATOM 3349 C C . ASN A 1 411 ? -21.732 -0.010 18.528 1.00 92.88 411 ASN A C 1
ATOM 3351 O O . ASN A 1 411 ? -21.877 -0.902 19.348 1.00 92.88 411 ASN A O 1
ATOM 3355 N N . GLN A 1 412 ? -22.752 0.467 17.811 1.00 93.06 412 GLN A N 1
ATOM 3356 C CA . GLN A 1 412 ? -24.121 -0.046 17.945 1.00 93.06 412 GLN A CA 1
ATOM 3357 C C . GLN A 1 412 ? -24.209 -1.548 17.634 1.00 93.06 412 GLN A C 1
ATOM 3359 O O . GLN A 1 412 ? -24.853 -2.297 18.366 1.00 93.06 412 GLN A O 1
ATOM 3364 N N . CYS A 1 413 ? -23.519 -2.011 16.584 1.00 88.44 413 CYS A N 1
ATOM 3365 C CA . CYS A 1 413 ? -23.434 -3.442 16.271 1.00 88.44 413 CYS A CA 1
ATOM 3366 C C . CYS A 1 413 ? -22.664 -4.215 17.350 1.00 88.44 413 CYS A C 1
ATOM 3368 O O . CYS A 1 413 ? -23.107 -5.266 17.807 1.00 88.44 413 CYS A O 1
ATOM 3370 N N . SER A 1 414 ? -21.533 -3.660 17.786 1.00 86.19 414 SER A N 1
ATOM 3371 C CA . SER A 1 414 ? -20.658 -4.231 18.812 1.00 86.19 414 SER A CA 1
ATOM 3372 C C . SER A 1 414 ? -21.389 -4.416 20.139 1.00 86.19 414 SER A C 1
ATOM 3374 O O . SER A 1 414 ? -21.296 -5.490 20.724 1.00 86.19 414 SER A O 1
ATOM 3376 N N . ASP A 1 415 ? -22.185 -3.435 20.566 1.00 87.31 415 ASP A N 1
ATOM 3377 C CA . ASP A 1 415 ? -22.996 -3.484 21.787 1.00 87.31 415 ASP A CA 1
ATOM 3378 C C . ASP A 1 415 ? -24.057 -4.599 21.738 1.00 87.31 415 ASP A C 1
ATOM 3380 O O . ASP A 1 415 ? -24.426 -5.162 22.769 1.00 87.31 415 ASP A O 1
ATOM 3384 N N . LYS A 1 416 ? -24.532 -4.956 20.538 1.00 86.75 416 LYS A N 1
ATOM 3385 C CA . LYS A 1 416 ? -25.463 -6.075 20.315 1.00 86.75 416 LYS A CA 1
ATOM 3386 C C . LYS A 1 416 ? -24.759 -7.413 20.095 1.00 86.75 416 LYS A C 1
ATOM 3388 O O . LYS A 1 416 ? -25.431 -8.439 20.041 1.00 86.75 416 LYS A O 1
ATOM 3393 N N . GLY A 1 417 ? -23.431 -7.412 19.956 1.00 81.12 417 GLY A N 1
ATOM 3394 C CA . GLY A 1 417 ? -22.661 -8.569 19.502 1.00 81.12 417 GLY A CA 1
ATOM 3395 C C . GLY A 1 417 ? -22.980 -8.986 18.060 1.00 81.12 417 GLY A C 1
ATOM 3396 O O . GLY A 1 417 ? -22.723 -10.129 17.696 1.00 81.12 417 GLY A O 1
ATOM 3397 N N . ASP A 1 418 ? -23.539 -8.078 17.257 1.00 82.44 418 ASP A N 1
ATOM 3398 C CA . ASP A 1 418 ? -23.937 -8.313 15.869 1.00 82.44 418 ASP A CA 1
ATOM 3399 C C . ASP A 1 418 ? -22.881 -7.788 14.880 1.00 82.44 418 ASP A C 1
ATOM 3401 O O . ASP A 1 418 ? -22.036 -6.949 15.199 1.00 82.44 418 ASP A O 1
ATOM 3405 N N . PHE A 1 419 ? -22.942 -8.265 13.633 1.00 78.75 419 PHE A N 1
ATOM 3406 C CA . PHE A 1 419 ? -22.091 -7.807 12.528 1.00 78.75 419 PHE A CA 1
ATOM 3407 C C . PHE A 1 419 ? -22.910 -7.612 11.245 1.00 78.75 419 PHE A C 1
ATOM 3409 O O . PHE A 1 419 ? -23.954 -8.238 11.055 1.00 78.75 419 PHE A O 1
ATOM 3416 N N . PHE A 1 420 ? -22.443 -6.754 10.331 1.00 78.88 420 PHE A N 1
ATOM 3417 C CA . PHE A 1 420 ? -23.129 -6.515 9.055 1.00 78.88 420 PHE A CA 1
ATOM 3418 C C . PHE A 1 420 ? -23.114 -7.770 8.180 1.00 78.88 420 PHE A C 1
ATOM 3420 O O . PHE A 1 420 ? -22.050 -8.218 7.749 1.00 78.88 420 PHE A O 1
ATOM 3427 N N . LEU A 1 421 ? -24.291 -8.301 7.847 1.00 73.94 421 LEU A N 1
ATOM 3428 C CA . LEU A 1 421 ? -24.408 -9.519 7.033 1.00 73.94 421 LEU A CA 1
ATOM 3429 C C . LEU A 1 421 ? -23.829 -9.329 5.625 1.00 73.94 421 LEU A C 1
ATOM 3431 O O . LEU A 1 421 ? -23.261 -10.255 5.048 1.00 73.94 421 LEU A O 1
ATOM 3435 N N . ALA A 1 422 ? -23.943 -8.110 5.094 1.00 68.38 422 ALA A N 1
ATOM 3436 C CA . ALA A 1 422 ? -23.429 -7.726 3.785 1.00 68.38 422 ALA A CA 1
ATOM 3437 C C . ALA A 1 422 ? -21.914 -7.436 3.772 1.00 68.38 422 ALA A C 1
ATOM 3439 O O . ALA A 1 422 ? -21.337 -7.271 2.694 1.00 68.38 422 ALA A O 1
ATOM 3440 N N . ALA A 1 423 ? -21.250 -7.382 4.935 1.00 65.06 423 ALA A N 1
ATOM 3441 C CA . ALA A 1 423 ? -19.808 -7.182 4.994 1.00 65.06 423 ALA A CA 1
ATOM 3442 C C . ALA A 1 423 ? -19.043 -8.465 4.639 1.00 65.06 423 ALA A C 1
ATOM 3444 O O . ALA A 1 423 ? -19.473 -9.599 4.860 1.00 65.06 423 ALA A O 1
ATOM 3445 N N . LYS A 1 424 ? -17.838 -8.287 4.094 1.00 61.72 424 LYS A N 1
ATOM 3446 C CA . LYS A 1 424 ? -16.961 -9.403 3.742 1.00 61.72 424 LYS A CA 1
ATOM 3447 C C . LYS A 1 424 ? -16.411 -10.076 5.005 1.00 61.72 424 LYS A C 1
ATOM 3449 O O . LYS A 1 424 ? -15.477 -9.570 5.623 1.00 61.72 424 LYS A O 1
ATOM 3454 N N . HIS A 1 425 ? -16.940 -11.247 5.347 1.00 52.44 425 HIS A N 1
ATOM 3455 C CA . HIS A 1 425 ? -16.461 -12.048 6.472 1.00 52.44 425 HIS A CA 1
ATOM 3456 C C . HIS A 1 425 ? -15.091 -12.678 6.171 1.00 52.44 425 HIS A C 1
ATOM 3458 O O . HIS A 1 425 ? -14.896 -13.334 5.145 1.00 52.44 425 HIS A O 1
ATOM 3464 N N . ALA A 1 426 ? -14.131 -12.506 7.082 1.00 47.41 426 ALA A N 1
ATOM 3465 C CA . ALA A 1 426 ? -12.872 -13.243 7.072 1.00 47.41 426 ALA A CA 1
ATOM 3466 C C . ALA A 1 426 ? -12.905 -14.301 8.181 1.00 47.41 426 ALA A C 1
ATOM 3468 O O . ALA A 1 426 ? -13.053 -13.969 9.354 1.00 47.41 426 ALA A O 1
ATOM 3469 N N . LYS A 1 427 ? -12.744 -15.580 7.824 1.00 40.47 427 LYS A N 1
ATOM 3470 C CA . LYS A 1 427 ? -12.615 -16.663 8.807 1.00 40.47 427 LYS A CA 1
ATOM 3471 C C . LYS A 1 427 ? -11.259 -16.536 9.506 1.00 40.47 427 LYS A C 1
ATOM 3473 O O . LYS A 1 427 ? -10.223 -16.812 8.899 1.00 40.47 427 LYS A O 1
ATOM 3478 N N . LEU A 1 428 ? -11.257 -16.089 10.760 1.00 36.16 428 LEU A N 1
ATOM 3479 C CA . LEU A 1 428 ? -10.044 -16.003 11.570 1.00 36.16 428 LEU A CA 1
ATOM 3480 C C . LEU A 1 428 ? -9.688 -17.408 12.081 1.00 36.16 428 LEU A C 1
ATOM 3482 O O . LEU A 1 428 ? -10.432 -17.999 12.857 1.00 36.16 428 LEU A O 1
ATOM 3486 N N . ILE A 1 429 ? -8.556 -17.954 11.636 1.00 37.34 429 ILE A N 1
ATOM 3487 C CA . ILE A 1 429 ? -7.999 -19.197 12.182 1.00 37.34 429 ILE A CA 1
ATOM 3488 C C . ILE A 1 429 ? -6.946 -18.792 13.217 1.00 37.34 429 ILE A C 1
ATOM 3490 O O . ILE A 1 429 ? -5.835 -18.394 12.863 1.00 37.34 429 ILE A O 1
ATOM 3494 N N . CYS A 1 430 ? -7.312 -18.832 14.499 1.00 36.91 430 CYS A N 1
ATOM 3495 C CA . CYS A 1 430 ? -6.392 -18.551 15.599 1.00 36.91 430 CYS A CA 1
ATOM 3496 C C . CYS A 1 430 ? -5.425 -19.725 15.778 1.00 36.91 430 CYS A C 1
ATOM 3498 O O . CYS A 1 430 ? -5.807 -20.773 16.285 1.00 36.91 430 CYS A O 1
ATOM 3500 N N . ILE A 1 431 ? -4.164 -19.540 15.390 1.00 37.44 431 ILE A N 1
ATOM 3501 C CA . ILE A 1 431 ? -3.089 -20.485 15.706 1.00 37.44 431 ILE A CA 1
ATOM 3502 C C . ILE A 1 431 ? -2.472 -20.040 17.044 1.00 37.44 431 ILE A C 1
ATOM 3504 O O . ILE A 1 431 ? -1.971 -18.909 17.114 1.00 37.44 431 ILE A O 1
ATOM 3508 N N . PRO A 1 432 ? -2.508 -20.857 18.113 1.00 36.91 432 PRO A N 1
ATOM 3509 C CA . PRO A 1 432 ? -1.913 -20.486 19.392 1.00 36.91 432 PRO A CA 1
ATOM 3510 C C . PRO A 1 432 ? -0.405 -20.263 19.227 1.00 36.91 432 PRO A C 1
ATOM 3512 O O . PRO A 1 432 ? 0.339 -21.150 18.817 1.00 36.91 432 PRO A O 1
ATOM 3515 N N . LYS A 1 433 ? 0.066 -19.053 19.548 1.00 37.94 433 LYS A N 1
ATOM 3516 C CA . LYS A 1 433 ? 1.502 -18.781 19.675 1.00 37.94 433 LYS A CA 1
ATOM 3517 C C . LYS A 1 433 ? 1.985 -19.317 21.021 1.00 37.94 433 LYS A C 1
ATOM 3519 O O . LYS A 1 433 ? 1.860 -18.631 22.037 1.00 37.94 433 LYS A O 1
ATOM 3524 N N . GLU A 1 434 ? 2.586 -20.503 21.030 1.00 38.38 434 GLU A N 1
ATOM 3525 C CA . GLU A 1 434 ? 3.411 -20.953 22.154 1.00 38.38 434 GLU A CA 1
ATOM 3526 C C . GLU A 1 434 ? 4.577 -19.964 22.345 1.00 38.38 434 GLU A C 1
ATOM 3528 O O . GLU A 1 434 ? 5.536 -19.933 21.577 1.00 38.38 434 GLU A O 1
ATOM 3533 N N . GLY A 1 435 ? 4.464 -19.065 23.326 1.00 35.56 435 GLY A N 1
ATOM 3534 C CA . GLY A 1 435 ? 5.515 -18.080 23.613 1.00 35.56 435 GLY A CA 1
ATOM 3535 C C . GLY A 1 435 ? 5.100 -16.871 24.453 1.00 35.56 435 GLY A C 1
ATOM 3536 O O . GLY A 1 435 ? 5.976 -16.160 24.943 1.00 35.56 435 GLY A O 1
ATOM 3537 N N . ILE A 1 436 ? 3.797 -16.633 24.654 1.00 35.22 436 ILE A N 1
ATOM 3538 C CA . ILE A 1 436 ? 3.275 -15.516 25.477 1.00 35.22 436 ILE A CA 1
ATOM 3539 C C . ILE A 1 436 ? 2.546 -16.027 26.735 1.00 35.22 436 ILE A C 1
ATOM 3541 O O . ILE A 1 436 ? 1.787 -15.305 27.368 1.00 35.22 436 ILE A O 1
ATOM 3545 N N . TYR A 1 437 ? 2.790 -17.263 27.165 1.00 38.38 437 TYR A N 1
ATOM 3546 C CA . TYR A 1 437 ? 2.485 -17.615 28.552 1.00 38.38 437 TYR A CA 1
ATOM 3547 C C . TYR A 1 437 ? 3.597 -17.054 29.452 1.00 38.38 437 TYR A C 1
ATOM 3549 O O . TYR A 1 437 ? 4.764 -17.067 29.041 1.00 38.38 437 TYR A O 1
ATOM 3557 N N . PRO A 1 438 ? 3.291 -16.538 30.660 1.00 39.19 438 PRO A N 1
ATOM 3558 C CA . PRO A 1 438 ? 4.320 -16.210 31.635 1.00 39.19 438 PRO A CA 1
ATOM 3559 C C . PRO A 1 438 ? 5.041 -17.509 31.981 1.00 39.19 438 PRO A C 1
ATOM 3561 O O . PRO A 1 438 ? 4.566 -18.324 32.767 1.00 39.19 438 PRO A O 1
ATOM 3564 N N . ALA A 1 439 ? 6.173 -17.736 31.323 1.00 45.22 439 ALA A N 1
ATOM 3565 C CA . ALA A 1 439 ? 6.997 -18.892 31.593 1.00 45.22 439 ALA A CA 1
ATOM 3566 C C . ALA A 1 439 ? 7.390 -18.869 33.091 1.00 45.22 439 ALA A C 1
ATOM 3568 O O . ALA A 1 439 ? 7.597 -17.781 33.639 1.00 45.22 439 ALA A O 1
ATOM 3569 N N . PRO A 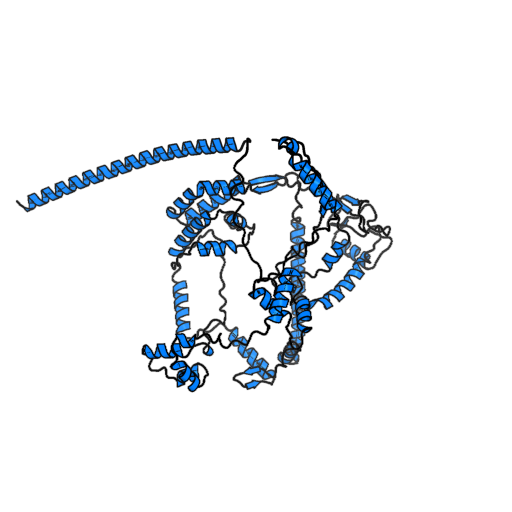1 440 ? 7.472 -20.020 33.785 1.00 43.75 440 PRO A N 1
ATOM 3570 C CA . PRO A 1 440 ? 7.696 -20.087 35.239 1.00 43.75 440 PRO A CA 1
ATOM 3571 C C . PRO A 1 440 ? 8.910 -19.278 35.734 1.00 43.75 440 PRO A C 1
ATOM 3573 O O . PRO A 1 440 ? 8.919 -18.736 36.834 1.00 43.75 440 PRO A O 1
ATOM 3576 N N . ASN A 1 441 ? 9.907 -19.116 34.868 1.00 45.59 441 ASN A N 1
ATOM 3577 C CA . ASN A 1 441 ? 11.122 -18.319 35.041 1.00 45.59 441 ASN A CA 1
ATOM 3578 C C . ASN A 1 441 ? 10.934 -16.788 34.909 1.00 45.59 441 ASN A C 1
ATOM 3580 O O . ASN A 1 441 ? 11.900 -16.046 35.088 1.00 45.59 441 ASN A O 1
ATOM 3584 N N . ARG A 1 442 ? 9.729 -16.297 34.592 1.00 45.31 442 ARG A N 1
ATOM 3585 C CA . ARG A 1 442 ? 9.367 -14.866 34.537 1.00 45.31 442 ARG A CA 1
ATOM 3586 C C . ARG A 1 442 ? 8.417 -14.427 35.656 1.00 45.31 442 ARG A C 1
ATOM 3588 O O . ARG A 1 442 ? 8.144 -13.232 35.766 1.00 45.31 442 ARG A O 1
ATOM 3595 N N . ILE A 1 443 ? 7.936 -15.350 36.491 1.00 57.41 443 ILE A N 1
ATOM 3596 C CA . ILE A 1 443 ? 7.098 -15.012 37.646 1.00 57.41 443 ILE A CA 1
ATOM 3597 C C . ILE A 1 443 ? 8.003 -14.450 38.751 1.00 57.41 443 ILE A C 1
ATOM 3599 O O . ILE A 1 443 ? 8.914 -15.123 39.230 1.00 57.41 443 ILE A O 1
ATOM 3603 N N . LYS A 1 444 ? 7.794 -13.184 39.127 1.00 64.94 444 LYS A N 1
ATOM 3604 C CA . LYS A 1 444 ? 8.625 -12.487 40.122 1.00 64.94 444 LYS A CA 1
ATOM 3605 C C . LYS A 1 444 ? 8.272 -12.939 41.544 1.00 64.94 444 LYS A C 1
ATOM 3607 O O . LYS A 1 444 ? 7.099 -13.105 41.865 1.00 64.94 444 LYS A O 1
ATOM 3612 N N . CYS A 1 445 ? 9.275 -13.037 42.421 1.00 67.56 445 CYS A N 1
ATOM 3613 C CA . CYS A 1 445 ? 9.108 -13.421 43.832 1.00 67.56 445 CYS A CA 1
ATOM 3614 C C . CYS A 1 445 ? 8.078 -12.558 44.588 1.00 67.56 445 CYS A C 1
ATOM 3616 O O . CYS A 1 445 ? 7.391 -13.063 45.470 1.00 67.56 445 CYS A O 1
ATOM 3618 N N . ILE A 1 446 ? 7.924 -11.283 44.209 1.00 68.00 446 ILE A N 1
ATOM 3619 C CA . ILE A 1 446 ? 6.973 -10.350 44.833 1.00 68.00 446 ILE A CA 1
ATOM 3620 C C . ILE A 1 446 ? 5.504 -10.752 44.632 1.00 68.00 446 ILE A C 1
ATOM 3622 O O . ILE A 1 446 ? 4.719 -10.628 45.563 1.00 68.00 446 ILE A O 1
ATOM 3626 N N . ALA A 1 447 ? 5.150 -11.335 43.481 1.00 69.69 447 ALA A N 1
ATOM 3627 C CA . ALA A 1 447 ? 3.785 -11.797 43.216 1.00 69.69 447 ALA A CA 1
ATOM 3628 C C . ALA A 1 447 ? 3.403 -12.977 44.128 1.00 69.69 447 ALA A C 1
ATOM 3630 O O . ALA A 1 447 ? 2.266 -13.099 44.576 1.00 69.69 447 ALA A O 1
ATOM 3631 N N . PHE A 1 448 ? 4.378 -13.830 44.457 1.00 72.31 448 PHE A N 1
ATOM 3632 C CA . PHE A 1 448 ? 4.196 -14.916 45.418 1.00 72.31 448 PHE A CA 1
ATOM 3633 C C . PHE A 1 448 ? 4.096 -14.408 46.862 1.00 72.31 448 PHE A C 1
ATOM 3635 O O . PHE A 1 448 ? 3.352 -14.981 47.656 1.00 72.31 448 PHE A O 1
ATOM 3642 N N . ARG A 1 449 ? 4.807 -13.325 47.203 1.00 71.81 449 ARG A N 1
ATOM 3643 C CA . ARG A 1 449 ? 4.670 -12.656 48.503 1.00 71.81 449 ARG A CA 1
ATOM 3644 C C . ARG A 1 449 ? 3.283 -12.049 48.667 1.00 71.81 449 ARG A C 1
ATOM 3646 O O . ARG A 1 449 ? 2.637 -12.338 49.662 1.00 71.81 449 ARG A O 1
ATOM 3653 N N . GLU A 1 450 ? 2.815 -11.282 47.686 1.00 73.50 450 GLU A N 1
ATOM 3654 C CA . GLU A 1 450 ? 1.477 -10.684 47.717 1.00 73.50 450 GLU A CA 1
ATOM 3655 C C . GLU A 1 450 ? 0.401 -11.760 47.860 1.00 73.50 450 GLU A C 1
ATOM 3657 O O . GLU A 1 450 ? -0.424 -11.665 48.760 1.00 73.50 450 GLU A O 1
ATOM 3662 N N . ALA A 1 451 ? 0.481 -12.842 47.074 1.00 66.62 451 ALA A N 1
ATOM 3663 C CA . ALA A 1 451 ? -0.425 -13.983 47.199 1.00 66.62 451 ALA A CA 1
ATOM 3664 C C . ALA A 1 451 ? -0.398 -14.615 48.604 1.00 66.62 451 ALA A C 1
ATOM 3666 O O . ALA A 1 451 ? -1.445 -14.964 49.151 1.00 66.62 451 ALA A O 1
ATOM 3667 N N . ARG A 1 452 ? 0.781 -14.753 49.222 1.00 76.81 452 ARG A N 1
ATOM 3668 C CA . ARG A 1 452 ? 0.899 -15.229 50.607 1.00 76.81 452 ARG A CA 1
ATOM 3669 C C . ARG A 1 452 ? 0.233 -14.263 51.588 1.00 76.81 452 ARG A C 1
ATOM 3671 O O . ARG A 1 452 ? -0.482 -14.713 52.478 1.00 76.81 452 ARG A O 1
ATOM 3678 N N . ASP A 1 453 ? 0.459 -12.965 51.415 1.00 73.31 453 ASP A N 1
ATOM 3679 C CA . ASP A 1 453 ? -0.034 -11.921 52.311 1.00 73.31 453 ASP A CA 1
ATOM 3680 C C . ASP A 1 453 ? -1.571 -11.756 52.210 1.00 73.31 453 ASP A C 1
ATOM 3682 O O . ASP A 1 453 ? -2.202 -11.434 53.212 1.00 73.31 453 ASP A O 1
ATOM 3686 N N . VAL A 1 454 ? -2.203 -12.104 51.074 1.00 73.56 454 VAL A N 1
ATOM 3687 C CA . VAL A 1 454 ? -3.676 -12.268 50.957 1.00 73.56 454 VAL A CA 1
ATOM 3688 C C . VAL A 1 454 ? -4.204 -13.643 51.408 1.00 73.56 454 VAL A C 1
ATOM 3690 O O . VAL A 1 454 ? -5.341 -14.005 51.113 1.00 73.56 454 VAL A O 1
ATOM 3693 N N . GLY A 1 455 ? -3.410 -14.417 52.157 1.00 68.00 455 GLY A N 1
ATOM 3694 C CA . GLY A 1 455 ? -3.874 -15.620 52.864 1.00 68.00 455 GLY A CA 1
ATOM 3695 C C . GLY A 1 455 ? -3.427 -16.955 52.267 1.00 68.00 455 GLY A C 1
ATOM 3696 O O . GLY A 1 455 ? -3.824 -18.012 52.758 1.00 68.00 455 GLY A O 1
ATOM 3697 N N . THR A 1 456 ? -2.566 -16.955 51.246 1.00 70.88 456 THR A N 1
ATOM 3698 C CA . THR A 1 456 ? -2.074 -18.195 50.625 1.00 70.88 456 THR A CA 1
ATOM 3699 C C . THR A 1 456 ? -0.890 -18.778 51.412 1.00 70.88 456 THR A C 1
ATOM 3701 O O . THR A 1 456 ? 0.270 -18.710 50.997 1.00 70.88 456 THR A O 1
ATOM 3704 N N . THR A 1 457 ? -1.173 -19.354 52.582 1.00 70.00 457 THR A N 1
ATOM 3705 C CA . THR A 1 457 ? -0.172 -19.783 53.584 1.00 70.00 457 THR A CA 1
ATOM 3706 C C . THR A 1 457 ? 0.795 -20.876 53.112 1.00 70.00 457 THR A C 1
ATOM 3708 O O . THR A 1 457 ? 1.880 -21.022 53.671 1.00 70.00 457 THR A O 1
ATOM 3711 N N . PHE A 1 458 ? 0.465 -21.617 52.048 1.00 76.19 458 PHE A N 1
ATOM 3712 C CA . PHE A 1 458 ? 1.332 -22.661 51.485 1.00 76.19 458 PHE A CA 1
ATOM 3713 C C . PHE A 1 458 ? 2.496 -22.128 50.630 1.00 76.19 458 PHE A C 1
ATOM 3715 O O . PHE A 1 458 ? 3.335 -22.913 50.166 1.00 76.19 458 PHE A O 1
ATOM 3722 N N . ILE A 1 459 ? 2.537 -20.819 50.365 1.00 80.31 459 ILE A N 1
ATOM 3723 C CA . ILE A 1 459 ? 3.604 -20.173 49.602 1.00 80.31 459 ILE A CA 1
ATOM 3724 C C . ILE A 1 459 ? 4.731 -19.788 50.566 1.00 80.31 459 ILE A C 1
ATOM 3726 O O . ILE A 1 459 ? 4.677 -18.769 51.253 1.00 80.31 459 ILE A O 1
ATOM 3730 N N . ASN A 1 460 ? 5.782 -20.608 50.599 1.00 87.31 460 ASN A N 1
ATOM 3731 C CA . ASN A 1 460 ? 7.007 -20.328 51.344 1.00 87.31 460 ASN A CA 1
ATOM 3732 C C . ASN A 1 460 ? 8.193 -20.070 50.396 1.00 87.31 460 ASN A C 1
ATOM 3734 O O . ASN A 1 460 ? 8.165 -20.423 49.215 1.00 87.31 460 ASN A O 1
ATOM 3738 N N . ARG A 1 461 ? 9.251 -19.440 50.923 1.00 85.81 461 ARG A N 1
ATOM 3739 C CA . ARG A 1 461 ? 10.427 -19.019 50.140 1.00 85.81 461 ARG A CA 1
ATOM 3740 C C . ARG A 1 461 ? 11.119 -20.190 49.422 1.00 85.81 461 ARG A C 1
ATOM 3742 O O . ARG A 1 461 ? 11.579 -20.005 48.301 1.00 85.81 461 ARG A O 1
ATOM 3749 N N . HIS A 1 462 ? 11.133 -21.384 50.022 1.00 88.44 462 HIS A N 1
ATOM 3750 C CA . HIS A 1 462 ? 11.718 -22.597 49.432 1.00 88.44 462 HIS A CA 1
ATOM 3751 C C . HIS A 1 462 ? 10.936 -23.056 48.199 1.00 88.44 462 HIS A C 1
ATOM 3753 O O . HIS A 1 462 ? 11.499 -23.223 47.125 1.00 88.44 462 HIS A O 1
ATOM 3759 N N . ARG A 1 463 ? 9.610 -23.137 48.314 1.00 81.62 463 ARG A N 1
ATOM 3760 C CA . ARG A 1 463 ? 8.733 -23.529 47.209 1.00 81.62 463 ARG A CA 1
ATOM 3761 C C . ARG A 1 463 ? 8.786 -22.541 46.045 1.00 81.62 463 ARG A C 1
ATOM 3763 O O . ARG A 1 463 ? 8.697 -22.944 44.888 1.00 81.62 463 ARG A O 1
ATOM 3770 N N . VAL A 1 464 ? 8.923 -21.248 46.342 1.00 80.06 464 VAL A N 1
ATOM 3771 C CA . VAL A 1 464 ? 9.099 -20.213 45.315 1.00 80.06 464 VAL A CA 1
ATOM 3772 C C . VAL A 1 464 ? 10.463 -20.350 44.644 1.00 80.06 464 VAL A C 1
ATOM 3774 O O . VAL A 1 464 ? 10.519 -20.315 43.419 1.00 80.06 464 VAL A O 1
ATOM 3777 N N . ALA A 1 465 ? 11.531 -20.579 45.412 1.00 84.38 465 ALA A N 1
ATOM 3778 C CA . ALA A 1 465 ? 12.879 -20.819 44.892 1.00 84.38 465 ALA A CA 1
ATOM 3779 C C . ALA A 1 465 ? 12.915 -22.010 43.920 1.00 84.38 465 ALA A C 1
ATOM 3781 O O . ALA A 1 465 ? 13.428 -21.875 42.806 1.00 84.38 465 ALA A O 1
ATOM 3782 N N . ASP A 1 466 ? 12.265 -23.115 44.291 1.00 79.25 466 ASP A N 1
ATOM 3783 C CA . ASP A 1 466 ? 12.126 -24.304 43.448 1.00 79.25 466 ASP A CA 1
ATOM 3784 C C . ASP A 1 466 ? 11.326 -24.010 42.172 1.00 79.25 466 ASP A C 1
ATOM 3786 O O . ASP A 1 466 ? 11.732 -24.400 41.077 1.00 79.25 466 ASP A O 1
ATOM 3790 N N . LYS A 1 467 ? 10.209 -23.275 42.286 1.00 77.31 467 LYS A N 1
ATOM 3791 C CA . LYS A 1 467 ? 9.345 -22.938 41.141 1.00 77.31 467 LYS A CA 1
ATOM 3792 C C . LYS A 1 467 ? 9.968 -21.953 40.156 1.00 77.31 467 LYS A C 1
ATOM 3794 O O . LYS A 1 467 ? 9.686 -22.057 38.965 1.00 77.31 467 LYS A O 1
ATOM 3799 N N . VAL A 1 468 ? 10.788 -21.012 40.624 1.00 77.94 468 VAL A N 1
ATOM 3800 C CA . VAL A 1 468 ? 11.467 -20.031 39.757 1.00 77.94 468 VAL A CA 1
ATOM 3801 C C . VAL A 1 468 ? 12.880 -20.462 39.348 1.00 77.94 468 VAL A C 1
ATOM 3803 O O . VAL A 1 468 ? 13.552 -19.732 38.618 1.00 77.94 468 VAL A O 1
ATOM 3806 N N . HIS A 1 469 ? 13.339 -21.634 39.802 1.00 80.69 469 HIS A N 1
ATOM 3807 C CA . HIS A 1 469 ? 14.697 -22.150 39.599 1.00 80.69 469 HIS A CA 1
ATOM 3808 C C . HIS A 1 469 ? 15.780 -21.135 40.018 1.00 80.69 469 HIS A C 1
ATOM 3810 O O . HIS A 1 469 ? 16.646 -20.725 39.228 1.00 80.69 469 HIS A O 1
ATOM 3816 N N . ARG A 1 470 ? 15.702 -20.673 41.271 1.00 87.56 470 ARG A N 1
ATOM 3817 C CA . ARG A 1 470 ? 16.647 -19.728 41.894 1.00 87.56 470 ARG A CA 1
ATOM 3818 C C . ARG A 1 470 ? 17.026 -20.193 43.297 1.00 87.56 470 ARG A C 1
ATOM 3820 O O . ARG A 1 470 ? 16.368 -21.054 43.861 1.00 87.56 470 ARG A O 1
ATOM 3827 N N . SER A 1 471 ? 18.090 -19.626 43.865 1.00 89.62 471 SER A N 1
ATOM 3828 C CA . SER A 1 471 ? 18.470 -19.927 45.247 1.00 89.62 471 SER A CA 1
ATOM 3829 C C . SER A 1 471 ? 17.473 -19.321 46.239 1.00 89.62 471 SER A C 1
ATOM 3831 O O . SER A 1 471 ? 16.894 -18.261 45.994 1.00 89.62 471 SER A O 1
ATOM 3833 N N . VAL A 1 472 ? 17.313 -19.961 47.399 1.00 90.69 472 VAL A N 1
ATOM 3834 C CA . VAL A 1 472 ? 16.495 -19.427 48.504 1.00 90.69 472 VAL A CA 1
ATOM 3835 C C . VAL A 1 472 ? 17.015 -18.058 48.960 1.00 90.69 472 VAL A C 1
ATOM 3837 O O . VAL A 1 472 ? 16.216 -17.190 49.305 1.00 90.69 472 VAL A O 1
ATOM 3840 N N . GLN A 1 473 ? 18.332 -17.828 48.877 1.00 87.44 473 GLN A N 1
ATOM 3841 C CA . GLN A 1 473 ? 18.941 -16.523 49.147 1.00 87.44 473 GLN A CA 1
ATOM 3842 C C . GLN A 1 473 ? 18.458 -15.457 48.157 1.00 87.44 473 GLN A C 1
ATOM 3844 O O . GLN A 1 473 ? 17.966 -14.422 48.585 1.00 87.44 473 GLN A O 1
ATOM 3849 N N . PHE A 1 474 ? 18.481 -15.739 46.846 1.00 87.31 474 PHE A N 1
ATOM 3850 C CA . PHE A 1 474 ? 17.944 -14.824 45.833 1.00 87.31 474 PHE A CA 1
ATOM 3851 C C . PHE A 1 474 ? 16.469 -14.508 46.091 1.00 87.31 474 PHE A C 1
ATOM 3853 O O . PHE A 1 474 ? 16.054 -13.356 45.990 1.00 87.31 474 PHE A O 1
ATOM 3860 N N . VAL A 1 475 ? 15.668 -15.524 46.435 1.00 85.56 475 VAL A N 1
ATOM 3861 C CA . VAL A 1 475 ? 14.262 -15.306 46.782 1.00 85.56 475 VAL A CA 1
ATOM 3862 C C . VAL A 1 475 ? 14.158 -14.409 48.003 1.00 85.56 475 VAL A C 1
ATOM 3864 O O . VAL A 1 475 ? 13.393 -13.465 47.938 1.00 85.56 475 VAL A O 1
ATOM 3867 N N . THR A 1 476 ? 14.944 -14.640 49.055 1.00 87.50 476 THR A N 1
ATOM 3868 C CA . THR A 1 476 ? 14.947 -13.846 50.296 1.00 87.50 476 THR A CA 1
ATOM 3869 C C . THR A 1 476 ? 15.325 -12.385 50.043 1.00 87.50 476 THR A C 1
ATOM 3871 O O . THR A 1 476 ? 14.555 -11.498 50.408 1.00 87.50 476 THR A O 1
ATOM 3874 N N . ASP A 1 477 ? 16.417 -12.138 49.315 1.00 83.12 477 ASP A N 1
ATOM 3875 C CA . ASP A 1 477 ? 16.911 -10.793 48.982 1.00 83.12 477 ASP A CA 1
ATOM 3876 C C . ASP A 1 477 ? 15.902 -9.981 48.151 1.00 83.12 477 ASP A C 1
ATOM 3878 O O . ASP A 1 477 ? 15.871 -8.753 48.210 1.00 83.12 477 ASP A O 1
ATOM 3882 N N . TRP A 1 478 ? 15.077 -10.658 47.346 1.00 82.00 478 TRP A N 1
ATOM 3883 C CA . TRP A 1 478 ? 14.020 -10.038 46.539 1.00 82.00 478 TRP A CA 1
ATOM 3884 C C . TRP A 1 478 ? 12.640 -10.076 47.207 1.00 82.00 478 TRP A C 1
ATOM 3886 O O . TRP A 1 478 ? 11.746 -9.344 46.789 1.00 82.00 478 TRP A O 1
ATOM 3896 N N . TRP A 1 479 ? 12.456 -10.903 48.239 1.00 81.44 479 TRP A N 1
ATOM 3897 C CA . TRP A 1 479 ? 11.211 -11.031 49.001 1.00 81.44 479 TRP A CA 1
ATOM 3898 C C . TRP A 1 479 ? 10.964 -9.813 49.877 1.00 81.44 479 TRP A C 1
ATOM 3900 O O . TRP A 1 479 ? 9.819 -9.500 50.171 1.00 81.44 479 TRP A O 1
ATOM 3910 N N . GLU A 1 480 ? 12.018 -9.140 50.327 1.00 78.69 480 GLU A N 1
ATOM 3911 C CA . GLU A 1 480 ? 11.923 -8.018 51.270 1.00 78.69 480 GLU A CA 1
ATOM 3912 C C . GLU A 1 480 ? 11.995 -6.655 50.572 1.00 78.69 480 GLU A C 1
ATOM 3914 O O . GLU A 1 480 ? 11.702 -5.631 51.184 1.00 78.69 480 GLU A O 1
ATOM 3919 N N . LYS A 1 481 ? 12.280 -6.629 49.263 1.00 81.38 481 LYS A N 1
ATOM 3920 C CA . LYS A 1 481 ? 12.278 -5.386 48.490 1.00 81.38 481 LYS A CA 1
ATOM 3921 C C . LYS A 1 481 ? 10.852 -4.837 48.326 1.00 81.38 481 LYS A C 1
ATOM 3923 O O . LYS A 1 481 ? 9.931 -5.598 47.997 1.00 81.38 481 LYS A O 1
ATOM 3928 N N . PRO A 1 482 ? 10.638 -3.531 48.541 1.00 75.94 482 PRO A N 1
ATOM 3929 C CA . PRO A 1 482 ? 9.386 -2.876 48.189 1.00 75.94 482 PRO A CA 1
ATOM 3930 C C . PRO A 1 482 ? 9.240 -2.783 46.659 1.00 75.94 482 PRO A C 1
ATOM 3932 O O . PRO A 1 482 ? 10.203 -2.980 45.907 1.00 75.94 482 PRO A O 1
ATOM 3935 N N . TYR A 1 483 ? 8.003 -2.591 46.191 1.00 69.06 483 TYR A N 1
ATOM 3936 C CA . TYR A 1 483 ? 7.664 -2.676 44.766 1.00 69.06 483 TYR A CA 1
ATOM 3937 C C . TYR A 1 483 ? 8.497 -1.685 43.941 1.00 69.06 483 TYR A C 1
ATOM 3939 O O . TYR A 1 483 ? 9.129 -2.083 42.973 1.00 69.06 483 TYR A O 1
ATOM 3947 N N . ASP A 1 484 ? 8.607 -0.438 44.389 1.00 68.44 484 ASP A N 1
ATOM 3948 C CA . ASP A 1 484 ? 9.430 0.632 43.812 1.00 68.44 484 ASP A CA 1
ATOM 3949 C C . ASP A 1 484 ? 10.917 0.260 43.650 1.00 68.44 484 ASP A C 1
ATOM 3951 O O . ASP A 1 484 ? 11.500 0.504 42.596 1.00 68.44 484 ASP A O 1
ATOM 3955 N N . GLN A 1 485 ? 11.524 -0.423 44.623 1.00 70.12 485 GLN A N 1
ATOM 3956 C CA . GLN A 1 485 ? 12.915 -0.890 44.527 1.00 70.12 485 GLN A CA 1
ATOM 3957 C C . GLN A 1 485 ? 13.095 -2.099 43.603 1.00 70.12 485 GLN A C 1
ATOM 3959 O O . GLN A 1 485 ? 14.192 -2.331 43.093 1.00 70.12 485 GLN A O 1
ATOM 3964 N N . CYS A 1 486 ? 12.031 -2.864 43.345 1.00 66.56 486 CYS A N 1
ATOM 3965 C CA . CYS A 1 486 ? 12.048 -3.930 42.339 1.00 66.56 486 CYS A CA 1
ATOM 3966 C C . CYS A 1 486 ? 12.072 -3.379 40.902 1.00 66.56 486 CYS A C 1
ATOM 3968 O O . CYS A 1 486 ? 12.388 -4.129 39.973 1.00 66.56 486 CYS A O 1
ATOM 3970 N N . PHE A 1 487 ? 11.748 -2.091 40.731 1.00 60.44 487 PHE A N 1
ATOM 3971 C CA . PHE A 1 487 ? 11.834 -1.341 39.475 1.00 60.44 487 PHE A CA 1
ATOM 3972 C C . PHE A 1 487 ? 12.843 -0.194 39.537 1.00 60.44 487 PHE A C 1
ATOM 3974 O O . PHE A 1 487 ? 12.876 0.600 38.599 1.00 60.44 487 PHE A O 1
ATOM 3981 N N . ALA A 1 488 ? 13.658 -0.101 40.598 1.00 59.31 488 ALA A N 1
ATOM 3982 C CA . ALA A 1 488 ? 14.733 0.877 40.662 1.00 59.31 488 ALA A CA 1
ATOM 3983 C C . ALA A 1 488 ? 15.629 0.665 39.443 1.00 59.31 488 ALA A C 1
ATOM 3985 O O . ALA A 1 488 ? 16.300 -0.360 39.294 1.00 59.31 488 ALA A O 1
ATOM 3986 N N . ASP A 1 489 ? 15.545 1.624 38.532 1.00 50.53 489 ASP A N 1
ATOM 3987 C CA . ASP A 1 489 ? 16.226 1.589 37.262 1.00 50.53 489 ASP A CA 1
ATOM 3988 C C . ASP A 1 489 ? 17.720 1.694 37.572 1.00 50.53 489 ASP A C 1
ATOM 3990 O O . ASP A 1 489 ? 18.223 2.736 37.996 1.00 50.53 489 ASP A O 1
ATOM 3994 N N . TYR A 1 490 ? 18.459 0.597 37.404 1.00 57.69 490 TYR A N 1
ATOM 3995 C CA . TYR A 1 490 ? 19.921 0.605 37.506 1.00 57.69 490 TYR A CA 1
ATOM 3996 C C . TYR A 1 490 ? 20.563 1.385 36.338 1.00 57.69 490 TYR A C 1
ATOM 3998 O O . TYR A 1 490 ? 21.740 1.196 36.042 1.00 57.69 490 TYR A O 1
ATOM 4006 N N . SER A 1 491 ? 19.821 2.278 35.679 1.00 55.94 491 SER A N 1
ATOM 4007 C CA . SER A 1 491 ? 20.267 3.142 34.587 1.00 55.94 491 SER A CA 1
ATOM 4008 C C . SER A 1 491 ? 21.422 4.060 34.994 1.00 55.94 491 SER A C 1
ATOM 4010 O O . SER A 1 491 ? 22.243 4.423 34.157 1.00 55.94 491 SER A O 1
ATOM 4012 N N . ASN A 1 492 ? 21.598 4.343 36.289 1.00 55.56 492 ASN A N 1
ATOM 4013 C CA . ASN A 1 492 ? 22.779 5.059 36.793 1.00 55.56 492 ASN A CA 1
ATOM 4014 C C . ASN A 1 492 ? 24.068 4.213 36.823 1.00 55.56 492 ASN A C 1
ATOM 4016 O O . ASN A 1 492 ? 25.155 4.766 36.990 1.00 55.56 492 ASN A O 1
ATOM 4020 N N . ALA A 1 493 ? 23.980 2.893 36.638 1.00 59.06 493 ALA A N 1
ATOM 4021 C CA . ALA A 1 493 ? 25.135 2.011 36.461 1.00 59.06 493 ALA A CA 1
ATOM 4022 C C . ALA A 1 493 ? 25.537 1.863 34.981 1.00 59.06 493 ALA A C 1
ATOM 4024 O O . ALA A 1 493 ? 26.266 0.932 34.621 1.00 59.06 493 ALA A O 1
ATOM 4025 N N . ASP A 1 494 ? 25.066 2.761 34.108 1.00 59.25 494 ASP A N 1
ATOM 4026 C CA . ASP A 1 494 ? 25.406 2.707 32.698 1.00 59.25 494 ASP A CA 1
ATOM 4027 C C . ASP A 1 494 ? 26.905 2.901 32.468 1.00 59.25 494 ASP A C 1
ATOM 4029 O O . ASP A 1 494 ? 27.609 3.712 33.081 1.00 59.25 494 ASP A O 1
ATOM 4033 N N . ARG A 1 495 ? 27.418 2.125 31.517 1.00 70.81 495 ARG A N 1
ATOM 4034 C CA . ARG A 1 495 ? 28.812 2.203 31.094 1.00 70.81 495 ARG A CA 1
ATOM 4035 C C . ARG A 1 495 ? 29.109 3.628 30.615 1.00 70.81 495 ARG A C 1
ATOM 4037 O O . ARG A 1 495 ? 28.424 4.122 29.721 1.00 70.81 495 ARG A O 1
ATOM 4044 N N . LYS A 1 496 ? 30.177 4.248 31.145 1.00 75.38 496 LYS A N 1
ATOM 4045 C CA . LYS A 1 496 ? 30.658 5.576 30.708 1.00 75.38 496 LYS A CA 1
ATOM 4046 C C . LYS A 1 496 ? 30.605 5.700 29.181 1.00 75.38 496 LYS A C 1
ATOM 4048 O O . LYS A 1 496 ? 31.062 4.802 28.463 1.00 75.38 496 LYS A O 1
ATOM 4053 N N . LEU A 1 497 ? 30.057 6.817 28.695 1.00 75.12 497 LEU A N 1
ATOM 4054 C CA . LEU A 1 497 ? 29.933 7.097 27.265 1.00 75.12 497 LEU A CA 1
ATOM 4055 C C . LEU A 1 497 ? 31.293 6.937 26.576 1.00 75.12 497 LEU A C 1
ATOM 4057 O O . LEU A 1 497 ? 32.286 7.533 26.979 1.00 75.12 497 LEU A O 1
ATOM 4061 N N . LYS A 1 498 ? 31.327 6.154 25.492 1.00 82.31 498 LYS A N 1
ATOM 4062 C CA . LYS A 1 498 ? 32.550 5.887 24.711 1.00 82.31 498 LYS A CA 1
ATOM 4063 C C . LYS A 1 498 ? 33.099 7.112 23.956 1.00 82.31 498 LYS A C 1
ATOM 4065 O O . LYS A 1 498 ? 34.117 6.986 23.288 1.00 82.31 498 LYS A O 1
ATOM 4070 N N . LEU A 1 499 ? 32.412 8.256 23.990 1.00 91.69 499 LEU A N 1
ATOM 4071 C CA . LEU A 1 499 ? 32.766 9.463 23.241 1.00 91.69 499 LEU A CA 1
ATOM 4072 C C . LEU A 1 499 ? 33.242 10.558 24.190 1.00 91.69 499 LEU A C 1
ATOM 4074 O O . LEU A 1 499 ? 32.443 11.074 24.973 1.00 91.69 499 LEU A O 1
ATOM 4078 N N . SER A 1 500 ? 34.507 10.952 24.063 1.00 93.31 500 SER A N 1
ATOM 4079 C CA . SER A 1 500 ? 35.034 12.131 24.748 1.00 93.31 500 SER A CA 1
ATOM 4080 C C . SER A 1 500 ? 34.354 13.414 24.237 1.00 93.31 500 SER A C 1
ATOM 4082 O O . SER A 1 500 ? 33.894 13.448 23.090 1.00 93.31 500 SER A O 1
ATOM 4084 N N . PRO A 1 501 ? 34.327 14.504 25.025 1.00 94.12 501 PRO A N 1
ATOM 4085 C CA . PRO A 1 501 ? 33.841 15.805 24.555 1.00 94.12 501 PRO A CA 1
ATOM 4086 C C . PRO A 1 501 ? 34.554 16.292 23.280 1.00 94.12 501 PRO A C 1
ATOM 4088 O O . PRO A 1 501 ? 33.932 16.860 22.385 1.00 94.12 501 PRO A O 1
ATOM 4091 N N . ALA A 1 502 ? 35.851 15.997 23.141 1.00 93.88 502 ALA A N 1
ATOM 4092 C CA . ALA A 1 502 ? 36.635 16.353 21.961 1.00 93.88 502 ALA A CA 1
ATOM 4093 C C . ALA A 1 502 ? 36.200 15.579 20.704 1.00 93.88 502 ALA A C 1
ATOM 4095 O O . ALA A 1 502 ? 36.175 16.142 19.606 1.00 93.88 502 ALA A O 1
ATOM 4096 N N . SER A 1 503 ? 35.853 14.299 20.853 1.00 95.69 503 SER A N 1
ATOM 4097 C CA . SER A 1 503 ? 35.240 13.491 19.798 1.00 95.69 503 SER A CA 1
ATOM 4098 C C . SER A 1 503 ? 33.847 14.011 19.427 1.00 95.69 503 SER A C 1
ATOM 4100 O O . SER A 1 503 ? 33.516 14.098 18.244 1.00 95.69 503 SER A O 1
ATOM 4102 N N . GLN A 1 504 ? 33.043 14.408 20.417 1.00 95.75 504 GLN A N 1
ATOM 4103 C CA . GLN A 1 504 ? 31.706 14.974 20.202 1.00 95.75 504 GLN A CA 1
ATOM 4104 C C . GLN A 1 504 ? 31.753 16.272 19.377 1.00 95.75 504 GLN A C 1
ATOM 4106 O O . GLN A 1 504 ? 31.022 16.386 18.392 1.00 95.75 504 GLN A O 1
ATOM 4111 N N . ASP A 1 505 ? 32.675 17.193 19.680 1.00 95.06 505 ASP A N 1
ATOM 4112 C CA . ASP A 1 505 ? 32.874 18.431 18.904 1.00 95.06 505 ASP A CA 1
ATOM 4113 C C . ASP A 1 505 ? 33.288 18.151 17.446 1.00 95.06 505 ASP A C 1
ATOM 4115 O O . ASP A 1 505 ? 32.780 18.775 16.508 1.00 95.06 505 ASP A O 1
ATOM 4119 N N . ILE A 1 506 ? 34.150 17.149 17.216 1.00 94.50 506 ILE A N 1
ATOM 4120 C CA . ILE A 1 506 ? 34.495 16.715 15.852 1.00 94.50 506 ILE A CA 1
ATOM 4121 C C . ILE A 1 506 ? 33.245 16.232 15.111 1.00 94.50 506 ILE A C 1
ATOM 4123 O O . ILE A 1 506 ? 33.039 16.615 13.954 1.00 94.50 506 ILE A O 1
ATOM 4127 N N . ILE A 1 507 ? 32.413 15.406 15.757 1.00 94.00 507 ILE A N 1
ATOM 4128 C CA . ILE A 1 507 ? 31.170 14.905 15.159 1.00 94.00 507 ILE A CA 1
ATOM 4129 C C . ILE A 1 507 ? 30.230 16.073 14.854 1.00 94.00 507 ILE A C 1
ATOM 4131 O O . ILE A 1 507 ? 29.681 16.127 13.750 1.00 94.00 507 ILE A O 1
ATOM 4135 N N . PHE A 1 508 ? 30.082 17.029 15.771 1.00 93.06 508 PHE A N 1
ATOM 4136 C CA . PHE A 1 508 ? 29.215 18.191 15.597 1.00 93.06 508 PHE A CA 1
ATOM 4137 C C . PHE A 1 508 ? 29.669 19.069 14.423 1.00 93.06 508 PHE A C 1
ATOM 4139 O O . PHE A 1 508 ? 28.895 19.289 13.489 1.00 93.06 508 PHE A O 1
ATOM 4146 N N . LYS A 1 509 ? 30.946 19.478 14.377 1.00 92.50 509 LYS A N 1
ATOM 4147 C CA . LYS A 1 509 ? 31.529 20.264 13.267 1.00 92.50 509 LYS A CA 1
ATOM 4148 C C . LYS A 1 509 ? 31.423 19.547 11.922 1.00 92.50 509 LYS A C 1
ATOM 4150 O O . LYS A 1 509 ? 31.124 20.161 10.896 1.00 92.50 509 LYS A O 1
ATOM 4155 N N . ALA A 1 510 ? 31.658 18.236 11.914 1.00 90.00 510 ALA A N 1
ATOM 4156 C CA . ALA A 1 510 ? 31.556 17.427 10.706 1.00 90.00 510 ALA A CA 1
ATOM 4157 C C . ALA A 1 510 ? 30.112 17.284 10.202 1.00 90.00 510 ALA A C 1
ATOM 4159 O O . ALA A 1 510 ? 29.914 17.093 9.002 1.00 90.00 510 ALA A O 1
ATOM 4160 N N . SER A 1 511 ? 29.125 17.361 11.097 1.00 87.75 511 SER A N 1
ATOM 4161 C CA . SER A 1 511 ? 27.699 17.253 10.762 1.00 87.75 511 SER A CA 1
ATOM 4162 C C . SER A 1 511 ? 27.112 18.596 10.321 1.00 87.75 511 SER A C 1
ATOM 4164 O O . SER A 1 511 ? 26.353 18.627 9.359 1.00 87.75 511 SER A O 1
ATOM 4166 N N . SER A 1 512 ? 27.510 19.700 10.961 1.00 81.88 512 SER A N 1
ATOM 4167 C CA . SER A 1 512 ? 26.998 21.045 10.666 1.00 81.88 512 SER A CA 1
ATOM 4168 C C . SER A 1 512 ? 27.659 21.699 9.450 1.00 81.88 512 SER A C 1
ATOM 4170 O O . SER A 1 512 ? 26.963 22.273 8.617 1.00 81.88 512 SER A O 1
ATOM 4172 N N . ARG A 1 513 ? 28.991 21.605 9.309 1.00 72.94 513 ARG A N 1
ATOM 4173 C CA . ARG A 1 513 ? 29.739 22.377 8.295 1.00 72.94 513 ARG A CA 1
ATOM 4174 C C . ARG A 1 513 ? 30.158 21.571 7.073 1.00 72.94 513 ARG A C 1
ATOM 4176 O O . ARG A 1 513 ? 30.087 22.067 5.958 1.00 72.94 513 ARG A O 1
ATOM 4183 N N . GLN A 1 514 ? 30.637 20.345 7.277 1.00 66.75 514 GLN A N 1
ATOM 4184 C CA . GLN A 1 514 ? 31.360 19.600 6.232 1.00 66.75 514 GLN A CA 1
ATOM 4185 C C . GLN A 1 514 ? 30.600 18.384 5.687 1.00 66.75 514 GLN A C 1
ATOM 4187 O O . GLN A 1 514 ? 31.087 17.736 4.767 1.00 66.75 514 GLN A O 1
ATOM 4192 N N . ARG A 1 515 ? 29.432 18.059 6.264 1.00 78.00 515 ARG A N 1
ATOM 4193 C CA . ARG A 1 515 ? 28.544 16.953 5.853 1.00 78.00 515 ARG A CA 1
ATOM 4194 C C . ARG A 1 515 ? 29.284 15.620 5.636 1.00 78.00 515 ARG A C 1
ATOM 4196 O O . ARG A 1 515 ? 29.003 14.877 4.701 1.00 78.00 515 ARG A O 1
ATOM 4203 N N . LYS A 1 516 ? 30.250 15.304 6.505 1.00 85.94 516 LYS A N 1
ATOM 4204 C CA . LYS A 1 516 ? 31.111 14.115 6.355 1.00 85.94 516 LYS A CA 1
ATOM 4205 C C . LYS A 1 516 ? 30.400 12.835 6.802 1.00 85.94 516 LYS A C 1
ATOM 4207 O O . LYS A 1 516 ? 29.691 12.823 7.818 1.00 85.94 516 LYS A O 1
ATOM 4212 N N . SER A 1 517 ? 30.637 11.737 6.079 1.00 89.56 517 SER A N 1
ATOM 4213 C CA . SER A 1 517 ? 30.107 10.409 6.421 1.00 89.56 517 SER A CA 1
ATOM 4214 C C . SER A 1 517 ? 30.655 9.914 7.765 1.00 89.56 517 SER A C 1
ATOM 4216 O O . SER A 1 517 ? 31.762 10.274 8.166 1.00 89.56 517 SER A O 1
ATOM 4218 N N . CYS A 1 518 ? 29.902 9.063 8.472 1.00 92.06 518 CYS A N 1
ATOM 4219 C CA . CYS A 1 518 ? 30.322 8.537 9.779 1.00 92.06 518 CYS A CA 1
ATOM 4220 C C . CYS A 1 518 ? 31.675 7.801 9.710 1.00 92.06 518 CYS A C 1
ATOM 4222 O O . CYS A 1 518 ? 32.428 7.836 10.676 1.00 92.06 518 CYS A O 1
ATOM 4224 N N . SER A 1 519 ? 32.014 7.182 8.571 1.00 92.62 519 SER A N 1
ATOM 4225 C CA . SER A 1 519 ? 33.318 6.537 8.355 1.00 92.62 519 SER A CA 1
ATOM 4226 C C . SER A 1 519 ? 34.467 7.546 8.301 1.00 92.62 519 SER A C 1
ATOM 4228 O O . SER A 1 519 ? 35.511 7.318 8.901 1.00 92.62 519 SER A O 1
ATOM 4230 N N . VAL A 1 520 ? 34.276 8.675 7.611 1.00 93.12 520 VAL A N 1
ATOM 4231 C CA . VAL A 1 520 ? 35.289 9.741 7.530 1.00 93.12 520 VAL A CA 1
ATOM 4232 C C . VAL A 1 520 ? 35.480 10.398 8.895 1.00 93.12 520 VAL A C 1
ATOM 4234 O O . VAL A 1 520 ? 36.604 10.680 9.294 1.00 93.12 520 VAL A O 1
ATOM 4237 N N . VAL A 1 521 ? 34.391 10.601 9.641 1.00 94.19 521 VAL A N 1
ATOM 4238 C CA . VAL A 1 521 ? 34.466 11.141 11.005 1.00 94.19 521 VAL A CA 1
ATOM 4239 C C . VAL A 1 521 ? 35.165 10.162 11.952 1.00 94.19 521 VAL A C 1
ATOM 4241 O O . VAL A 1 521 ? 35.978 10.600 12.754 1.00 94.19 521 VAL A O 1
ATOM 4244 N N . ALA A 1 522 ? 34.924 8.852 11.818 1.00 95.19 522 ALA A N 1
ATOM 4245 C CA . ALA A 1 522 ? 35.636 7.830 12.590 1.00 95.19 522 ALA A CA 1
ATOM 4246 C C . ALA A 1 522 ? 37.145 7.859 12.325 1.00 95.19 522 ALA A C 1
ATOM 4248 O O . ALA A 1 522 ? 37.915 7.870 13.278 1.00 95.19 522 ALA A O 1
ATOM 4249 N N . LYS A 1 523 ? 37.563 7.942 11.052 1.00 95.75 523 LYS A N 1
ATOM 4250 C CA . LYS A 1 523 ? 38.982 8.090 10.686 1.00 95.75 523 LYS A CA 1
ATOM 4251 C C . LYS A 1 523 ? 39.590 9.356 11.298 1.00 95.75 523 LYS A C 1
ATOM 4253 O O . LYS A 1 523 ? 40.625 9.275 11.942 1.00 95.75 523 LYS A O 1
ATOM 4258 N N . LYS A 1 524 ? 38.883 10.488 11.210 1.00 95.00 524 LYS A N 1
ATOM 4259 C CA . LYS A 1 524 ? 39.325 11.767 11.788 1.00 95.00 524 LYS A CA 1
ATOM 4260 C C . LYS A 1 524 ? 39.434 11.747 13.319 1.00 95.00 524 LYS A C 1
ATOM 4262 O O . LYS A 1 524 ? 40.249 12.461 13.888 1.00 95.00 524 LYS A O 1
ATOM 4267 N N . ILE A 1 525 ? 38.592 10.970 14.001 1.00 96.06 525 ILE A N 1
ATOM 4268 C CA . ILE A 1 525 ? 38.714 10.756 15.450 1.00 96.06 525 ILE A CA 1
ATOM 4269 C C . ILE A 1 525 ? 39.901 9.836 15.752 1.00 96.06 525 ILE A C 1
ATOM 4271 O O . ILE A 1 525 ? 40.651 10.125 16.673 1.00 96.06 525 ILE A O 1
ATOM 4275 N N . ALA A 1 526 ? 40.104 8.783 14.955 1.00 95.19 526 ALA A N 1
ATOM 4276 C CA . ALA A 1 526 ? 41.216 7.845 15.117 1.00 95.19 526 ALA A CA 1
ATOM 4277 C C . ALA A 1 526 ? 42.602 8.475 14.875 1.00 95.19 526 ALA A C 1
ATOM 4279 O O . ALA A 1 526 ? 43.600 7.956 15.362 1.00 95.19 526 ALA A O 1
ATOM 4280 N N . GLU A 1 527 ? 42.670 9.601 14.158 1.00 95.50 527 GLU A N 1
ATOM 4281 C CA . GLU A 1 527 ? 43.883 10.425 14.035 1.00 95.50 527 GLU A CA 1
ATOM 4282 C C . GLU A 1 527 ? 44.285 11.092 15.367 1.00 95.50 527 GLU A C 1
ATOM 4284 O O . GLU A 1 527 ? 45.431 11.516 15.517 1.00 95.50 527 GLU A O 1
ATOM 4289 N N . LYS A 1 528 ? 43.380 11.184 16.357 1.00 92.50 528 LYS A N 1
ATOM 4290 C CA . LYS A 1 528 ? 43.716 11.682 17.697 1.00 92.50 528 LYS A CA 1
ATOM 4291 C C . LYS A 1 528 ? 44.321 10.565 18.563 1.00 92.50 528 LYS A C 1
ATOM 4293 O O . LYS A 1 528 ? 43.779 9.458 18.601 1.00 92.50 528 LYS A O 1
ATOM 4298 N N . PRO A 1 529 ? 45.395 10.838 19.330 1.00 88.06 529 PRO A N 1
ATOM 4299 C CA . PRO A 1 529 ? 46.031 9.823 20.166 1.00 88.06 529 PRO A CA 1
ATOM 4300 C C . PRO A 1 529 ? 45.046 9.220 21.177 1.00 88.06 529 PRO A C 1
ATOM 4302 O O . PRO A 1 529 ? 44.367 9.954 21.890 1.00 88.06 529 PRO A O 1
ATOM 4305 N N . LYS A 1 530 ? 45.028 7.884 21.286 1.00 85.38 530 LYS A N 1
ATOM 4306 C CA . LYS A 1 530 ? 44.247 7.102 22.272 1.00 85.38 530 LYS A CA 1
ATOM 4307 C C . LYS A 1 530 ? 42.718 7.165 22.136 1.00 85.38 530 LYS A C 1
ATOM 4309 O O . LYS A 1 530 ? 42.026 6.637 23.006 1.00 85.38 530 LYS A O 1
ATOM 4314 N N . GLU A 1 531 ? 42.171 7.727 21.060 1.00 88.38 531 GLU A N 1
ATOM 4315 C CA . GLU A 1 531 ? 40.729 7.694 20.805 1.00 88.38 531 GLU A CA 1
ATOM 4316 C C . GLU A 1 531 ? 40.410 6.773 19.628 1.00 88.38 531 GLU A C 1
ATOM 4318 O O . GLU A 1 531 ? 40.811 7.009 18.495 1.00 88.38 531 GLU A O 1
ATOM 4323 N N . TYR A 1 532 ? 39.644 5.714 19.888 1.00 92.00 532 TYR A N 1
ATOM 4324 C CA . TYR A 1 532 ? 39.101 4.865 18.835 1.00 92.00 532 TYR A CA 1
ATOM 4325 C C . TYR A 1 532 ? 37.588 4.786 18.969 1.00 92.00 532 TYR A C 1
ATOM 4327 O O . TYR A 1 532 ? 37.044 4.289 19.959 1.00 92.00 532 TYR A O 1
ATOM 4335 N N . VAL A 1 533 ? 36.896 5.269 17.942 1.00 94.00 533 VAL A N 1
ATOM 4336 C CA . VAL A 1 533 ? 35.441 5.332 17.916 1.00 94.00 533 VAL A CA 1
ATOM 4337 C C . VAL A 1 533 ? 34.945 4.679 16.638 1.00 94.00 533 VAL A C 1
ATOM 4339 O O . VAL A 1 533 ? 35.287 5.078 15.528 1.00 94.00 533 VAL A O 1
ATOM 4342 N N . THR A 1 534 ? 34.086 3.674 16.790 1.00 94.69 534 THR A N 1
ATOM 4343 C CA . THR A 1 534 ? 33.495 2.993 15.636 1.00 94.69 534 THR A CA 1
ATOM 4344 C C . THR A 1 534 ? 32.512 3.902 14.892 1.00 94.69 534 THR A C 1
ATOM 4346 O O . THR A 1 534 ? 31.813 4.722 15.497 1.00 94.69 534 THR A O 1
ATOM 4349 N N . ARG A 1 535 ? 32.356 3.674 13.581 1.00 94.88 535 ARG A N 1
ATOM 4350 C CA . ARG A 1 535 ? 31.309 4.302 12.752 1.00 94.88 535 ARG A CA 1
ATOM 4351 C C . ARG A 1 535 ? 29.921 4.216 13.405 1.00 94.88 535 ARG A C 1
ATOM 4353 O O . ARG A 1 535 ? 29.154 5.175 13.336 1.00 94.88 535 ARG A O 1
ATOM 4360 N N . ARG A 1 536 ? 29.597 3.079 14.035 1.00 93.62 536 ARG A N 1
ATOM 4361 C CA . ARG A 1 536 ? 28.298 2.837 14.683 1.00 93.62 536 ARG A CA 1
ATOM 4362 C C . ARG A 1 536 ? 28.100 3.723 15.910 1.00 93.62 536 ARG A C 1
ATOM 4364 O O . ARG A 1 536 ? 27.028 4.293 16.063 1.00 93.62 536 ARG A O 1
ATOM 4371 N N . THR A 1 537 ? 29.137 3.909 16.727 1.00 94.38 537 THR A N 1
ATOM 4372 C CA . THR A 1 537 ? 29.096 4.825 17.879 1.00 94.38 537 THR A CA 1
ATOM 4373 C C . THR A 1 537 ? 28.799 6.260 17.435 1.00 94.38 537 THR A C 1
ATOM 4375 O O . THR A 1 537 ? 27.963 6.926 18.039 1.00 94.38 537 THR A O 1
ATOM 4378 N N . ILE A 1 538 ? 29.419 6.715 16.341 1.00 93.94 538 ILE A N 1
ATOM 4379 C CA . ILE A 1 538 ? 29.178 8.051 15.768 1.00 93.94 538 ILE A CA 1
ATOM 4380 C C . ILE A 1 538 ? 27.754 8.171 15.230 1.00 93.94 538 ILE A C 1
ATOM 4382 O O . ILE A 1 538 ? 27.108 9.194 15.437 1.00 93.94 538 ILE A O 1
ATOM 4386 N N . ASN A 1 539 ? 27.252 7.132 14.556 1.00 92.81 539 ASN A N 1
ATOM 4387 C CA . ASN A 1 539 ? 25.884 7.122 14.045 1.00 92.81 539 ASN A CA 1
ATOM 4388 C C . ASN A 1 539 ? 24.853 7.199 15.179 1.00 92.81 539 ASN A C 1
ATOM 4390 O O . ASN A 1 539 ? 23.937 8.012 15.116 1.00 92.81 539 ASN A O 1
ATOM 4394 N N . ASN A 1 540 ? 25.040 6.401 16.233 1.00 91.50 540 ASN A N 1
ATOM 4395 C CA . ASN A 1 540 ? 24.168 6.408 17.407 1.00 91.50 540 ASN A CA 1
ATOM 4396 C C . ASN A 1 540 ? 24.173 7.777 18.093 1.00 91.50 540 ASN A C 1
ATOM 4398 O O . ASN A 1 540 ? 23.114 8.281 18.451 1.00 91.50 540 ASN A O 1
ATOM 4402 N N . TYR A 1 541 ? 25.349 8.397 18.225 1.00 93.19 541 TYR A N 1
ATOM 4403 C CA . TYR A 1 541 ? 25.462 9.747 18.769 1.00 93.19 541 TYR A CA 1
ATOM 4404 C C . TYR A 1 541 ? 24.732 10.772 17.894 1.00 93.19 541 TYR A C 1
ATOM 4406 O O . TYR A 1 541 ? 23.888 11.498 18.396 1.00 93.19 541 TYR A O 1
ATOM 4414 N N . ARG A 1 542 ? 24.960 10.778 16.573 1.00 92.19 542 ARG A N 1
ATOM 4415 C CA . ARG A 1 542 ? 24.249 11.677 15.646 1.00 92.19 542 ARG A CA 1
ATOM 4416 C C . ARG A 1 542 ? 22.731 11.531 15.731 1.00 92.19 542 ARG A C 1
ATOM 4418 O O . ARG A 1 542 ? 22.037 12.538 15.756 1.00 92.19 542 ARG A O 1
ATOM 4425 N N . HIS A 1 543 ? 22.227 10.299 15.797 1.00 88.69 543 HIS A N 1
ATOM 4426 C CA . HIS A 1 543 ? 20.796 10.047 15.959 1.00 88.69 543 HIS A CA 1
ATOM 4427 C C . HIS A 1 543 ? 20.261 10.571 17.292 1.00 88.69 543 HIS A C 1
ATOM 4429 O O . HIS A 1 543 ? 19.224 11.229 17.295 1.00 88.69 543 HIS A O 1
ATOM 4435 N N . ARG A 1 544 ? 20.969 10.311 18.398 1.00 90.38 544 ARG A N 1
ATOM 4436 C CA . ARG A 1 544 ? 20.563 10.755 19.737 1.00 90.38 544 ARG A CA 1
ATOM 4437 C C . ARG A 1 544 ? 20.538 12.279 19.862 1.00 90.38 544 ARG A C 1
ATOM 4439 O O . ARG A 1 544 ? 19.596 12.815 20.422 1.00 90.38 544 ARG A O 1
ATOM 4446 N N . GLU A 1 545 ? 21.524 12.962 19.287 1.00 92.62 545 GLU A N 1
ATOM 4447 C CA . GLU A 1 545 ? 21.619 14.429 19.312 1.00 92.62 545 GLU A CA 1
ATOM 4448 C C . GLU A 1 545 ? 20.812 15.113 18.183 1.00 92.62 545 GLU A C 1
ATOM 4450 O O . GLU A 1 545 ? 20.957 16.309 17.945 1.00 92.62 545 GLU A O 1
ATOM 4455 N N . GLY A 1 546 ? 20.001 14.371 17.415 1.00 89.75 546 GLY A N 1
ATOM 4456 C CA . GLY A 1 546 ? 19.171 14.938 16.342 1.00 89.75 546 GLY A CA 1
ATOM 4457 C C . GLY A 1 546 ? 19.941 15.464 15.119 1.00 89.75 546 GLY A C 1
ATOM 4458 O O . GLY A 1 546 ? 19.368 16.148 14.268 1.00 89.75 546 GLY A O 1
ATOM 4459 N N . LEU A 1 547 ? 21.224 15.124 14.979 1.00 86.38 547 LEU A N 1
ATOM 4460 C CA . LEU A 1 547 ? 22.076 15.498 13.849 1.00 86.38 547 LEU A CA 1
ATOM 4461 C C . LEU A 1 547 ? 21.732 14.638 12.623 1.00 86.38 547 LEU A C 1
ATOM 4463 O O . LEU A 1 547 ? 22.409 13.654 12.309 1.00 86.38 547 LEU A O 1
ATOM 4467 N N . LYS A 1 548 ? 20.648 14.999 11.927 1.00 72.12 548 LYS A N 1
ATOM 4468 C CA . LYS A 1 548 ? 20.189 14.289 10.727 1.00 72.12 548 LYS A CA 1
ATOM 4469 C C . LYS A 1 548 ? 21.218 14.412 9.591 1.00 72.12 548 LYS A C 1
ATOM 4471 O O . LYS A 1 548 ? 21.743 15.501 9.349 1.00 72.12 548 LYS A O 1
ATOM 4476 N N . PRO A 1 549 ? 21.495 13.331 8.843 1.00 61.09 549 PRO A N 1
ATOM 4477 C CA . PRO A 1 549 ? 22.230 13.442 7.592 1.00 61.09 549 PRO A CA 1
ATOM 4478 C C . PRO A 1 549 ? 21.388 14.254 6.598 1.00 61.09 549 PRO A C 1
ATOM 4480 O O . PRO A 1 549 ? 20.301 13.835 6.206 1.00 61.09 549 PRO A O 1
ATOM 4483 N N . PHE A 1 550 ? 21.863 15.438 6.210 1.00 61.81 550 PHE A N 1
ATOM 4484 C CA . PHE A 1 550 ? 21.198 16.238 5.183 1.00 61.81 550 PHE A CA 1
ATOM 4485 C C . PHE A 1 550 ? 21.396 15.588 3.813 1.00 61.81 550 PHE A C 1
ATOM 4487 O O . PHE A 1 550 ? 22.534 15.384 3.384 1.00 61.81 550 PHE A O 1
ATOM 4494 N N . HIS A 1 551 ? 20.299 15.312 3.105 1.00 58.53 551 HIS A N 1
ATOM 4495 C CA . HIS A 1 551 ? 20.365 15.018 1.678 1.00 58.53 551 HIS A CA 1
ATOM 4496 C C . HIS A 1 551 ? 20.755 16.309 0.959 1.00 58.53 551 HIS A C 1
ATOM 4498 O O . HIS A 1 551 ? 20.018 17.294 0.970 1.00 58.53 551 HIS A O 1
ATOM 4504 N N . VAL A 1 552 ? 21.942 16.331 0.359 1.00 58.88 552 VAL A N 1
ATOM 4505 C CA . VAL A 1 552 ? 22.331 17.438 -0.514 1.00 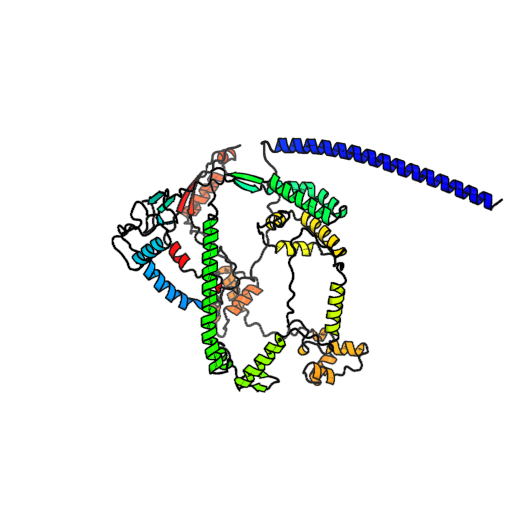58.88 552 VAL A CA 1
ATOM 4506 C C . VAL A 1 552 ? 21.620 17.215 -1.837 1.00 58.88 552 VAL A C 1
ATOM 4508 O O . VAL A 1 552 ? 21.867 16.203 -2.486 1.00 58.88 552 VAL A O 1
ATOM 4511 N N . ILE A 1 553 ? 20.708 18.110 -2.210 1.00 60.34 553 ILE A N 1
ATOM 4512 C CA . ILE A 1 553 ? 20.211 18.165 -3.585 1.00 60.34 553 ILE A CA 1
ATOM 4513 C C . ILE A 1 553 ? 21.331 18.837 -4.385 1.00 60.34 553 ILE A C 1
ATOM 4515 O O . ILE A 1 553 ? 21.652 19.993 -4.077 1.00 60.34 553 ILE A O 1
ATOM 4519 N N . PRO A 1 554 ? 21.990 18.136 -5.325 1.00 58.59 554 PRO A N 1
ATOM 4520 C CA . PRO A 1 554 ? 23.018 18.749 -6.149 1.00 58.59 554 PRO A CA 1
ATOM 4521 C C . PRO A 1 554 ? 22.373 19.897 -6.924 1.00 58.59 554 PRO A C 1
ATOM 4523 O O . PRO A 1 554 ? 21.442 19.696 -7.699 1.00 58.59 554 PRO A O 1
ATOM 4526 N N . LYS A 1 555 ? 22.828 21.122 -6.660 1.00 74.44 555 LYS A N 1
ATOM 4527 C CA . LYS A 1 555 ? 22.456 22.281 -7.466 1.00 74.44 555 LYS A CA 1
ATOM 4528 C C . LYS A 1 555 ? 23.457 22.362 -8.616 1.00 74.44 555 LYS A C 1
ATOM 4530 O O . LYS A 1 555 ? 24.651 22.216 -8.346 1.00 74.44 555 LYS A O 1
ATOM 4535 N N . PRO A 1 556 ? 23.013 22.587 -9.862 1.00 76.69 556 PRO A N 1
ATOM 4536 C CA . PRO A 1 556 ? 23.941 22.816 -10.957 1.00 76.69 556 PRO A CA 1
ATOM 4537 C C . PRO A 1 556 ? 24.846 24.011 -10.610 1.00 76.69 556 PRO A C 1
ATOM 4539 O O . PRO A 1 556 ? 24.347 25.000 -10.053 1.00 76.69 556 PRO A O 1
ATOM 4542 N N . PRO A 1 557 ? 26.164 23.920 -10.867 1.00 79.31 557 PRO A N 1
ATOM 4543 C CA . PRO A 1 557 ? 27.073 25.029 -10.623 1.00 79.31 557 PRO A CA 1
ATOM 4544 C C . PRO A 1 557 ? 26.641 26.221 -11.479 1.00 79.31 557 PRO A C 1
ATOM 4546 O O . PRO A 1 557 ? 26.378 26.084 -12.672 1.00 79.31 557 PRO A O 1
ATOM 4549 N N . LYS A 1 558 ? 26.532 27.394 -10.857 1.00 88.94 558 LYS A N 1
ATOM 4550 C CA . LYS A 1 558 ? 26.232 28.645 -11.555 1.00 88.94 558 LYS A CA 1
ATOM 4551 C C . LYS A 1 558 ? 27.521 29.446 -11.643 1.00 88.94 558 LYS A C 1
ATOM 4553 O O . LYS A 1 558 ? 28.167 29.644 -10.617 1.00 88.94 558 LYS A O 1
ATOM 4558 N N . SER A 1 559 ? 27.888 29.871 -12.848 1.00 91.31 559 SER A N 1
ATOM 4559 C CA . SER A 1 559 ? 28.927 30.880 -13.023 1.00 91.31 559 SER A CA 1
ATOM 4560 C C . SER A 1 559 ? 28.428 32.220 -12.483 1.00 91.31 559 SER A C 1
ATOM 4562 O O . SER A 1 559 ? 27.228 32.415 -12.278 1.00 91.31 559 SER A O 1
ATOM 4564 N N . GLU A 1 560 ? 29.349 33.149 -12.263 1.00 91.50 560 GLU A N 1
ATOM 4565 C CA . GLU A 1 560 ? 29.017 34.514 -11.859 1.00 91.50 560 GLU A CA 1
ATOM 4566 C C . GLU A 1 560 ? 28.112 35.202 -12.893 1.00 91.50 560 GLU A C 1
ATOM 4568 O O . GLU A 1 560 ? 27.100 35.794 -12.524 1.00 91.50 560 GLU A O 1
ATOM 4573 N N . THR A 1 561 ? 28.373 34.983 -14.185 1.00 89.94 561 THR A N 1
ATOM 4574 C CA . THR A 1 561 ? 27.518 35.433 -15.294 1.00 89.94 561 THR A CA 1
ATOM 4575 C C . THR A 1 561 ? 26.099 34.870 -15.192 1.00 89.94 561 THR A C 1
ATOM 4577 O O . THR A 1 561 ? 25.146 35.636 -15.176 1.00 89.94 561 THR A O 1
ATOM 4580 N N . HIS A 1 562 ? 25.927 33.555 -14.975 1.00 91.06 562 HIS A N 1
ATOM 4581 C CA . HIS A 1 562 ? 24.591 32.963 -14.792 1.00 91.06 562 HIS A CA 1
ATOM 4582 C C . HIS A 1 562 ? 23.835 33.535 -13.586 1.00 91.06 562 HIS A C 1
ATOM 4584 O O . HIS A 1 562 ? 22.604 33.496 -13.551 1.00 91.06 562 HIS A O 1
ATOM 4590 N N . ILE A 1 563 ? 24.550 33.971 -12.547 1.00 89.56 563 ILE A N 1
ATOM 4591 C CA . ILE A 1 563 ? 23.938 34.621 -11.387 1.00 89.56 563 ILE A CA 1
ATOM 4592 C C . ILE A 1 563 ? 23.503 36.035 -11.773 1.00 89.56 563 ILE A C 1
ATOM 4594 O O . ILE A 1 563 ? 22.358 36.387 -11.506 1.00 89.56 563 ILE A O 1
ATOM 4598 N N . SER A 1 564 ? 24.378 36.795 -12.431 1.00 91.12 564 SER A N 1
ATOM 4599 C CA . SER A 1 564 ? 24.103 38.157 -12.891 1.00 91.12 564 SER A CA 1
ATOM 4600 C C . SER A 1 564 ? 22.918 38.211 -13.859 1.00 91.12 564 SER A C 1
ATOM 4602 O O . SER A 1 564 ? 21.969 38.937 -13.585 1.00 91.12 564 SER A O 1
ATOM 4604 N N . ASP A 1 565 ? 22.888 37.363 -14.890 1.00 85.94 565 ASP A N 1
ATOM 4605 C CA . ASP A 1 565 ? 21.808 37.332 -15.889 1.00 85.94 565 ASP A CA 1
ATOM 4606 C C . ASP A 1 565 ? 20.453 36.991 -15.262 1.00 85.94 565 ASP A C 1
ATOM 4608 O O . ASP A 1 565 ? 19.421 37.561 -15.609 1.00 85.94 565 ASP A O 1
ATOM 4612 N N . ARG A 1 566 ? 20.442 36.063 -14.297 1.00 89.75 566 ARG A N 1
ATOM 4613 C CA . ARG A 1 566 ? 19.219 35.699 -13.571 1.00 89.75 566 ARG A CA 1
ATOM 4614 C C . ARG A 1 566 ? 18.733 36.825 -12.671 1.00 89.75 566 ARG A C 1
ATOM 4616 O O . ARG A 1 566 ? 17.528 36.996 -12.550 1.00 89.75 566 ARG A O 1
ATOM 4623 N N . LEU A 1 567 ? 19.645 37.541 -12.014 1.00 91.00 567 LEU A N 1
ATOM 4624 C CA . LEU A 1 567 ? 19.287 38.693 -11.188 1.00 91.00 567 LEU A CA 1
ATOM 4625 C C . LEU A 1 567 ? 18.752 39.828 -12.059 1.00 91.00 567 LEU A C 1
ATOM 4627 O O . LEU A 1 567 ? 17.686 40.345 -11.757 1.00 91.00 567 LEU A O 1
ATOM 4631 N N . TRP A 1 568 ? 19.416 40.118 -13.179 1.00 95.31 568 TRP A N 1
ATOM 4632 C CA . TRP A 1 568 ? 18.948 41.090 -14.162 1.00 95.31 568 TRP A CA 1
ATOM 4633 C C . TRP A 1 568 ? 17.562 40.733 -14.711 1.00 95.31 568 TRP A C 1
ATOM 4635 O O . TRP A 1 568 ? 16.680 41.583 -14.721 1.00 95.31 568 TRP A O 1
ATOM 4645 N N . LEU A 1 569 ? 17.332 39.471 -15.099 1.00 82.50 569 LEU A N 1
ATOM 4646 C CA . LEU A 1 569 ? 16.025 39.018 -15.584 1.00 82.50 569 LEU A CA 1
ATOM 4647 C C . LEU A 1 569 ? 14.946 39.156 -14.503 1.00 82.50 569 LEU A C 1
ATOM 4649 O O . LEU A 1 569 ? 13.841 39.592 -14.802 1.00 82.50 569 LEU A O 1
ATOM 4653 N N . CYS A 1 570 ? 15.253 38.798 -13.253 1.00 90.00 570 CYS A N 1
ATOM 4654 C CA . CYS A 1 570 ? 14.329 38.990 -12.135 1.00 90.00 570 CYS A CA 1
ATOM 4655 C C . CYS A 1 570 ? 14.010 40.470 -11.901 1.00 90.00 570 CYS A C 1
ATOM 4657 O O . CYS A 1 570 ? 12.850 40.790 -11.667 1.00 90.00 570 CYS A O 1
ATOM 4659 N N . ASP A 1 571 ? 15.011 41.350 -11.959 1.00 90.31 571 ASP A N 1
ATOM 4660 C CA . ASP A 1 571 ? 14.821 42.794 -11.804 1.00 90.31 571 ASP A CA 1
ATOM 4661 C C . ASP A 1 571 ? 14.002 43.372 -12.965 1.00 90.31 571 ASP A C 1
ATOM 4663 O O . ASP A 1 571 ? 13.111 44.179 -12.734 1.00 90.31 571 ASP A O 1
ATOM 4667 N N . TRP A 1 572 ? 14.224 42.902 -14.194 1.00 88.00 572 TRP A N 1
ATOM 4668 C CA . TRP A 1 572 ? 13.456 43.310 -15.371 1.00 88.00 572 TRP A CA 1
ATOM 4669 C C . TRP A 1 572 ? 11.996 42.828 -15.334 1.00 88.00 572 TRP A C 1
ATOM 4671 O O . TRP A 1 572 ? 11.084 43.591 -15.642 1.00 88.00 572 TRP A O 1
ATOM 4681 N N . LEU A 1 573 ? 11.753 41.582 -14.910 1.00 84.38 573 LEU A N 1
ATOM 4682 C CA . LEU A 1 573 ? 10.402 41.024 -14.748 1.00 84.38 573 LEU A CA 1
ATOM 4683 C C . LEU A 1 573 ? 9.654 41.600 -13.538 1.00 84.38 573 LEU A C 1
ATOM 4685 O O . LEU A 1 573 ? 8.443 41.430 -13.430 1.00 84.38 573 LEU A O 1
ATOM 4689 N N . LYS A 1 574 ? 10.351 42.248 -12.601 1.00 90.06 574 LYS A N 1
ATOM 4690 C CA . LYS A 1 574 ? 9.738 42.817 -11.395 1.00 90.06 574 LYS A CA 1
ATOM 4691 C C . LYS A 1 574 ? 8.772 43.960 -11.710 1.00 90.06 574 LYS A C 1
ATOM 4693 O O . LYS A 1 574 ? 7.833 44.169 -10.946 1.00 90.06 574 LYS A O 1
ATOM 4698 N N . ASP A 1 575 ? 9.001 44.660 -12.818 1.00 91.25 575 ASP A N 1
ATOM 4699 C CA . ASP A 1 575 ? 8.180 45.788 -13.262 1.00 91.25 575 ASP A CA 1
ATOM 4700 C C . ASP A 1 575 ? 7.014 45.357 -14.174 1.00 91.25 575 ASP A C 1
ATOM 4702 O O . ASP A 1 575 ? 6.222 46.197 -14.598 1.00 91.25 575 ASP A O 1
ATOM 4706 N N . TRP A 1 576 ? 6.885 44.059 -14.478 1.00 90.00 576 TRP A N 1
ATOM 4707 C CA . TRP A 1 576 ? 5.791 43.530 -15.293 1.00 90.00 576 TRP A CA 1
ATOM 4708 C C . TRP A 1 576 ? 4.462 43.548 -14.537 1.00 90.00 576 TRP A C 1
ATOM 4710 O O . TRP A 1 576 ? 4.373 43.168 -13.366 1.00 90.00 576 TRP A O 1
ATOM 4720 N N . THR A 1 577 ? 3.405 43.944 -15.239 1.00 89.19 577 THR A N 1
ATOM 4721 C CA . THR A 1 577 ? 2.032 43.936 -14.735 1.00 89.19 577 THR A CA 1
ATOM 4722 C C . THR A 1 577 ? 1.349 42.590 -14.990 1.00 89.19 577 THR A C 1
ATOM 4724 O O . THR A 1 577 ? 1.850 41.739 -15.724 1.00 89.19 577 THR A O 1
ATOM 4727 N N . GLU A 1 578 ? 0.176 42.377 -14.388 1.00 81.25 578 GLU A N 1
ATOM 4728 C CA . GLU A 1 578 ? -0.635 41.176 -14.637 1.00 81.25 578 GLU A CA 1
ATOM 4729 C C . GLU A 1 578 ? -0.975 41.009 -16.131 1.00 81.25 578 GLU A C 1
ATOM 4731 O O . GLU A 1 578 ? -0.907 39.895 -16.647 1.00 81.25 578 GLU A O 1
ATOM 4736 N N . GLU A 1 579 ? -1.253 42.111 -16.838 1.00 81.06 579 GLU A N 1
ATOM 4737 C CA . GLU A 1 579 ? -1.552 42.109 -18.277 1.00 81.06 579 GLU A CA 1
ATOM 4738 C C . GLU A 1 579 ? -0.345 41.622 -19.101 1.00 81.06 579 GLU A C 1
ATOM 4740 O O . GLU A 1 579 ? -0.496 40.805 -20.009 1.00 81.06 579 GLU A O 1
ATOM 4745 N N . ASP A 1 580 ? 0.873 42.028 -18.729 1.00 83.62 580 ASP A N 1
ATOM 4746 C CA . ASP A 1 580 ? 2.105 41.593 -19.402 1.00 83.62 580 ASP A CA 1
ATOM 4747 C C . ASP A 1 580 ? 2.330 40.078 -19.250 1.00 83.62 580 ASP A C 1
ATOM 4749 O O . ASP A 1 580 ? 2.717 39.389 -20.198 1.00 83.62 580 ASP A O 1
ATOM 4753 N N . PHE A 1 581 ? 2.015 39.520 -18.075 1.00 79.75 581 PHE A N 1
ATOM 4754 C CA . PHE A 1 581 ? 2.087 38.075 -17.840 1.00 79.75 581 PHE A CA 1
ATOM 4755 C C . PHE A 1 581 ? 1.007 37.285 -18.588 1.00 79.75 581 PHE A C 1
ATOM 4757 O O . PHE A 1 581 ? 1.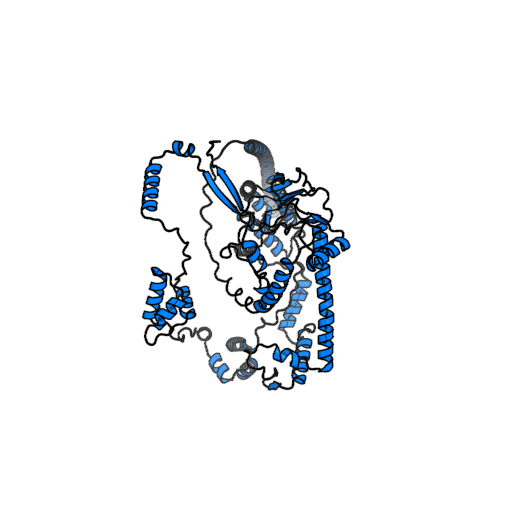262 36.139 -18.962 1.00 79.75 581 PHE A O 1
ATOM 4764 N N . LEU A 1 582 ? -0.168 37.868 -18.852 1.00 74.00 582 LEU A N 1
ATOM 4765 C CA . LEU A 1 582 ? -1.219 37.220 -19.651 1.00 74.00 582 LEU A CA 1
ATOM 4766 C C . LEU A 1 582 ? -0.806 37.029 -21.116 1.00 74.00 582 LEU A C 1
ATOM 4768 O O . LEU A 1 582 ? -1.290 36.110 -21.780 1.00 74.00 582 LEU A O 1
ATOM 4772 N N . HIS A 1 583 ? 0.116 37.852 -21.613 1.00 76.50 583 HIS A N 1
ATOM 4773 C CA . HIS A 1 583 ? 0.685 37.717 -22.952 1.00 76.50 583 HIS A CA 1
ATOM 4774 C C . HIS A 1 583 ? 1.920 36.802 -23.006 1.00 76.50 583 HIS A C 1
ATOM 4776 O O . HIS A 1 583 ? 2.389 36.470 -24.098 1.00 76.50 583 HIS A O 1
ATOM 4782 N N . LEU A 1 584 ? 2.429 36.346 -21.857 1.00 76.50 584 LEU A N 1
ATOM 4783 C CA . LEU A 1 584 ? 3.557 35.425 -21.787 1.00 76.50 584 LEU A CA 1
ATOM 4784 C C . LEU A 1 584 ? 3.097 33.986 -22.051 1.00 76.50 584 LEU A C 1
ATOM 4786 O O . LEU A 1 584 ? 2.345 33.396 -21.276 1.00 76.50 584 LEU A O 1
ATOM 4790 N N . ALA A 1 585 ? 3.611 33.385 -23.123 1.00 70.12 585 ALA A N 1
ATOM 4791 C CA . ALA A 1 585 ? 3.423 31.968 -23.421 1.00 70.12 585 ALA A CA 1
ATOM 4792 C C . ALA A 1 585 ? 4.742 31.212 -23.196 1.00 70.12 585 ALA A C 1
ATOM 4794 O O . ALA A 1 585 ? 5.538 31.086 -24.130 1.00 70.12 585 ALA A O 1
ATOM 4795 N N . PRO A 1 586 ? 5.031 30.733 -21.970 1.00 72.94 586 PRO A N 1
ATOM 4796 C CA . PRO A 1 586 ? 6.235 29.955 -21.744 1.00 72.94 586 PRO A CA 1
ATOM 4797 C C . PRO A 1 586 ? 6.126 28.608 -22.468 1.00 72.94 586 PRO A C 1
ATOM 4799 O O . PRO A 1 586 ? 5.131 27.883 -22.359 1.00 72.94 586 PRO A O 1
ATOM 4802 N N . SER A 1 587 ? 7.185 28.262 -23.189 1.00 64.75 587 SER A N 1
ATOM 4803 C CA . SER A 1 587 ? 7.395 26.937 -23.761 1.00 64.75 587 SER A CA 1
ATOM 4804 C C . SER A 1 587 ? 8.628 26.311 -23.135 1.00 64.75 587 SER A C 1
ATOM 4806 O O . SER A 1 587 ? 9.631 26.996 -22.932 1.00 64.75 587 SER A O 1
ATOM 4808 N N . ASP A 1 588 ? 8.565 25.015 -22.870 1.00 66.94 588 ASP A N 1
ATOM 4809 C CA . ASP A 1 588 ? 9.727 24.245 -22.444 1.00 66.94 588 ASP A CA 1
ATOM 4810 C C . ASP A 1 588 ? 9.675 22.857 -23.092 1.00 66.94 588 ASP A C 1
ATOM 4812 O O . ASP A 1 588 ? 8.606 22.337 -23.442 1.00 66.94 588 ASP A O 1
ATOM 4816 N N . GLU A 1 589 ? 10.852 22.280 -23.283 1.00 59.97 589 GLU A N 1
ATOM 4817 C CA . GLU A 1 589 ? 11.030 20.964 -23.871 1.00 59.97 589 GLU A CA 1
ATOM 4818 C C . GLU A 1 589 ? 11.291 19.960 -22.757 1.00 59.97 589 GLU A C 1
ATOM 4820 O O . GLU A 1 589 ? 12.292 20.029 -22.041 1.00 59.97 589 GLU A O 1
ATOM 4825 N N . PHE A 1 590 ? 10.406 18.973 -22.628 1.00 58.28 590 PHE A N 1
ATOM 4826 C CA . PHE A 1 590 ? 10.612 17.897 -21.671 1.00 58.28 590 PHE A CA 1
ATOM 4827 C C . PHE A 1 590 ? 10.728 16.562 -22.390 1.00 58.28 590 PHE A C 1
ATOM 4829 O O . PHE A 1 590 ? 9.862 16.151 -23.166 1.00 58.28 590 PHE A O 1
ATOM 4836 N N . TYR A 1 591 ? 11.797 15.842 -22.069 1.00 58.28 591 TYR A N 1
ATOM 4837 C CA . TYR A 1 591 ? 11.979 14.468 -22.508 1.00 58.28 591 TYR A CA 1
ATOM 4838 C C . TYR A 1 591 ? 11.090 13.551 -21.673 1.00 58.28 591 TYR A C 1
ATOM 4840 O O . TYR A 1 591 ? 11.308 13.368 -20.469 1.00 58.28 591 TYR A O 1
ATOM 4848 N N . VAL A 1 592 ? 10.091 12.950 -22.316 1.00 61.44 592 VAL A N 1
ATOM 4849 C CA . VAL A 1 592 ? 9.263 11.918 -21.700 1.00 61.44 592 VAL A CA 1
ATOM 4850 C C . VAL A 1 592 ? 9.852 10.566 -22.076 1.00 61.44 592 VAL A C 1
ATOM 4852 O O . VAL A 1 592 ? 9.756 10.093 -23.207 1.00 61.44 592 VAL A O 1
ATOM 4855 N N . TRP A 1 593 ? 10.503 9.937 -21.105 1.00 55.94 593 TRP A N 1
ATOM 4856 C CA . TRP A 1 593 ? 11.050 8.594 -21.261 1.00 55.94 593 TRP A CA 1
ATOM 4857 C C . TRP A 1 593 ? 9.895 7.587 -21.289 1.00 55.94 593 TRP A C 1
ATOM 4859 O O . TRP A 1 593 ? 9.131 7.506 -20.325 1.00 55.94 593 TRP A O 1
ATOM 4869 N N . VAL A 1 594 ? 9.767 6.820 -22.380 1.00 55.75 594 VAL A N 1
ATOM 4870 C CA . VAL A 1 594 ? 8.684 5.830 -22.577 1.00 55.75 594 VAL A CA 1
ATOM 4871 C C . VAL A 1 594 ? 8.696 4.776 -21.465 1.00 55.75 594 VAL A C 1
ATOM 4873 O O . VAL A 1 594 ? 7.653 4.295 -21.022 1.00 55.75 594 VAL A O 1
ATOM 4876 N N . VAL A 1 595 ? 9.891 4.479 -20.959 1.00 53.38 595 VAL A N 1
ATOM 4877 C CA . VAL A 1 595 ? 10.121 3.735 -19.726 1.00 53.38 595 VAL A CA 1
ATOM 4878 C C . VAL A 1 595 ? 10.933 4.642 -18.814 1.00 53.38 595 VAL A C 1
ATOM 4880 O O . VAL A 1 595 ? 12.093 4.930 -19.091 1.00 53.38 595 VAL A O 1
ATOM 4883 N N . ARG A 1 596 ? 10.334 5.129 -17.723 1.00 54.38 596 ARG A N 1
ATOM 4884 C CA . ARG A 1 596 ? 11.076 5.912 -16.729 1.00 54.38 596 ARG A CA 1
ATOM 4885 C C . ARG A 1 596 ? 12.182 5.019 -16.164 1.00 54.38 596 ARG A C 1
ATOM 4887 O O . ARG A 1 596 ? 11.874 3.949 -15.641 1.00 54.38 596 ARG A O 1
ATOM 4894 N N . ARG A 1 597 ? 13.450 5.450 -16.234 1.00 53.34 597 ARG A N 1
ATOM 4895 C CA . ARG A 1 597 ? 14.514 4.817 -15.439 1.00 53.34 597 ARG A CA 1
ATOM 4896 C C . ARG A 1 597 ? 14.019 4.727 -13.996 1.00 53.34 597 ARG A C 1
ATOM 4898 O O . ARG A 1 597 ? 13.629 5.779 -13.473 1.00 53.34 597 ARG A O 1
ATOM 4905 N N . PRO A 1 598 ? 14.023 3.537 -13.369 1.00 54.38 598 PRO A N 1
ATOM 4906 C CA . PRO A 1 598 ? 13.731 3.435 -11.955 1.00 54.38 598 PRO A CA 1
ATOM 4907 C C . PRO A 1 598 ? 14.611 4.457 -11.254 1.00 54.38 598 PRO A C 1
ATOM 4909 O O . PRO A 1 598 ? 15.838 4.453 -11.390 1.00 54.38 598 PRO A O 1
ATOM 4912 N N . ASN A 1 599 ? 13.998 5.420 -10.581 1.00 59.19 599 ASN A N 1
ATOM 4913 C CA . ASN A 1 599 ? 14.767 6.320 -9.757 1.00 59.19 599 ASN A CA 1
ATOM 4914 C C . ASN A 1 599 ? 15.096 5.506 -8.517 1.00 59.19 599 ASN A C 1
ATOM 4916 O O . ASN A 1 599 ? 14.364 5.585 -7.547 1.00 59.19 599 ASN A O 1
ATOM 4920 N N . TYR A 1 600 ? 16.152 4.696 -8.549 1.00 53.06 600 TYR A N 1
ATOM 4921 C CA . TYR A 1 600 ? 16.481 3.742 -7.483 1.00 53.06 600 TYR A CA 1
ATOM 4922 C C . TYR A 1 600 ? 16.602 4.388 -6.085 1.00 53.06 600 TYR A C 1
ATOM 4924 O O . TYR A 1 600 ? 16.534 3.702 -5.069 1.00 53.06 600 TYR A O 1
ATOM 4932 N N . GLN A 1 601 ? 16.744 5.719 -6.009 1.00 48.78 601 GLN A N 1
ATOM 4933 C CA . GLN A 1 601 ? 16.693 6.479 -4.756 1.00 48.78 601 GLN A CA 1
ATOM 4934 C C . GLN A 1 601 ? 15.259 6.785 -4.269 1.00 48.78 601 GLN A C 1
ATOM 4936 O O . GLN A 1 601 ? 15.038 6.905 -3.062 1.00 48.78 601 GLN A O 1
ATOM 4941 N N . ASN A 1 602 ? 14.287 6.900 -5.179 1.00 48.62 602 ASN A N 1
ATOM 4942 C CA . ASN A 1 602 ? 12.894 7.284 -4.913 1.00 48.62 602 ASN A CA 1
ATOM 4943 C C . ASN A 1 602 ? 11.864 6.157 -5.133 1.00 48.62 602 ASN A C 1
ATOM 4945 O O . ASN A 1 602 ? 10.861 6.113 -4.421 1.00 48.62 602 ASN A O 1
ATOM 4949 N N . ASP A 1 603 ? 12.112 5.234 -6.059 1.00 54.38 603 ASP A N 1
ATOM 4950 C CA . ASP A 1 603 ? 11.283 4.067 -6.351 1.00 54.38 603 ASP A CA 1
ATOM 4951 C C . ASP A 1 603 ? 11.628 2.968 -5.343 1.00 54.38 603 ASP A C 1
ATOM 4953 O O . ASP A 1 603 ? 12.458 2.089 -5.564 1.00 54.38 603 ASP A O 1
ATOM 4957 N N . ARG A 1 604 ? 11.031 3.078 -4.155 1.00 54.28 604 ARG A N 1
ATOM 4958 C CA . ARG A 1 604 ? 11.219 2.101 -3.081 1.00 54.28 604 ARG A CA 1
ATOM 4959 C C . ARG A 1 604 ? 10.326 0.891 -3.315 1.00 54.28 604 ARG A C 1
ATOM 4961 O O . ARG A 1 604 ? 9.104 0.993 -3.201 1.00 54.28 604 ARG A O 1
ATOM 4968 N N . ILE A 1 605 ? 10.945 -0.256 -3.564 1.00 55.41 605 ILE A N 1
ATOM 4969 C CA . ILE A 1 605 ? 10.260 -1.545 -3.624 1.00 55.41 605 ILE A CA 1
ATOM 4970 C C . ILE A 1 605 ? 10.053 -2.050 -2.196 1.00 55.41 605 ILE A C 1
ATOM 4972 O O . ILE A 1 605 ? 10.958 -2.037 -1.361 1.00 55.41 605 ILE A O 1
ATOM 4976 N N . TRP A 1 606 ? 8.822 -2.452 -1.907 1.00 47.22 606 TRP A N 1
ATOM 4977 C CA . TRP A 1 606 ? 8.429 -3.002 -0.622 1.00 47.22 606 TRP A CA 1
ATOM 4978 C C . TRP A 1 606 ? 8.425 -4.516 -0.694 1.00 47.22 606 TRP A C 1
ATOM 4980 O O . TRP A 1 606 ? 7.487 -5.110 -1.216 1.00 47.22 606 TRP A O 1
ATOM 4990 N N . ALA A 1 607 ? 9.475 -5.113 -0.150 1.00 60.56 607 ALA A N 1
ATOM 4991 C CA . ALA A 1 607 ? 9.705 -6.544 -0.176 1.00 60.56 607 ALA A CA 1
ATOM 4992 C C . ALA A 1 607 ? 9.769 -7.086 1.260 1.00 60.56 607 ALA A C 1
ATOM 4994 O O . ALA A 1 607 ? 10.248 -6.397 2.168 1.00 60.56 607 ALA A O 1
ATOM 4995 N N . LYS A 1 608 ? 9.235 -8.291 1.496 1.00 48.12 608 LYS A N 1
ATOM 4996 C CA . LYS A 1 608 ? 9.294 -8.924 2.828 1.00 48.12 608 LYS A CA 1
ATOM 4997 C C . LYS A 1 608 ? 10.707 -9.427 3.132 1.00 48.12 608 LYS A C 1
ATOM 4999 O O . LYS A 1 608 ? 11.082 -9.526 4.299 1.00 48.12 608 LYS A O 1
ATOM 5004 N N . SER A 1 609 ? 11.460 -9.708 2.078 1.00 46.12 609 SER A N 1
ATOM 5005 C CA . SER A 1 609 ? 12.811 -10.238 2.043 1.00 46.12 609 SER A CA 1
ATOM 5006 C C . SER A 1 609 ? 13.521 -9.675 0.803 1.00 46.12 609 SER A C 1
ATOM 5008 O O . SER A 1 609 ? 12.871 -9.280 -0.158 1.00 46.12 609 SER A O 1
ATOM 5010 N N . VAL A 1 610 ? 14.850 -9.613 0.800 1.00 48.81 610 VAL A N 1
ATOM 5011 C CA . VAL A 1 610 ? 15.602 -9.159 -0.384 1.00 48.81 610 VAL A CA 1
ATOM 5012 C C . VAL A 1 610 ? 15.575 -10.185 -1.506 1.00 48.81 610 VAL A C 1
ATOM 5014 O O . VAL A 1 610 ? 15.689 -9.800 -2.656 1.00 48.81 610 VAL A O 1
ATOM 5017 N N . ASP A 1 611 ? 15.324 -11.452 -1.178 1.00 54.56 611 ASP A N 1
ATOM 5018 C CA . ASP A 1 611 ? 15.098 -12.525 -2.151 1.00 54.56 611 ASP A CA 1
ATOM 5019 C C . ASP A 1 611 ? 13.780 -12.310 -2.905 1.00 54.56 611 ASP A C 1
ATOM 5021 O O . ASP A 1 611 ? 13.564 -12.903 -3.956 1.00 54.56 611 ASP A O 1
ATOM 5025 N N . ASP A 1 612 ? 12.885 -11.463 -2.375 1.00 51.66 612 ASP A N 1
ATOM 5026 C CA . ASP A 1 612 ? 11.662 -11.051 -3.067 1.00 51.66 612 ASP A CA 1
ATOM 5027 C C . ASP A 1 612 ? 11.900 -9.832 -3.987 1.00 51.66 612 ASP A C 1
ATOM 5029 O O . ASP A 1 612 ? 10.963 -9.365 -4.639 1.00 51.66 612 ASP A O 1
ATOM 5033 N N . ILE A 1 613 ? 13.114 -9.267 -4.007 1.00 56.66 613 ILE A N 1
ATOM 5034 C CA . ILE A 1 613 ? 13.522 -8.215 -4.943 1.00 56.66 613 ILE A CA 1
ATOM 5035 C C . ILE A 1 613 ? 14.171 -8.928 -6.133 1.00 56.66 613 ILE A C 1
ATOM 5037 O O . ILE A 1 613 ? 15.252 -9.486 -5.988 1.00 56.66 613 ILE A O 1
ATOM 5041 N N . GLU A 1 614 ? 13.504 -8.937 -7.294 1.00 57.31 614 GLU A N 1
ATOM 5042 C CA . GLU A 1 614 ? 14.074 -9.486 -8.537 1.00 57.31 614 GLU A CA 1
ATOM 5043 C C . GLU A 1 614 ? 15.485 -8.919 -8.774 1.00 57.31 614 GLU A C 1
ATOM 5045 O O . GLU A 1 614 ? 15.680 -7.700 -8.732 1.00 57.31 614 GLU A O 1
ATOM 5050 N N . GLU A 1 615 ? 16.477 -9.788 -9.003 1.00 54.28 615 GLU A N 1
ATOM 5051 C CA . GLU A 1 615 ? 17.848 -9.336 -9.236 1.00 54.28 615 GLU A CA 1
ATOM 5052 C C . GLU A 1 615 ? 17.973 -8.574 -10.574 1.00 54.28 615 GLU A C 1
ATOM 5054 O O . GLU A 1 615 ? 17.479 -8.966 -11.632 1.00 54.28 615 GLU A O 1
ATOM 5059 N N . ASP A 1 616 ? 18.636 -7.423 -10.471 1.00 57.25 616 ASP A N 1
ATOM 5060 C CA . ASP A 1 616 ? 18.628 -6.233 -11.335 1.00 57.25 616 ASP A CA 1
ATOM 5061 C C . ASP A 1 616 ? 19.418 -6.390 -12.659 1.00 57.25 616 ASP A C 1
ATOM 5063 O O . ASP A 1 616 ? 19.801 -5.400 -13.281 1.00 57.25 616 ASP A O 1
ATOM 5067 N N . GLU A 1 617 ? 19.688 -7.613 -13.128 1.00 52.44 617 GLU A N 1
ATOM 5068 C CA . GLU A 1 617 ? 20.495 -7.827 -14.344 1.00 52.44 617 GLU A CA 1
ATOM 5069 C C . GLU A 1 617 ? 19.713 -7.557 -15.638 1.00 52.44 617 GLU A C 1
ATOM 5071 O O . GLU A 1 617 ? 20.204 -6.833 -16.506 1.00 52.44 617 GLU A O 1
ATOM 5076 N N . ARG A 1 618 ? 18.446 -7.989 -15.726 1.00 45.66 618 ARG A N 1
ATOM 5077 C CA . ARG A 1 618 ? 17.557 -7.649 -16.860 1.00 45.66 618 ARG A CA 1
ATOM 5078 C C . ARG A 1 618 ? 17.240 -6.151 -16.946 1.00 45.66 618 ARG A C 1
ATOM 5080 O O . ARG A 1 618 ? 17.071 -5.612 -18.039 1.00 45.66 618 ARG A O 1
ATOM 5087 N N . TYR A 1 619 ? 17.178 -5.460 -15.805 1.00 49.56 619 TYR A N 1
ATOM 5088 C CA . TYR A 1 619 ? 16.922 -4.017 -15.766 1.00 49.56 619 TYR A CA 1
ATOM 5089 C C . TYR A 1 619 ? 18.142 -3.210 -16.220 1.00 49.56 619 TYR A C 1
ATOM 5091 O O . TYR A 1 619 ? 17.972 -2.217 -16.923 1.00 49.56 619 TYR A O 1
ATOM 5099 N N . ARG A 1 620 ? 19.368 -3.650 -15.905 1.00 50.09 620 ARG A N 1
ATOM 5100 C CA . ARG A 1 620 ? 20.606 -2.992 -16.360 1.00 50.09 620 ARG A CA 1
ATOM 5101 C C . ARG A 1 620 ? 20.852 -3.105 -17.864 1.00 50.09 620 ARG A C 1
ATOM 5103 O O . ARG A 1 620 ? 21.403 -2.165 -18.437 1.00 50.09 620 ARG A O 1
ATOM 5110 N N . GLU A 1 621 ? 20.394 -4.172 -18.518 1.00 49.66 621 GLU A N 1
ATOM 5111 C CA . GLU A 1 621 ? 20.424 -4.291 -19.987 1.00 49.66 621 GLU A CA 1
ATOM 5112 C C . GLU A 1 621 ? 19.423 -3.348 -20.681 1.00 49.66 621 GLU A C 1
ATOM 5114 O O . GLU A 1 621 ? 19.793 -2.671 -21.640 1.00 49.66 621 GLU A O 1
ATOM 5119 N N . MET A 1 622 ? 18.210 -3.172 -20.137 1.00 49.06 622 MET A N 1
ATOM 5120 C CA . MET A 1 622 ? 17.213 -2.202 -20.641 1.00 49.06 622 MET A CA 1
ATOM 5121 C C . MET A 1 622 ? 17.646 -0.720 -20.538 1.00 49.06 622 MET A C 1
ATOM 5123 O O . MET A 1 622 ? 16.998 0.158 -21.110 1.00 49.06 622 MET A O 1
ATOM 5127 N N . ILE A 1 623 ? 18.703 -0.404 -19.779 1.00 51.34 623 ILE A N 1
ATOM 5128 C CA . ILE A 1 623 ? 19.111 0.969 -19.413 1.00 51.34 623 ILE A CA 1
ATOM 5129 C C . ILE A 1 623 ? 20.008 1.647 -20.458 1.00 51.34 623 ILE A C 1
ATOM 5131 O O . ILE A 1 623 ? 20.119 2.883 -20.437 1.00 51.34 623 ILE A O 1
ATOM 5135 N N . LYS A 1 624 ? 20.647 0.888 -21.359 1.00 48.66 624 LYS A N 1
ATOM 5136 C CA . LYS A 1 624 ? 21.687 1.446 -22.238 1.00 48.66 624 LYS A CA 1
ATOM 5137 C C . LYS A 1 624 ? 21.126 2.358 -23.334 1.00 48.66 624 LYS A C 1
ATOM 5139 O O . LYS A 1 624 ? 21.706 3.418 -23.532 1.00 48.66 624 LYS A O 1
ATOM 5144 N N . ASN A 1 625 ? 19.971 2.030 -23.923 1.00 45.38 625 ASN A N 1
ATOM 5145 C CA . ASN A 1 625 ? 19.371 2.784 -25.032 1.00 45.38 625 ASN A CA 1
ATOM 5146 C C . ASN A 1 625 ? 17.832 2.866 -24.921 1.00 45.38 625 ASN A C 1
ATOM 5148 O O . ASN A 1 625 ? 17.110 2.148 -25.609 1.00 45.38 625 ASN A O 1
ATOM 5152 N N . GLN A 1 626 ? 17.298 3.714 -24.034 1.00 54.38 626 GLN A N 1
ATOM 5153 C CA . GLN A 1 626 ? 15.841 3.839 -23.887 1.00 54.38 626 GLN A CA 1
ATOM 5154 C C . GLN A 1 626 ? 15.236 4.775 -24.946 1.00 54.38 626 GLN A C 1
ATOM 5156 O O . GLN A 1 626 ? 15.715 5.903 -25.083 1.00 54.38 626 GLN A O 1
ATOM 5161 N N . PRO A 1 627 ? 14.150 4.371 -25.633 1.00 51.84 627 PRO A N 1
ATOM 5162 C CA . PRO A 1 627 ? 13.399 5.276 -26.490 1.00 51.84 627 PRO A CA 1
ATOM 5163 C C . PRO A 1 627 ? 12.783 6.395 -25.639 1.00 51.84 627 PRO A C 1
ATOM 5165 O O . PRO A 1 627 ? 12.120 6.153 -24.622 1.00 51.84 627 PRO A O 1
ATOM 5168 N N . CYS A 1 628 ? 13.025 7.637 -26.046 1.00 46.53 628 CYS A N 1
ATOM 5169 C CA . CYS A 1 628 ? 12.415 8.823 -25.460 1.00 46.53 628 CYS A CA 1
ATOM 5170 C C . CYS A 1 628 ? 11.562 9.516 -26.518 1.00 46.53 628 CYS A C 1
ATOM 5172 O O . CYS A 1 628 ? 11.894 9.496 -27.701 1.00 46.53 628 CYS A O 1
ATOM 5174 N N . ILE A 1 629 ? 10.452 10.103 -26.086 1.00 51.72 629 ILE A N 1
ATOM 5175 C CA . ILE A 1 629 ? 9.630 10.962 -26.930 1.00 51.72 629 ILE A CA 1
ATOM 5176 C C . ILE A 1 629 ? 9.875 12.384 -26.434 1.00 51.72 629 ILE A C 1
ATOM 5178 O O . ILE A 1 629 ? 9.636 12.691 -25.262 1.00 51.72 629 ILE A O 1
ATOM 5182 N N . GLY A 1 630 ? 10.391 13.242 -27.312 1.00 42.72 630 GLY A N 1
ATOM 5183 C CA . GLY A 1 630 ? 10.430 14.678 -27.064 1.00 42.72 630 GLY A CA 1
ATOM 5184 C C . GLY A 1 630 ? 9.007 15.219 -27.138 1.00 42.72 630 GLY A C 1
ATOM 5185 O O . GLY A 1 630 ? 8.352 15.082 -28.169 1.00 42.72 630 GLY A O 1
ATOM 5186 N N . VAL A 1 631 ? 8.503 15.780 -26.039 1.00 44.25 631 VAL A N 1
ATOM 5187 C CA . VAL A 1 631 ? 7.179 16.407 -26.015 1.00 44.25 631 VAL A CA 1
ATOM 5188 C C . VAL A 1 631 ? 7.370 17.906 -25.857 1.00 44.25 631 VAL A C 1
ATOM 5190 O O . VAL A 1 631 ? 7.912 18.371 -24.855 1.00 44.25 631 VAL A O 1
ATOM 5193 N N . PHE A 1 632 ? 6.894 18.652 -26.848 1.00 39.91 632 PHE A N 1
ATOM 5194 C CA . PHE A 1 632 ? 6.864 20.107 -26.815 1.00 39.91 632 PHE A CA 1
ATOM 5195 C C . PHE A 1 632 ? 5.567 20.555 -26.144 1.00 39.91 632 PHE A C 1
ATOM 5197 O O . PHE A 1 632 ? 4.476 20.256 -26.639 1.00 39.91 632 PHE A O 1
ATOM 5204 N N . VAL A 1 633 ? 5.663 21.234 -25.000 1.00 42.66 633 VAL A N 1
ATOM 5205 C CA . VAL A 1 633 ? 4.485 21.727 -24.276 1.00 42.66 633 VAL A CA 1
ATOM 5206 C C . VAL A 1 633 ? 4.507 23.247 -24.290 1.00 42.66 633 VAL A C 1
ATOM 5208 O O . VAL A 1 633 ? 5.403 23.874 -23.733 1.00 42.66 633 VAL A O 1
ATOM 5211 N N . ILE A 1 634 ? 3.502 23.834 -24.936 1.00 43.06 634 ILE A N 1
ATOM 5212 C CA . ILE A 1 634 ? 3.294 25.281 -24.974 1.00 43.06 634 ILE A CA 1
ATOM 5213 C C . ILE A 1 634 ? 2.157 25.600 -24.011 1.00 43.06 634 ILE A C 1
ATOM 5215 O O . ILE A 1 634 ? 1.029 25.135 -24.195 1.00 43.06 634 ILE A O 1
ATOM 5219 N N . PHE A 1 635 ? 2.451 26.384 -22.977 1.00 46.88 635 PHE A N 1
ATOM 5220 C CA . PHE A 1 635 ? 1.438 26.869 -22.051 1.00 46.88 635 PHE A CA 1
ATOM 5221 C C . PHE A 1 635 ? 0.964 28.233 -22.536 1.00 46.88 635 PHE A C 1
ATOM 5223 O O . PHE A 1 635 ? 1.723 29.196 -22.543 1.00 46.88 635 PHE A O 1
ATOM 5230 N N . ILE A 1 636 ? -0.295 28.310 -22.962 1.00 47.59 636 ILE A N 1
ATOM 5231 C CA . ILE A 1 636 ? -0.916 29.567 -23.379 1.00 47.59 636 ILE A CA 1
ATOM 5232 C C . ILE A 1 636 ? -1.946 29.930 -22.315 1.00 47.59 636 ILE A C 1
ATOM 5234 O O . ILE A 1 636 ? -2.925 29.202 -22.126 1.00 47.59 636 ILE A O 1
ATOM 5238 N N . ALA A 1 637 ? -1.728 31.039 -21.612 1.00 43.06 637 ALA A N 1
ATOM 5239 C CA . ALA A 1 637 ? -2.715 31.597 -20.700 1.00 43.06 637 ALA A CA 1
ATOM 5240 C C . ALA A 1 637 ? -3.831 32.251 -21.527 1.00 43.06 637 ALA A C 1
ATOM 5242 O O . ALA A 1 637 ? -3.793 33.437 -21.834 1.00 43.06 637 ALA A O 1
ATOM 5243 N N . LYS A 1 638 ? -4.828 31.470 -21.954 1.00 44.84 638 LYS A N 1
ATOM 5244 C CA . LYS A 1 638 ? -6.039 32.038 -22.552 1.00 44.84 638 LYS A CA 1
ATOM 5245 C C . LYS A 1 638 ? -7.051 32.286 -21.437 1.00 44.84 638 LYS A C 1
ATOM 5247 O O . LYS A 1 638 ? -7.475 31.334 -20.785 1.00 44.84 638 LYS A O 1
ATOM 5252 N N . ARG A 1 639 ? -7.422 33.551 -21.222 1.00 42.34 639 ARG A N 1
ATOM 5253 C CA . ARG A 1 639 ? -8.534 33.943 -20.341 1.00 42.34 639 ARG A CA 1
ATOM 5254 C C . ARG A 1 639 ? -9.805 33.245 -20.862 1.00 42.34 639 ARG A C 1
ATOM 5256 O O . ARG A 1 639 ? -10.139 33.430 -22.034 1.00 42.34 639 ARG A O 1
ATOM 5263 N N . LEU A 1 640 ? -10.406 32.362 -20.056 1.00 35.47 640 LEU A N 1
ATOM 5264 C CA . LEU A 1 640 ? -11.671 31.683 -20.377 1.00 35.47 640 LEU A CA 1
ATOM 5265 C C . LEU A 1 640 ? -12.865 32.593 -20.110 1.00 35.47 640 LEU A C 1
ATOM 5267 O O . LEU A 1 640 ? -12.806 33.337 -19.106 1.00 35.47 640 LEU A O 1
#

Secondary structure (DSSP, 8-state):
-HHHHHHHHHHHHHHHHHHHHHHHHHHHHHHHHHHHHHHHHHHHHHHHHHHHHHHHTSS-------SSTTS------GGGSTTSSSSTTSSHHHHHHHHHHHHHHHTT---GGGT-SS--HHHHHHHHHHHHHT-EEE--SS--BSSSS-----EEES--TT-EEEE-S--SSSB--EEEE-S----TT-EEEEE-HHHHHHHHHHHHHHHHHHHHHS-HHHHHHHHHHHHHHHHHHTEEEEE-TT-PPPPPHHHHHHHHHHHHHHHHHHHHHHHHHHHHHHHHHHHH--HHHHHGGGS-TTSPP---EEETTEEE--HHHHHHHHHHHHHHHHS-----TT-HHHHHHHHHHHHHHH-S-PPPPPPPHHHHHHHHHHS-----B-TTS-BHHHHTTS-HHHHHHHHHHHHHHHHHT---TTS----------TT-S--GGGS-HHHHHHHHHTT-TT--HHHHHHHHT--HHHHHHHHSS-HHHHT--GGGG----S--HHHHHHHHHHHHTS---HHHHHHHHHTSTT----HHHHHHHHHHTT-------PPPP--HHHHHHHHHHHHHHTT--HHHHHT---EEEEEEESSPPP-TTT-----SSGGGS--THHHHHTTSS--EEEEEEE------